Protein AF-0000000084653077 (afdb_homodimer)

pLDDT: mean 87.93, std 17.72, range [32.56, 98.94]

Secondary structure (DSSP, 8-state):
-B--TT-HHHHHHHHTT--EEEEEE-PPP-----S-TT-TTS-----TT-S--HHHHHHHHHHHHHHHHHTEEEEEEEEEE--GGGHHHHHHHHHHTTEEEEEEEEEEEEEEE--SSSSBEEEEEEEEEEESSS-SS--S-TT-BSEEE-PPPPP-SS-TTPPPHHHHHHHHHHH--TT-EEEES--TT-HHHHHHHHHT-EEEE-BS-HHHHHHHHHHHHHHH-STT-EEEETTEEEEGGGT---/-B--TT-HHHHHHHHTT--EEEEEE-PPP-----S-TT-TTS-----SS-S--HHHHHHHHHHHHHHHHHTEEEEEEEEEE--GGGHHHHHHHHHHTTEEEEEEEEEEEEEEE--SSSSBEEEEEEEEEEESSS-SS--S-TT-BSEEE-PPPPP-SS-TTPPPHHHHHHHHHHH--TT-EEEES--TT-HHHHHHHHHT-EEEE-BS-HHHHHHHHHHHHHHH-STT-EEEETTEEEEGGGT---

Radius of gyration: 25.59 Å; Cα contacts (8 Å, |Δi|>4): 951; chains: 2; bounding box: 59×85×55 Å

Nearest PDB structures (foldseek):
  6pbd-assembly1_A  TM=8.203E-01  e=2.929E-16  Caulobacter vibrioides
  5hfj-assembly4_G  TM=8.091E-01  e=2.111E-15  Helicobacter pylori 26695
  5hfj-assembly1_B  TM=8.391E-01  e=1.522E-14  Helicobacter pylori 26695
  7nhg-assembly1_A  TM=6.908E-01  e=7.811E-09  Homo sapiens
  7nhh-assembly1_A  TM=6.766E-01  e=9.999E-09  Homo sapiens

InterPro domains:
  IPR001091 Restriction/modification DNA-methyltransferase [PR00508] (19-33)
  IPR001091 Restriction/modification DNA-methyltransferase [PR00508] (159-176)
  IPR001091 Restriction/modification DNA-methyltransferase [PR00508] (178-196)
  IPR001091 Restriction/modification DNA-methyltransferase [PR00508] (201-221)
  IPR002052 DNA methylase, N-6 adenine-specific, conserved site [PS00092] (23-29)
  IPR002941 DNA methylase N-4/N-6 [PF01555] (22-217)
  IPR029063 S-adenosyl-L-methionine-dependent methyltransferase superfamily [G3DSA:3.40.50.150] (1-221)
  IPR029063 S-adenosyl-L-methionine-dependent methyltransferase superfamily [SSF53335] (1-220)

Foldseek 3Di:
DADDLLDLVVLCVLCVPAAFQEEDEEDDAQDCPDPCPPPPPPPPPCPVVHNDDLVRVLVSLLSNLLSNLVRHDAQRKYKYWYAPVCVVSVVVSCVVSQWDFDDKAKEFAPDFDDDPDPDTDGIIIMTTTGHHDHHPFAFPDPPDDSYHYDYAPDADPQARPDGALVVLLVSCVGRHDQAGEYEYADCQQNSNVVSCVVNRYHYRYYHNDVVSVVNNLVVVCVVPNQPPPWDDDPPDTHGPVVVDDD/DADQLLDLVVLCVLCVLAAFQEEDEEDDAADCPDPCPPPPPPPPPPPVVYNDDLVRVLVSLLSNLLSNLVRHDAQRKYKYWYAPVCVVSVVVSCVVSQWDFDDKAKEFAPDFDDDPDPDTDGIIIMTTTGHHDHHPFAFPDPPDDSYHYDYAPDADPQARRDGALVVLLVSCVGRHDQAGEYEYADCQQNSNVVSCVVNRYHYRYYHNDVVSVVNNVVVVCVVPNQPPPWDDDPPDTHGPVVVDDD

Organism: NCBI:txid1294263

Sequence (492 aa):
MCGDSTMLSDVQKLMNGQKARFIFTDPPWNVDYGSDTRHPSWKPRQILNDNMSTEEFGAFLLRAFKCMKEVSEAGCMTYVVMSAQEWGSLMNVMREAGYHWSSTIIWKKDSLVLSRKDYHTQYEPIWYGWLEGTRLCPLKDRKQSDVWEMPRPKVSEEHPTMKPVSLVAKAMLNSSHIGDLTLDLFGGSGTTMIAAQQTGRVCFMMELDSKYCDVIVKRYVSQFGADSVFLVTGSEKIPYAETQIDMCGDSTMLSDVQKLMNGQKARFIFTDPPWNVDYGSDTRHPSWKPRQILNDNMSTEEFGAFLLRAFKCMKEVSEAGCMTYVVMSAQEWGSLMNVMREAGYHWSSTIIWKKDSLVLSRKDYHTQYEPIWYGWLEGTRLCPLKDRKQSDVWEMPRPKVSEEHPTMKPVSLVAKAMLNSSHIGDLTLDLFGGSGTTMIAAQQTGRVCFMMELDSKYCDVIVKRYVSQFGADSVFLVTGSEKIPYAETQID

Solvent-accessible surface area (backbone atoms only — not comparable to full-atom values): 26666 Å² total; per-residue (Å²): 88,73,38,48,50,63,36,53,70,48,50,46,59,72,46,65,85,49,58,22,42,26,35,53,36,50,62,89,64,72,58,72,67,63,82,68,75,72,64,75,78,66,65,77,71,74,52,84,81,33,84,46,55,74,67,53,45,45,52,52,50,32,41,27,46,41,36,50,49,75,41,35,41,67,3,17,28,34,38,37,46,45,52,75,89,43,46,33,59,49,54,51,33,39,46,75,47,45,35,42,84,72,48,65,30,35,39,33,41,77,56,74,43,88,54,93,50,65,48,19,44,31,63,41,40,27,44,31,30,24,32,53,68,65,68,67,37,68,52,83,60,90,76,44,57,28,59,43,81,48,61,67,50,79,81,37,91,90,38,75,82,52,68,36,44,66,62,52,34,51,52,44,68,47,30,48,53,75,64,38,34,30,37,22,58,42,30,61,69,27,41,60,48,53,22,21,58,76,61,45,29,42,61,48,51,23,20,66,50,62,70,40,44,50,48,22,52,52,52,47,29,74,74,73,47,50,89,87,35,65,45,76,56,91,92,43,77,40,53,40,83,75,62,61,76,126,87,74,37,50,47,63,35,54,70,48,51,46,58,70,44,66,85,49,57,22,43,26,34,54,35,48,62,89,66,74,60,72,68,63,82,68,74,72,65,76,78,65,64,76,70,73,51,84,79,50,81,46,54,74,66,54,45,45,53,51,50,32,41,26,46,40,37,51,48,74,41,35,41,67,3,17,27,34,37,36,46,44,53,76,89,43,45,33,60,48,52,51,33,40,46,74,46,45,35,41,82,72,49,67,30,35,39,32,41,76,56,74,42,87,54,93,49,67,48,18,45,30,62,41,40,26,45,29,33,25,32,52,68,66,68,66,36,69,53,82,60,92,76,42,56,28,59,44,82,48,62,69,51,80,80,36,92,91,38,72,82,50,68,38,44,66,61,51,33,52,52,43,68,47,29,49,54,77,64,38,35,29,38,22,58,41,29,62,68,28,41,61,47,54,23,20,58,76,62,45,28,42,60,48,49,23,20,68,50,62,70,40,44,50,49,23,52,51,53,47,28,74,74,72,48,50,89,87,35,65,45,74,58,92,92,43,76,41,53,40,83,74,60,61,75,127

Structure (mmCIF, N/CA/C/O backbone):
data_AF-0000000084653077-model_v1
#
loop_
_entity.id
_entity.type
_entity.pdbx_description
1 polymer Methyltransferase
#
loop_
_atom_site.group_PDB
_atom_site.id
_atom_site.type_symbol
_atom_site.label_atom_id
_atom_site.label_alt_id
_atom_site.label_comp_id
_atom_site.label_asym_id
_atom_site.label_entity_id
_atom_site.label_seq_id
_atom_site.pdbx_PDB_ins_code
_atom_site.Cartn_x
_atom_site.Cartn_y
_atom_site.Cartn_z
_atom_site.occupancy
_atom_site.B_iso_or_equiv
_atom_site.auth_seq_id
_atom_site.auth_comp_id
_atom_site.auth_asym_id
_atom_site.auth_atom_id
_atom_site.pdbx_PDB_model_num
ATOM 1 N N . MET A 1 1 ? -7.887 28.297 9.867 1 94.62 1 MET A N 1
ATOM 2 C CA . MET A 1 1 ? -8.484 29.219 8.914 1 94.62 1 MET A CA 1
ATOM 3 C C . MET A 1 1 ? -9.477 28.5 8.008 1 94.62 1 MET A C 1
ATOM 5 O O . MET A 1 1 ? -9.219 27.375 7.559 1 94.62 1 MET A O 1
ATOM 9 N N . CYS A 1 2 ? -10.633 29.094 7.785 1 95.12 2 CYS A N 1
ATOM 10 C CA . CYS A 1 2 ? -11.547 28.594 6.762 1 95.12 2 CYS A CA 1
ATOM 11 C C . CYS A 1 2 ? -11.102 29.031 5.371 1 95.12 2 CYS A C 1
ATOM 13 O O . CYS A 1 2 ? -10.938 30.219 5.117 1 95.12 2 CYS A O 1
ATOM 15 N N . GLY A 1 3 ? -10.797 28.109 4.512 1 96.12 3 GLY A N 1
ATOM 16 C CA . GLY A 1 3 ? -10.305 28.438 3.18 1 96.12 3 GLY A CA 1
ATOM 17 C C . GLY A 1 3 ? -10.203 27.234 2.268 1 96.12 3 GLY A C 1
ATOM 18 O O . GLY A 1 3 ? -10.609 26.125 2.637 1 96.12 3 GLY A O 1
ATOM 19 N N . ASP A 1 4 ? -9.766 27.516 1.064 1 97.31 4 ASP A N 1
ATOM 20 C CA . ASP A 1 4 ? -9.664 26.5 0.016 1 97.31 4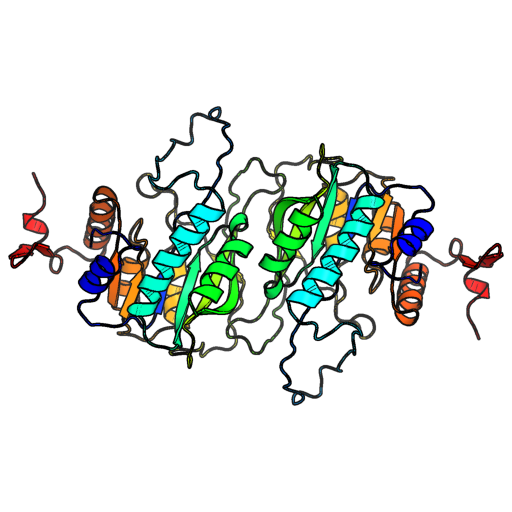 ASP A CA 1
ATOM 21 C C . ASP A 1 4 ? -8.211 26.094 -0.216 1 97.31 4 ASP A C 1
ATOM 23 O O . ASP A 1 4 ? -7.391 26.922 -0.626 1 97.31 4 ASP A O 1
ATOM 27 N N . SER A 1 5 ? -7.918 24.797 0.053 1 97.31 5 SER A N 1
ATOM 28 C CA . SER A 1 5 ? -6.559 24.281 -0.006 1 97.31 5 SER A CA 1
ATOM 29 C C . SER A 1 5 ? -5.996 24.344 -1.422 1 97.31 5 SER A C 1
ATOM 31 O O . SER A 1 5 ? -4.789 24.203 -1.625 1 97.31 5 SER A O 1
ATOM 33 N N . THR A 1 6 ? -6.859 24.562 -2.447 1 97.19 6 THR A N 1
ATOM 34 C CA . THR A 1 6 ? -6.426 24.578 -3.84 1 97.19 6 THR A CA 1
ATOM 35 C C . THR A 1 6 ? -6.215 26 -4.328 1 97.19 6 THR A C 1
ATOM 37 O O . THR A 1 6 ? -5.879 26.219 -5.492 1 97.19 6 THR A O 1
ATOM 40 N N . MET A 1 7 ? -6.445 26.953 -3.5 1 98 7 MET A N 1
ATOM 41 C CA . MET A 1 7 ? -6.23 28.359 -3.83 1 98 7 MET A CA 1
ATOM 42 C C . MET A 1 7 ? -4.973 28.891 -3.154 1 98 7 MET A C 1
ATOM 44 O O . MET A 1 7 ? -4.945 29.062 -1.935 1 98 7 MET A O 1
ATOM 48 N N . LEU A 1 8 ? -4.035 29.234 -3.955 1 98.12 8 LEU A N 1
ATOM 49 C CA . LEU A 1 8 ? -2.744 29.672 -3.436 1 98.12 8 LEU A CA 1
ATOM 50 C C . LEU A 1 8 ? -2.902 30.922 -2.578 1 98.12 8 LEU A C 1
ATOM 52 O O . LEU A 1 8 ? -2.219 31.078 -1.564 1 98.12 8 LEU A O 1
ATOM 56 N N . SER A 1 9 ? -3.809 31.797 -2.955 1 98.19 9 SER A N 1
ATOM 57 C CA . SER A 1 9 ? -4.02 33.031 -2.203 1 98.19 9 SER A CA 1
ATOM 58 C C . SER A 1 9 ? -4.453 32.75 -0.771 1 98.19 9 SER A C 1
ATOM 60 O O . SER A 1 9 ? -3.977 33.375 0.171 1 98.19 9 SER A O 1
ATOM 62 N N . ASP A 1 10 ? -5.348 31.766 -0.615 1 97.81 10 ASP A N 1
ATOM 63 C CA . ASP A 1 10 ? -5.805 31.375 0.716 1 97.81 10 ASP A CA 1
ATOM 64 C C . ASP A 1 10 ? -4.664 30.766 1.529 1 97.81 10 ASP A C 1
ATOM 66 O O . ASP A 1 10 ? -4.492 31.078 2.705 1 97.81 10 ASP A O 1
ATOM 70 N N . VAL A 1 11 ? -3.91 29.875 0.91 1 98.56 11 VAL A N 1
ATOM 71 C CA . VAL A 1 11 ? -2.83 29.156 1.586 1 98.56 11 VAL A CA 1
ATOM 72 C C . VAL A 1 11 ? -1.743 30.141 2.006 1 98.56 11 VAL A C 1
ATOM 74 O O . VAL A 1 11 ? -1.204 30.047 3.111 1 98.56 11 VAL A O 1
ATOM 77 N N . GLN A 1 12 ? -1.451 31.109 1.159 1 98.25 12 GLN A N 1
ATOM 78 C CA . GLN A 1 12 ? -0.468 32.125 1.479 1 98.25 12 GLN A CA 1
ATOM 79 C C . GLN A 1 12 ? -0.94 33 2.641 1 98.25 12 GLN A C 1
ATOM 81 O O . GLN A 1 12 ? -0.141 33.406 3.49 1 98.25 12 GLN A O 1
ATOM 86 N N . LYS A 1 13 ? -2.215 33.344 2.617 1 96.75 13 LYS A N 1
ATOM 87 C CA . LYS A 1 13 ? -2.777 34.125 3.723 1 96.75 13 LYS A CA 1
ATOM 88 C C . LYS A 1 13 ? -2.633 33.375 5.043 1 96.75 13 LYS A C 1
ATOM 90 O O . LYS A 1 13 ? -2.256 33.969 6.059 1 96.75 13 LYS A O 1
ATOM 95 N N . LEU A 1 14 ? -2.883 32.094 5.051 1 97.31 14 LEU A N 1
ATOM 96 C CA . LEU A 1 14 ? -2.758 31.266 6.234 1 97.31 14 LEU A CA 1
ATOM 97 C C . LEU A 1 14 ? -1.34 31.312 6.793 1 97.31 14 LEU A C 1
ATOM 99 O O . LEU A 1 14 ? -1.149 31.484 8 1 97.31 14 LEU A O 1
ATOM 103 N N . MET A 1 15 ? -0.37 31.156 5.926 1 98.19 15 MET A N 1
ATOM 104 C CA . MET A 1 15 ? 1.021 31 6.344 1 98.19 15 MET A CA 1
ATOM 105 C C . MET A 1 15 ? 1.652 32.344 6.656 1 98.19 15 MET A C 1
ATOM 107 O O . MET A 1 15 ? 2.705 32.406 7.293 1 98.19 15 MET A O 1
ATOM 111 N N . ASN A 1 16 ? 1.057 33.438 6.074 1 96.19 16 ASN A N 1
ATOM 112 C CA . ASN A 1 16 ? 1.485 34.812 6.352 1 96.19 16 ASN A CA 1
ATOM 113 C C . ASN A 1 16 ? 2.998 34.938 6.207 1 96.19 16 ASN A C 1
ATOM 115 O O . ASN A 1 16 ? 3.666 35.438 7.121 1 96.19 16 ASN A O 1
ATOM 119 N N . GLY A 1 17 ? 3.572 34.438 5.164 1 97.38 17 GLY A N 1
ATOM 120 C CA . GLY A 1 17 ? 4.977 34.625 4.836 1 97.38 17 GLY A CA 1
ATOM 121 C C . GLY A 1 17 ? 5.875 33.562 5.441 1 97.38 17 GLY A C 1
ATOM 122 O O . GLY A 1 17 ? 7.07 33.5 5.145 1 97.38 17 GLY A O 1
ATOM 123 N N . GLN A 1 18 ? 5.375 32.688 6.301 1 98.31 18 GLN A N 1
ATOM 124 C CA . GLN A 1 18 ? 6.152 31.609 6.895 1 98.31 18 GLN A CA 1
ATOM 125 C C . GLN A 1 18 ? 6.141 30.359 6 1 98.31 18 GLN A C 1
ATOM 127 O O . GLN A 1 18 ? 5.316 30.266 5.09 1 98.31 18 GLN A O 1
ATOM 132 N N . LYS A 1 19 ? 7.121 29.453 6.254 1 98.75 19 LYS A N 1
ATOM 133 C CA . LYS A 1 19 ? 7.219 28.234 5.465 1 98.75 19 LYS A CA 1
ATOM 134 C C . LYS A 1 19 ? 7.191 27 6.359 1 98.75 19 LYS A C 1
ATOM 136 O O . LYS A 1 19 ? 7.836 26.969 7.406 1 98.75 19 LYS A O 1
ATOM 141 N N . ALA A 1 20 ? 6.469 26.078 5.941 1 98.88 20 ALA A N 1
ATOM 142 C CA . ALA A 1 20 ? 6.336 24.828 6.695 1 98.88 20 ALA A CA 1
ATOM 143 C C . ALA A 1 20 ? 7.59 23.969 6.562 1 98.88 20 ALA A C 1
ATOM 145 O O . ALA A 1 20 ? 8.234 23.953 5.512 1 98.88 20 ALA A O 1
ATOM 146 N N . ARG A 1 21 ? 7.891 23.266 7.617 1 98.88 21 ARG A N 1
ATOM 147 C CA . ARG A 1 21 ? 9.016 22.344 7.637 1 98.88 21 ARG A CA 1
ATOM 148 C C . ARG A 1 21 ? 8.523 20.906 7.758 1 98.88 21 ARG A C 1
ATOM 150 O O . ARG A 1 21 ? 9.305 19.953 7.59 1 98.88 21 ARG A O 1
ATOM 157 N N . PHE A 1 22 ? 7.262 20.75 8.047 1 98.88 22 PHE A N 1
ATOM 158 C CA . PHE A 1 22 ? 6.637 19.438 8.219 1 98.88 22 PHE A CA 1
ATOM 159 C C . PHE A 1 22 ? 5.176 19.484 7.785 1 98.88 22 PHE A C 1
ATOM 161 O O . PHE A 1 22 ? 4.461 20.438 8.07 1 98.88 22 PHE A O 1
ATOM 168 N N . ILE A 1 23 ? 4.773 18.406 7.051 1 98.94 23 ILE A N 1
ATOM 169 C CA . ILE A 1 23 ? 3.385 18.281 6.617 1 98.94 23 ILE A CA 1
ATOM 170 C C . ILE A 1 23 ? 2.834 16.922 7.008 1 98.94 23 ILE A C 1
ATOM 172 O O . ILE A 1 23 ? 3.479 15.891 6.777 1 98.94 23 ILE A O 1
ATOM 176 N N . PHE A 1 24 ? 1.784 16.844 7.668 1 98.88 24 PHE A N 1
ATOM 177 C CA . PHE A 1 24 ? 0.9 15.688 7.816 1 98.88 24 PHE A CA 1
ATOM 178 C C . PHE A 1 24 ? -0.522 16.047 7.398 1 98.88 24 PHE A C 1
ATOM 180 O O . PHE A 1 24 ? -1.134 16.953 7.965 1 98.88 24 PHE A O 1
ATOM 187 N N . THR A 1 25 ? -1.024 15.352 6.43 1 98.5 25 THR A N 1
ATOM 188 C CA . THR A 1 25 ? -2.334 15.742 5.918 1 98.5 25 THR A CA 1
ATOM 189 C C . THR A 1 25 ? -3.117 14.516 5.449 1 98.5 25 THR A C 1
ATOM 191 O O . THR A 1 25 ? -2.527 13.484 5.129 1 98.5 25 THR A O 1
ATOM 194 N N . ASP A 1 26 ? -4.395 14.586 5.484 1 96.62 26 ASP A N 1
ATOM 195 C CA . ASP A 1 26 ? -5.336 13.547 5.074 1 96.62 26 ASP A CA 1
ATOM 196 C C . ASP A 1 26 ? -6.387 14.109 4.121 1 96.62 26 ASP A C 1
ATOM 198 O O . ASP A 1 26 ? -7.508 14.414 4.531 1 96.62 26 ASP A O 1
ATOM 202 N N . PRO A 1 27 ? -6.062 14.203 2.855 1 95.62 27 PRO A N 1
ATOM 203 C CA . PRO A 1 27 ? -7.02 14.75 1.888 1 95.62 27 PRO A CA 1
ATOM 204 C C . PRO A 1 27 ? -8.258 13.875 1.727 1 95.62 27 PRO A C 1
ATOM 206 O O . PRO A 1 27 ? -8.273 12.727 2.18 1 95.62 27 PRO A O 1
ATOM 209 N N . PRO A 1 28 ? -9.312 14.469 1.138 1 90.06 28 PRO A N 1
ATOM 210 C CA . PRO A 1 28 ? -10.492 13.641 0.861 1 90.06 28 PRO A CA 1
ATOM 211 C C . PRO A 1 28 ? -10.18 12.477 -0.078 1 90.06 28 PRO A C 1
ATOM 213 O O . PRO A 1 28 ? -9.219 12.539 -0.849 1 90.06 28 PRO A O 1
ATOM 216 N N . TRP A 1 29 ? -10.977 11.398 0.105 1 81.94 29 TRP A N 1
ATOM 217 C CA . TRP A 1 29 ? -10.766 10.211 -0.722 1 81.94 29 TRP A CA 1
ATOM 218 C C . TRP A 1 29 ? -11.82 10.125 -1.819 1 81.94 29 TRP A C 1
ATOM 220 O O . TRP A 1 29 ? -12.961 10.555 -1.63 1 81.94 29 TRP A O 1
ATOM 230 N N . ASN A 1 30 ? -11.406 9.758 -3.096 1 69.69 30 ASN A N 1
ATOM 231 C CA . ASN A 1 30 ? -12.328 9.57 -4.215 1 69.69 30 ASN A CA 1
ATOM 232 C C . ASN A 1 30 ? -13.164 8.305 -4.047 1 69.69 30 ASN A C 1
ATOM 234 O O . ASN A 1 30 ? -12.836 7.266 -4.613 1 69.69 30 ASN A O 1
ATOM 238 N N . VAL A 1 31 ? -13.734 8.039 -3.01 1 56.34 31 VAL A N 1
ATOM 239 C CA . VAL A 1 31 ? -14.422 6.77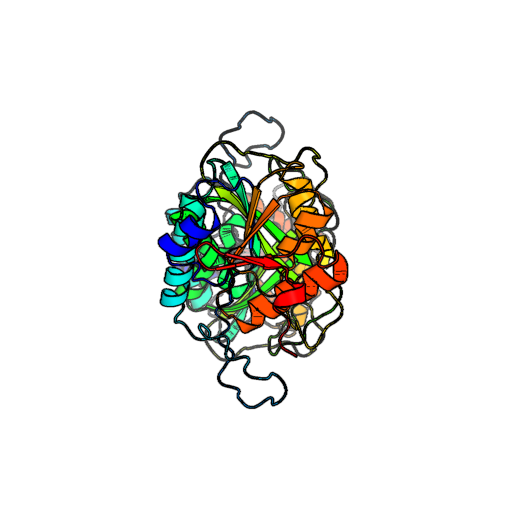 -2.789 1 56.34 31 VAL A CA 1
ATOM 240 C C . VAL A 1 31 ? -15.703 6.727 -3.613 1 56.34 31 VAL A C 1
ATOM 242 O O . VAL A 1 31 ? -16.453 7.707 -3.658 1 56.34 31 VAL A O 1
ATOM 245 N N . ASP A 1 32 ? -15.664 6.074 -4.797 1 46.28 32 ASP A N 1
ATOM 246 C CA . ASP A 1 32 ? -16.922 5.77 -5.465 1 46.28 32 ASP A CA 1
ATOM 247 C C . ASP A 1 32 ? -17.828 4.922 -4.574 1 46.28 32 ASP A C 1
ATOM 249 O O . ASP A 1 32 ? -17.531 3.76 -4.301 1 46.28 32 ASP A O 1
ATOM 253 N N . TYR A 1 33 ? -18.328 5.469 -3.576 1 38.59 33 TYR A N 1
ATOM 254 C CA . TYR A 1 33 ? -19.344 4.625 -2.951 1 38.59 33 TYR A CA 1
ATOM 255 C C . TYR A 1 33 ? -20.312 4.086 -3.99 1 38.59 33 TYR A C 1
ATOM 257 O O . TYR A 1 33 ? -20.844 4.84 -4.812 1 38.59 33 TYR A O 1
ATOM 265 N N . GLY A 1 34 ? -20 3.09 -4.59 1 35.72 34 GLY A N 1
ATOM 266 C CA . GLY A 1 34 ? -21.062 2.541 -5.414 1 35.72 34 GLY A CA 1
ATOM 267 C C . GLY A 1 34 ? -22.438 3.055 -5.027 1 35.72 34 GLY A C 1
ATOM 268 O O . GLY A 1 34 ? -22.625 3.557 -3.918 1 35.72 34 GLY A O 1
ATOM 269 N N . SER A 1 35 ? -23.234 3.438 -6.094 1 33.88 35 SER A N 1
ATOM 270 C CA . SER A 1 35 ? -24.641 3.818 -5.992 1 33.88 35 SER A CA 1
ATOM 271 C C . SER A 1 35 ? -25.375 2.969 -4.957 1 33.88 35 SER A C 1
ATOM 273 O O . SER A 1 35 ? -26.609 2.961 -4.91 1 33.88 35 SER A O 1
ATOM 275 N N . ASP A 1 36 ? -24.734 1.984 -4.316 1 33.38 36 ASP A N 1
ATOM 276 C CA . ASP A 1 36 ? -25.719 1.269 -3.514 1 33.38 36 ASP A CA 1
ATOM 277 C C . ASP A 1 36 ? -26.234 2.141 -2.371 1 33.38 36 ASP A C 1
ATOM 279 O O . ASP A 1 36 ? -25.516 2.404 -1.409 1 33.38 36 ASP A O 1
ATOM 283 N N . THR A 1 37 ? -27.016 3.109 -2.656 1 32.56 37 THR A N 1
ATOM 284 C CA . THR A 1 37 ? -27.969 3.795 -1.797 1 32.56 37 THR A CA 1
ATOM 285 C C . THR A 1 37 ? -28.578 2.83 -0.779 1 32.56 37 THR A C 1
ATOM 287 O O . THR A 1 37 ? -29.484 3.191 -0.041 1 32.56 37 THR A O 1
ATOM 290 N N . ARG A 1 38 ? -28.344 1.507 -0.952 1 34.53 38 ARG A N 1
ATOM 291 C CA . ARG A 1 38 ? -29.281 0.725 -0.155 1 34.53 38 ARG A CA 1
ATOM 292 C C . ARG A 1 38 ? -28.938 0.781 1.326 1 34.53 38 ARG A C 1
ATOM 294 O O . ARG A 1 38 ? -29.672 0.26 2.168 1 34.53 38 ARG A O 1
ATOM 301 N N . HIS A 1 39 ? -27.578 0.78 1.646 1 35.16 39 HIS A N 1
ATOM 302 C CA . HIS A 1 39 ? -27.562 0.616 3.096 1 35.16 39 HIS A CA 1
ATOM 303 C C . HIS A 1 39 ? -27.719 1.957 3.805 1 35.16 39 HIS A C 1
ATOM 305 O O . HIS A 1 39 ? -27.016 2.92 3.482 1 35.16 39 HIS A O 1
ATOM 311 N N . PRO A 1 40 ? -28.781 2.223 4.582 1 33.38 40 PRO A N 1
ATOM 312 C CA . PRO A 1 40 ? -29.266 3.408 5.293 1 33.38 40 PRO A CA 1
ATOM 313 C C . PRO A 1 40 ? -28.188 4.07 6.148 1 33.38 40 PRO A C 1
ATOM 315 O O . PRO A 1 40 ? -28.281 5.262 6.453 1 33.38 40 PRO A O 1
ATOM 318 N N . SER A 1 41 ? -27.422 3.238 6.773 1 34 41 SER A N 1
ATOM 319 C CA . SER A 1 41 ? -26.781 3.848 7.93 1 34 41 SER A CA 1
ATOM 320 C C . SER A 1 41 ? -25.672 4.812 7.508 1 34 41 SER A C 1
ATOM 322 O O . SER A 1 41 ? -25.078 5.492 8.344 1 34 41 SER A O 1
ATOM 324 N N . TRP A 1 42 ? -25 4.508 6.41 1 33.69 42 TRP A N 1
ATOM 325 C CA . TRP A 1 42 ? -23.938 5.473 6.191 1 33.69 42 TRP A CA 1
ATOM 326 C C . TRP A 1 42 ? -24.484 6.793 5.668 1 33.69 42 TRP A C 1
ATOM 328 O O . TRP A 1 42 ? -25.141 6.824 4.625 1 33.69 42 TRP A O 1
ATOM 338 N N . LYS A 1 43 ? -24.875 7.621 6.492 1 33.06 43 LYS A N 1
ATOM 339 C CA . LYS A 1 43 ? -25.25 8.977 6.109 1 33.06 43 LYS A CA 1
ATOM 340 C C . LYS A 1 43 ? -24.359 9.508 5 1 33.06 43 LYS A C 1
ATOM 342 O O . LYS A 1 43 ? -23.141 9.32 5.039 1 33.06 43 LYS A O 1
ATOM 347 N N . PRO A 1 44 ? -24.922 9.648 3.781 1 32.66 44 PRO A N 1
ATOM 348 C CA . PRO A 1 44 ? -24.203 10.391 2.744 1 32.66 44 PRO A CA 1
ATOM 349 C C . PRO A 1 44 ? -23.422 11.586 3.303 1 32.66 44 PRO A C 1
ATOM 351 O O . PRO A 1 44 ? -24.031 12.547 3.781 1 32.66 44 PRO A O 1
ATOM 354 N N . ARG A 1 45 ? -22.531 11.461 4.191 1 34.59 45 ARG A N 1
ATOM 355 C CA . ARG A 1 45 ? -21.828 12.734 4.336 1 34.59 45 ARG A CA 1
ATOM 356 C C . ARG A 1 45 ? -21.484 13.328 2.973 1 34.59 45 ARG A C 1
ATOM 358 O O . ARG A 1 45 ? -20.812 12.68 2.162 1 34.59 45 ARG A O 1
ATOM 365 N N . GLN A 1 46 ? -22.344 14.086 2.391 1 32.88 46 GLN A N 1
ATOM 366 C CA . GLN A 1 46 ? -22.078 14.977 1.266 1 32.88 46 GLN A CA 1
ATOM 367 C C . GLN A 1 46 ? -20.656 15.531 1.34 1 32.88 46 GLN A C 1
ATOM 369 O O . GLN A 1 46 ? -20.391 16.5 2.057 1 32.88 46 GLN A O 1
ATOM 374 N N . ILE A 1 47 ? -19.703 14.773 1.678 1 38.59 47 ILE A N 1
ATOM 375 C CA . ILE A 1 47 ? -18.453 15.492 1.431 1 38.59 47 ILE A CA 1
ATOM 376 C C . ILE A 1 47 ? -18.5 16.172 0.065 1 38.59 47 ILE A C 1
ATOM 378 O O . ILE A 1 47 ? -18.859 15.539 -0.936 1 38.59 47 ILE A O 1
ATOM 382 N N . LEU A 1 48 ? -18.734 17.406 0.027 1 40.5 48 LEU A N 1
ATOM 383 C CA . LEU A 1 48 ? -18.844 18.203 -1.182 1 40.5 48 LEU A CA 1
ATOM 384 C C . LEU A 1 48 ? -18.062 17.578 -2.332 1 40.5 48 LEU A C 1
ATOM 386 O O . LEU A 1 48 ? -18.5 17.641 -3.486 1 40.5 48 LEU A O 1
ATOM 390 N N . ASN A 1 49 ? -16.781 17.344 -2.199 1 43.34 49 ASN A N 1
ATOM 391 C CA . ASN A 1 49 ? -16.016 16.984 -3.385 1 43.34 49 ASN A CA 1
ATOM 392 C C . ASN A 1 49 ? -16.062 15.484 -3.646 1 43.34 49 ASN A C 1
ATOM 394 O O . ASN A 1 49 ? -15.039 14.812 -3.621 1 43.34 49 ASN A O 1
ATOM 398 N N . ASP A 1 50 ? -17.062 14.789 -3.34 1 44.84 50 ASP A N 1
ATOM 399 C CA . ASP A 1 50 ? -17.078 13.328 -3.346 1 44.84 50 ASP A CA 1
ATOM 400 C C . ASP A 1 50 ? -16.609 12.781 -4.691 1 44.84 50 ASP A C 1
ATOM 402 O O . ASP A 1 50 ? -15.43 12.461 -4.863 1 44.84 50 ASP A O 1
ATOM 406 N N . ASN A 1 51 ? -17.734 12.422 -5.758 1 51.12 51 ASN A N 1
ATOM 407 C CA . ASN A 1 51 ? -17.562 11.523 -6.891 1 51.12 51 ASN A CA 1
ATOM 408 C C . ASN A 1 51 ? -16.828 12.203 -8.047 1 51.12 51 ASN A C 1
ATOM 410 O O . ASN A 1 51 ? -17.453 12.852 -8.891 1 51.12 51 ASN A O 1
ATOM 414 N N . MET A 1 52 ? -15.625 12.609 -7.922 1 62.88 52 MET A N 1
ATOM 415 C CA . MET A 1 52 ? -14.828 13.094 -9.047 1 62.88 52 MET A CA 1
ATOM 416 C C . MET A 1 52 ? -14.305 11.922 -9.883 1 62.88 52 MET A C 1
ATOM 418 O O . MET A 1 52 ? -14.07 10.836 -9.352 1 62.88 52 MET A O 1
ATOM 422 N N . SER A 1 53 ? -14.383 12.133 -11.164 1 73.31 53 SER A N 1
ATOM 423 C CA . SER A 1 53 ? -13.625 11.188 -11.977 1 73.31 53 SER A CA 1
ATOM 424 C C . SER A 1 53 ? -12.188 11.055 -11.484 1 73.31 53 SER A C 1
ATOM 426 O O . SER A 1 53 ? -11.695 11.914 -10.75 1 73.31 53 SER A O 1
ATOM 428 N N . THR A 1 54 ? -11.594 9.938 -11.625 1 75.94 54 THR A N 1
ATOM 429 C CA . THR A 1 54 ? -10.195 9.711 -11.258 1 75.94 54 THR A CA 1
ATOM 430 C C . THR A 1 54 ? -9.312 10.859 -11.719 1 75.94 54 THR A C 1
ATOM 432 O O . THR A 1 54 ? -8.43 11.305 -10.992 1 75.94 54 THR A O 1
ATOM 435 N N . GLU A 1 55 ? -9.656 11.383 -12.867 1 79.75 55 GLU A N 1
ATOM 436 C CA . GLU A 1 55 ? -8.867 12.469 -13.438 1 79.75 55 GLU A CA 1
ATOM 437 C C . GLU A 1 55 ? -9.102 13.773 -12.68 1 79.75 55 GLU A C 1
ATOM 439 O O . GLU A 1 55 ? -8.156 14.5 -12.375 1 79.75 55 GLU A O 1
ATOM 444 N N . GLU A 1 56 ? -10.312 14.07 -12.352 1 86.75 56 GLU A N 1
ATOM 445 C CA . GLU A 1 56 ? -10.656 15.281 -11.617 1 86.75 56 GLU A CA 1
ATOM 446 C C . GLU A 1 56 ? -10.094 15.25 -10.203 1 86.75 56 GLU A C 1
ATOM 448 O O . GLU A 1 56 ? -9.617 16.266 -9.695 1 86.75 56 GLU A O 1
ATOM 453 N N . PHE A 1 57 ? -10.148 14.125 -9.656 1 89.25 57 PHE A N 1
ATOM 454 C CA . PHE A 1 57 ? -9.602 13.977 -8.312 1 89.25 57 PHE A CA 1
ATOM 455 C C . PHE A 1 57 ? -8.086 14.172 -8.312 1 89.25 57 PHE A C 1
ATOM 457 O O . PHE A 1 57 ? -7.539 14.828 -7.426 1 89.25 57 PHE A O 1
ATOM 464 N N . GLY A 1 58 ? -7.434 13.648 -9.273 1 91 58 GLY A N 1
ATOM 465 C CA . GLY A 1 58 ? -6.004 13.852 -9.438 1 91 58 GLY A CA 1
ATOM 466 C C . GLY A 1 58 ? -5.625 15.312 -9.602 1 91 58 GLY A C 1
ATOM 467 O O . GLY A 1 58 ? -4.652 15.773 -9.008 1 91 58 GLY A O 1
ATOM 468 N N . ALA A 1 59 ? -6.395 15.984 -10.406 1 92.81 59 ALA A N 1
ATOM 469 C CA . ALA A 1 59 ? -6.148 17.406 -10.625 1 92.81 59 ALA A CA 1
ATOM 470 C C . ALA A 1 59 ? -6.348 18.203 -9.336 1 92.81 59 ALA A C 1
ATOM 472 O O . ALA A 1 59 ? -5.586 19.125 -9.047 1 92.81 59 ALA A O 1
ATOM 473 N N . PHE A 1 60 ? -7.387 17.828 -8.648 1 94.62 60 PHE A N 1
ATOM 474 C CA . PHE A 1 60 ? -7.66 18.438 -7.355 1 94.62 60 PHE A CA 1
ATOM 475 C C . PHE A 1 60 ? -6.473 18.266 -6.414 1 94.62 60 PHE A C 1
ATOM 477 O O . PHE A 1 60 ? -5.996 19.234 -5.824 1 94.62 60 PHE A O 1
ATOM 484 N N . LEU A 1 61 ? -5.992 17.078 -6.273 1 96.38 61 LEU A N 1
ATOM 485 C CA . LEU A 1 61 ? -4.863 16.781 -5.398 1 96.38 61 LEU A CA 1
ATOM 486 C C . LEU A 1 61 ? -3.607 17.516 -5.867 1 96.38 61 LEU A C 1
ATOM 488 O O . LEU A 1 61 ? -2.857 18.047 -5.051 1 96.38 61 LEU A O 1
ATOM 492 N N . LEU A 1 62 ? -3.406 17.516 -7.156 1 97.12 62 LEU A N 1
ATOM 493 C CA . LEU A 1 62 ? -2.225 18.172 -7.707 1 97.12 62 LEU A CA 1
ATOM 494 C C . LEU A 1 62 ? -2.223 19.656 -7.367 1 97.12 62 LEU A C 1
ATOM 496 O O . LEU A 1 62 ? -1.197 20.203 -6.953 1 97.12 62 LEU A O 1
ATOM 500 N N . ARG A 1 63 ? -3.326 20.312 -7.504 1 97.69 63 ARG A N 1
ATOM 501 C CA . ARG A 1 63 ? -3.436 21.719 -7.172 1 97.69 63 ARG A CA 1
ATOM 502 C C . ARG A 1 63 ? -3.141 21.969 -5.695 1 97.69 63 ARG A C 1
ATOM 504 O O . ARG A 1 63 ? -2.398 22.891 -5.348 1 97.69 63 ARG A O 1
ATOM 511 N N . ALA A 1 64 ? -3.709 21.156 -4.852 1 98.25 64 ALA A N 1
ATOM 512 C CA . ALA A 1 64 ? -3.516 21.312 -3.412 1 98.25 64 ALA A CA 1
ATOM 513 C C . ALA A 1 64 ? -2.049 21.141 -3.033 1 98.25 64 ALA A C 1
ATOM 515 O O . ALA A 1 64 ? -1.502 21.938 -2.264 1 98.25 64 ALA A O 1
ATOM 516 N N . PHE A 1 65 ? -1.395 20.109 -3.572 1 98.62 65 PHE A N 1
ATOM 517 C CA . PHE A 1 65 ? -0.02 19.812 -3.186 1 98.62 65 PHE A CA 1
ATOM 518 C C . PHE A 1 65 ? 0.943 20.812 -3.807 1 98.62 65 PHE A C 1
ATOM 520 O O . PHE A 1 65 ? 1.995 21.109 -3.234 1 98.62 65 PHE A O 1
ATOM 527 N N . LYS A 1 66 ? 0.576 21.391 -4.965 1 98.56 66 LYS A N 1
ATOM 528 C CA . LYS A 1 66 ? 1.361 22.5 -5.5 1 98.56 66 LYS A CA 1
ATOM 529 C C . LYS A 1 66 ? 1.273 23.719 -4.598 1 98.56 66 LYS A C 1
ATOM 531 O O . LYS A 1 66 ? 2.26 24.438 -4.414 1 98.56 66 LYS A O 1
ATOM 536 N N . CYS A 1 67 ? 0.088 23.969 -4.062 1 98.69 67 CYS A N 1
ATOM 537 C CA . CYS A 1 67 ? -0.057 25.062 -3.094 1 98.69 67 CYS A CA 1
ATOM 538 C C . CYS A 1 67 ? 0.802 24.797 -1.86 1 98.69 67 CYS A C 1
ATOM 540 O O . CYS A 1 67 ? 1.481 25.703 -1.374 1 98.69 67 CYS A O 1
ATOM 542 N N . MET A 1 68 ? 0.82 23.531 -1.35 1 98.81 68 MET A N 1
ATOM 543 C CA . MET A 1 68 ? 1.633 23.188 -0.187 1 98.81 68 MET A CA 1
ATOM 544 C C . MET A 1 68 ? 3.115 23.391 -0.48 1 98.81 68 MET A C 1
ATOM 546 O O . MET A 1 68 ? 3.857 23.906 0.365 1 98.81 68 MET A O 1
ATOM 550 N N . LYS A 1 69 ? 3.471 22.984 -1.651 1 98.75 69 LYS A N 1
ATOM 551 C CA . LYS A 1 69 ? 4.859 23.156 -2.076 1 98.75 69 LYS A CA 1
ATOM 552 C C . LYS A 1 69 ? 5.293 24.609 -1.986 1 98.75 69 LYS A C 1
ATOM 554 O O . LYS A 1 69 ? 6.391 24.906 -1.507 1 98.75 69 LYS A O 1
ATOM 559 N N . GLU A 1 70 ? 4.461 25.531 -2.369 1 98.5 70 GLU A N 1
ATOM 560 C CA . GLU A 1 70 ? 4.789 26.953 -2.453 1 98.5 70 GLU A CA 1
ATOM 561 C C . GLU A 1 70 ? 5.02 27.547 -1.066 1 98.5 70 GLU A C 1
ATOM 563 O O . GLU A 1 70 ? 5.715 28.547 -0.926 1 98.5 70 GLU A O 1
ATOM 568 N N . VAL A 1 71 ? 4.496 26.891 -0.082 1 98.81 71 VAL A N 1
ATOM 569 C CA . VAL A 1 71 ? 4.605 27.453 1.255 1 98.81 71 VAL A CA 1
ATOM 570 C C . VAL A 1 71 ? 5.406 26.531 2.156 1 98.81 71 VAL A C 1
ATOM 572 O O . VAL A 1 71 ? 5.223 26.516 3.377 1 98.81 71 VAL A O 1
ATOM 575 N N . SER A 1 72 ? 6.219 25.656 1.6 1 98.88 72 SER A N 1
ATOM 576 C CA . SER A 1 72 ? 7.07 24.734 2.35 1 98.88 72 SER A CA 1
ATOM 577 C C . SER A 1 72 ? 8.547 24.969 2.035 1 98.88 72 SER A C 1
ATOM 579 O O . SER A 1 72 ? 8.891 25.375 0.925 1 98.88 72 SER A O 1
ATOM 581 N N . GLU A 1 73 ? 9.391 24.75 3.023 1 98.81 73 GLU A N 1
ATOM 582 C CA . GLU A 1 73 ? 10.828 24.734 2.77 1 98.81 73 GLU A CA 1
ATOM 583 C C . GLU A 1 73 ? 11.234 23.531 1.933 1 98.81 73 GLU A C 1
ATOM 585 O O . GLU A 1 73 ? 10.625 22.469 2.037 1 98.81 73 GLU A O 1
ATOM 590 N N . ALA A 1 74 ? 12.32 23.75 1.081 1 98.56 74 ALA A N 1
ATOM 591 C CA . ALA A 1 74 ? 12.891 22.578 0.409 1 98.56 74 ALA A CA 1
ATOM 592 C C . ALA A 1 74 ? 13.273 21.5 1.415 1 98.56 74 ALA A C 1
ATOM 594 O O . ALA A 1 74 ? 13.812 21.797 2.482 1 98.56 74 ALA A O 1
ATOM 595 N N . GLY A 1 75 ? 12.945 20.219 1.089 1 98.62 75 GLY A N 1
ATOM 596 C CA . GLY A 1 75 ? 13.266 19.125 1.993 1 98.62 75 GLY A CA 1
ATOM 597 C C . GLY A 1 75 ? 12.203 18.906 3.057 1 98.62 75 GLY A C 1
ATOM 598 O O . GLY A 1 75 ? 12.359 18.047 3.924 1 98.62 75 GLY A O 1
ATOM 599 N N . CYS A 1 76 ? 11.094 19.703 3.002 1 98.81 76 CYS A N 1
ATOM 600 C CA . CYS A 1 76 ? 10 19.594 3.965 1 98.81 76 CYS A CA 1
ATOM 601 C C . CYS A 1 76 ? 9.508 18.156 4.074 1 98.81 76 CYS A C 1
ATOM 603 O O . CYS A 1 76 ? 9.062 17.578 3.086 1 98.81 76 CYS A O 1
ATOM 605 N N . MET A 1 77 ? 9.57 17.562 5.301 1 98.81 77 MET A N 1
ATOM 606 C CA . MET A 1 77 ? 9.117 16.188 5.539 1 98.81 77 MET A CA 1
ATOM 607 C C . MET A 1 77 ? 7.602 16.094 5.422 1 98.81 77 MET A C 1
ATOM 609 O O . MET A 1 77 ? 6.879 16.938 5.957 1 98.81 77 MET A O 1
ATOM 613 N N . THR A 1 78 ? 7.102 15.047 4.703 1 98.88 78 THR A N 1
ATOM 614 C CA . THR A 1 78 ? 5.688 15.055 4.344 1 98.88 78 THR A CA 1
ATOM 615 C C . THR A 1 78 ? 5.082 13.664 4.5 1 98.88 78 THR A C 1
ATOM 617 O O . THR A 1 78 ? 5.672 12.672 4.062 1 98.88 78 THR A O 1
ATOM 620 N N . TYR A 1 79 ? 3.959 13.57 5.191 1 98.88 79 TYR A N 1
ATOM 621 C CA . TYR A 1 79 ? 3.125 12.391 5.371 1 98.88 79 TYR A CA 1
ATOM 622 C C . TYR A 1 79 ? 1.723 12.617 4.824 1 98.88 79 TYR A C 1
ATOM 624 O O . TYR A 1 79 ? 1.059 13.594 5.191 1 98.88 79 TYR A O 1
ATOM 632 N N . VAL A 1 80 ? 1.239 11.75 3.98 1 98.69 80 VAL A N 1
ATOM 633 C CA . VAL A 1 80 ? -0.085 11.898 3.387 1 98.69 80 VAL A CA 1
ATOM 634 C C . VAL A 1 80 ? -0.873 10.602 3.553 1 98.69 80 VAL A C 1
ATOM 636 O O . VAL A 1 80 ? -0.492 9.562 3.008 1 98.69 80 VAL A O 1
ATOM 639 N N . VAL A 1 81 ? -1.991 10.672 4.293 1 97.5 81 VAL A N 1
ATOM 640 C CA . VAL A 1 81 ? -2.869 9.516 4.43 1 97.5 81 VAL A CA 1
ATOM 641 C C . VAL A 1 81 ? -3.67 9.32 3.143 1 97.5 81 VAL A C 1
ATOM 643 O O . VAL A 1 81 ? -4.078 10.289 2.504 1 97.5 81 VAL A O 1
ATOM 646 N N . MET A 1 82 ? -3.852 8.07 2.771 1 94.75 82 MET A N 1
ATOM 647 C CA . MET A 1 82 ? -4.582 7.789 1.539 1 94.75 82 MET A CA 1
ATOM 648 C C . MET A 1 82 ? -5.336 6.469 1.646 1 94.75 82 MET A C 1
ATOM 650 O O . MET A 1 82 ? -5.09 5.68 2.559 1 94.75 82 MET A O 1
ATOM 654 N N . SER A 1 83 ? -6.277 6.34 0.75 1 91.88 83 SER A N 1
ATOM 655 C CA . SER A 1 83 ? -6.859 5.016 0.553 1 91.88 83 SER A CA 1
ATOM 656 C C . SER A 1 83 ? -5.961 4.141 -0.316 1 91.88 83 SER A C 1
ATOM 658 O O . SER A 1 83 ? -5.219 4.648 -1.158 1 91.88 83 SER A O 1
ATOM 660 N N . ALA A 1 84 ? -6.09 2.84 -0.098 1 92 84 ALA A N 1
ATOM 661 C CA . ALA A 1 84 ? -5.312 1.908 -0.915 1 92 84 ALA A CA 1
ATOM 662 C C . ALA A 1 84 ? -5.68 2.039 -2.391 1 92 84 ALA A C 1
ATOM 664 O O . ALA A 1 84 ? -4.824 1.865 -3.264 1 92 84 ALA A O 1
ATOM 665 N N . GLN A 1 85 ? -6.879 2.359 -2.646 1 87.75 85 GLN A N 1
ATOM 666 C CA . GLN A 1 85 ? -7.359 2.486 -4.02 1 87.75 85 GLN A CA 1
ATOM 667 C C . GLN A 1 85 ? -6.668 3.641 -4.738 1 87.75 85 GLN A C 1
ATOM 669 O O . GLN A 1 85 ? -6.477 3.594 -5.957 1 87.75 85 GLN A O 1
ATOM 674 N N . GLU A 1 86 ? -6.211 4.629 -3.992 1 87.5 86 GLU A N 1
ATOM 675 C CA . GLU A 1 86 ? -5.676 5.859 -4.57 1 87.5 86 GLU A CA 1
ATOM 676 C C . GLU A 1 86 ? -4.148 5.855 -4.555 1 87.5 86 GLU A C 1
ATOM 678 O O . GLU A 1 86 ? -3.518 6.844 -4.934 1 87.5 86 GLU A O 1
ATOM 683 N N . TRP A 1 87 ? -3.576 4.789 -4.137 1 90.19 87 TRP A N 1
ATOM 684 C CA . TRP A 1 87 ? -2.129 4.719 -3.955 1 90.19 87 TRP A CA 1
ATOM 685 C C . TRP A 1 87 ? -1.4 5.121 -5.23 1 90.19 87 TRP A C 1
ATOM 687 O O . TRP A 1 87 ? -0.558 6.023 -5.215 1 90.19 87 TRP A O 1
ATOM 697 N N . GLY A 1 88 ? -1.771 4.551 -6.391 1 85.56 88 GLY A N 1
ATOM 698 C CA . GLY A 1 88 ? -1.125 4.879 -7.648 1 85.56 88 GLY A CA 1
ATOM 699 C C . GLY A 1 88 ? -1.305 6.332 -8.055 1 85.56 88 GLY A C 1
ATOM 700 O O . GLY A 1 88 ? -0.339 7.004 -8.422 1 85.56 88 GLY A O 1
ATOM 701 N N . SER A 1 89 ? -2.49 6.812 -7.969 1 87.12 89 SER A N 1
ATOM 702 C CA . SER A 1 89 ? -2.811 8.188 -8.336 1 87.12 89 SER A CA 1
ATOM 703 C C . SER A 1 89 ? -2.061 9.188 -7.465 1 87.12 89 SER A C 1
ATOM 705 O O . SER A 1 89 ? -1.52 10.172 -7.961 1 87.12 89 SER A O 1
ATOM 707 N N . LEU A 1 90 ? -2.002 8.898 -6.207 1 93.44 90 LEU A N 1
ATOM 708 C CA . LEU A 1 90 ? -1.326 9.812 -5.293 1 93.44 90 LEU A CA 1
ATOM 709 C C . LEU A 1 90 ? 0.176 9.828 -5.555 1 93.44 90 LEU A C 1
ATOM 711 O O . LEU A 1 90 ? 0.805 10.891 -5.504 1 93.44 90 LEU A O 1
ATOM 715 N N . MET A 1 91 ? 0.708 8.656 -5.797 1 91.5 91 MET A N 1
ATOM 716 C CA . MET A 1 91 ? 2.127 8.586 -6.129 1 91.5 91 MET A CA 1
ATOM 717 C C . MET A 1 91 ? 2.455 9.484 -7.316 1 91.5 91 MET A C 1
ATOM 719 O O . MET A 1 91 ? 3.443 10.219 -7.289 1 91.5 91 MET A O 1
ATOM 723 N N . ASN A 1 92 ? 1.637 9.445 -8.305 1 88.56 92 ASN A N 1
ATOM 724 C CA . ASN A 1 92 ? 1.84 10.266 -9.5 1 88.56 92 ASN A CA 1
ATOM 725 C C . ASN A 1 92 ? 1.691 11.758 -9.188 1 88.56 92 ASN A C 1
ATOM 727 O O . ASN A 1 92 ? 2.492 12.57 -9.641 1 88.56 92 ASN A O 1
ATOM 731 N N . VAL A 1 93 ? 0.684 12.078 -8.445 1 94.19 93 VAL A N 1
ATOM 732 C CA . VAL A 1 93 ? 0.402 13.461 -8.07 1 94.19 93 VAL A CA 1
ATOM 733 C C . VAL A 1 93 ? 1.586 14.039 -7.297 1 94.19 93 VAL A C 1
ATOM 735 O O . VAL A 1 93 ? 2.047 15.141 -7.594 1 94.19 93 VAL A O 1
ATOM 738 N N . MET A 1 94 ? 2.082 13.289 -6.355 1 97.12 94 MET A N 1
ATOM 739 C CA . MET A 1 94 ? 3.168 13.766 -5.504 1 97.12 94 MET A CA 1
ATOM 740 C C . MET A 1 94 ? 4.449 13.945 -6.309 1 97.12 94 MET A C 1
ATOM 742 O O . MET A 1 94 ? 5.164 14.938 -6.133 1 97.12 94 MET A O 1
ATOM 746 N N . ARG A 1 95 ? 4.691 13 -7.16 1 93.94 95 ARG A N 1
ATOM 747 C CA . ARG A 1 95 ? 5.848 13.117 -8.039 1 93.94 95 ARG A CA 1
ATOM 748 C C . ARG A 1 95 ? 5.758 14.375 -8.906 1 93.94 95 ARG A C 1
ATOM 750 O O . ARG A 1 95 ? 6.715 15.148 -8.992 1 93.94 95 ARG A O 1
ATOM 757 N N . GLU A 1 96 ? 4.652 14.578 -9.523 1 95.38 96 GLU A N 1
ATOM 758 C CA . GLU A 1 96 ? 4.434 15.734 -10.391 1 95.38 96 GLU A CA 1
ATOM 759 C C . GLU A 1 96 ? 4.539 17.047 -9.602 1 95.38 96 GLU A C 1
ATOM 761 O O . GLU A 1 96 ? 5.004 18.047 -10.125 1 95.38 96 GLU A O 1
ATOM 766 N N . ALA A 1 97 ? 4.113 17.016 -8.352 1 98.06 97 ALA A N 1
ATOM 767 C CA . ALA A 1 97 ? 4.129 18.203 -7.504 1 98.06 97 ALA A CA 1
ATOM 768 C C . ALA A 1 97 ? 5.535 18.469 -6.965 1 98.06 97 ALA A C 1
ATOM 770 O O . ALA A 1 97 ? 5.77 19.5 -6.316 1 98.06 97 ALA A O 1
ATOM 771 N N . GLY A 1 98 ? 6.488 17.562 -7.184 1 97.88 98 GLY A N 1
ATOM 772 C CA . GLY A 1 98 ? 7.875 17.812 -6.816 1 97.88 98 GLY A CA 1
ATOM 773 C C . GLY A 1 98 ? 8.266 17.188 -5.488 1 97.88 98 GLY A C 1
ATOM 774 O O . GLY A 1 98 ? 9.148 17.703 -4.797 1 97.88 98 GLY A O 1
ATOM 775 N N . TYR A 1 99 ? 7.586 16.125 -5.105 1 98.38 99 TYR A N 1
ATOM 776 C CA . TYR A 1 99 ? 7.91 15.43 -3.865 1 98.38 99 TYR A CA 1
ATOM 777 C C . TYR A 1 99 ? 8.656 14.133 -4.145 1 98.38 99 TYR A C 1
ATOM 779 O O . TYR A 1 99 ? 8.352 13.422 -5.109 1 98.38 99 TYR A O 1
ATOM 787 N N . HIS A 1 100 ? 9.578 13.82 -3.283 1 96.94 100 HIS A N 1
ATOM 788 C CA . HIS A 1 100 ? 10.352 12.578 -3.338 1 96.94 100 HIS A CA 1
ATOM 789 C C . HIS A 1 100 ? 9.742 11.516 -2.434 1 96.94 100 HIS A C 1
ATOM 791 O O . HIS A 1 100 ? 9.594 11.727 -1.229 1 96.94 100 HIS A O 1
ATOM 797 N N . TRP A 1 101 ? 9.461 10.375 -3.021 1 96 101 TRP A N 1
ATOM 798 C CA . TRP A 1 101 ? 8.914 9.266 -2.252 1 96 101 TRP A CA 1
ATOM 799 C C . TRP A 1 101 ? 10.016 8.5 -1.536 1 96 101 TRP A C 1
ATOM 801 O O . TRP A 1 101 ? 11.062 8.203 -2.127 1 96 101 TRP A O 1
ATOM 811 N N . SER A 1 102 ? 9.773 8.195 -0.277 1 96 102 SER A N 1
ATOM 812 C CA . SER A 1 102 ? 10.719 7.359 0.46 1 96 102 SER A CA 1
ATOM 813 C C . SER A 1 102 ? 10.102 6.008 0.809 1 96 102 SER A C 1
ATOM 815 O O . SER A 1 102 ? 10.695 4.961 0.527 1 96 102 SER A O 1
ATOM 817 N N . SER A 1 103 ? 8.922 6.031 1.406 1 96.25 103 SER A N 1
ATOM 818 C CA . SER A 1 103 ? 8.234 4.816 1.833 1 96.25 103 SER A CA 1
ATOM 819 C C . SER A 1 103 ? 6.727 5.031 1.903 1 96.25 103 SER A C 1
ATOM 821 O O . SER A 1 103 ? 6.258 6.172 1.91 1 96.25 103 SER A O 1
ATOM 823 N N . THR A 1 104 ? 6.066 3.963 1.851 1 97.56 104 THR A N 1
ATOM 824 C CA . THR A 1 104 ? 4.668 3.979 2.262 1 97.56 104 THR A CA 1
ATOM 825 C C . THR A 1 104 ? 4.488 3.264 3.598 1 97.56 104 THR A C 1
ATOM 827 O O . THR A 1 104 ? 4.793 2.074 3.719 1 97.56 104 THR A O 1
ATOM 830 N N . ILE A 1 105 ? 4.059 4 4.527 1 98.38 105 ILE A N 1
ATOM 831 C CA . ILE A 1 105 ? 3.832 3.473 5.867 1 98.38 105 ILE A CA 1
ATOM 832 C C . ILE A 1 105 ? 2.436 2.859 5.953 1 98.38 105 ILE A C 1
ATOM 834 O O . ILE A 1 105 ? 1.469 3.428 5.438 1 98.38 105 ILE A O 1
ATOM 838 N N . ILE A 1 106 ? 2.361 1.695 6.551 1 98.56 106 ILE A N 1
ATOM 839 C CA . ILE A 1 106 ? 1.078 1.034 6.766 1 98.56 106 ILE A CA 1
ATOM 840 C C . ILE A 1 106 ? 0.612 1.265 8.203 1 98.56 106 ILE A C 1
ATOM 842 O O . ILE A 1 106 ? 1.234 0.778 9.148 1 98.56 106 ILE A O 1
ATOM 846 N N . TRP A 1 107 ? -0.441 2.018 8.383 1 98.38 107 TRP A N 1
ATOM 847 C CA . TRP A 1 107 ? -1.118 2.086 9.672 1 98.38 107 TRP A CA 1
ATOM 848 C C . TRP A 1 107 ? -2.094 0.926 9.844 1 98.38 107 TRP A C 1
ATOM 850 O O . TRP A 1 107 ? -3.17 0.922 9.242 1 98.38 107 TRP A O 1
ATOM 860 N N . LYS A 1 108 ? -1.71 -0.032 10.562 1 97.94 108 LYS A N 1
ATOM 861 C CA . LYS A 1 108 ? -2.549 -1.191 10.852 1 97.94 108 LYS A CA 1
ATOM 862 C C . LYS A 1 108 ? -3.445 -0.935 12.055 1 97.94 108 LYS A C 1
ATOM 864 O O . LYS A 1 108 ? -2.955 -0.779 13.18 1 97.94 108 LYS A O 1
ATOM 869 N N . LYS A 1 109 ? -4.695 -0.968 11.859 1 95.75 109 LYS A N 1
ATOM 870 C CA . LYS A 1 109 ? -5.684 -0.716 12.906 1 95.75 109 LYS A CA 1
ATOM 871 C C . LYS A 1 109 ? -5.949 -1.973 13.734 1 95.75 109 LYS A C 1
ATOM 873 O O . LYS A 1 109 ? -5.523 -3.068 13.359 1 95.75 109 LYS A O 1
ATOM 878 N N . ASP A 1 110 ? -6.613 -1.792 14.891 1 93.5 110 ASP A N 1
ATOM 879 C CA . ASP A 1 110 ? -6.832 -2.891 15.828 1 93.5 110 ASP A CA 1
ATOM 880 C C . ASP A 1 110 ? -8.125 -3.639 15.508 1 93.5 110 ASP A C 1
ATOM 882 O O . ASP A 1 110 ? -8.406 -4.676 16.109 1 93.5 110 ASP A O 1
ATOM 886 N N . SER A 1 111 ? -8.883 -3.152 14.602 1 90.19 111 SER A N 1
ATOM 887 C CA . SER A 1 111 ? -10.141 -3.799 14.242 1 90.19 111 SER A CA 1
ATOM 888 C C . SER A 1 111 ? -10.414 -3.682 12.75 1 90.19 111 SER A C 1
ATOM 890 O O . SER A 1 111 ? -9.914 -2.77 12.086 1 90.19 111 SER A O 1
ATOM 892 N N . LEU A 1 112 ? -11.242 -4.594 12.289 1 89.44 112 LEU A N 1
ATOM 893 C CA . LEU A 1 112 ? -11.641 -4.633 10.891 1 89.44 112 LEU A CA 1
ATOM 894 C C . LEU A 1 112 ? -12.75 -3.623 10.609 1 89.44 112 LEU A C 1
ATOM 896 O O . LEU A 1 112 ? -13.617 -3.398 11.461 1 89.44 112 LEU A O 1
ATOM 900 N N . VAL A 1 113 ? -12.586 -3.006 9.516 1 86.56 113 VAL A N 1
ATOM 901 C CA . VAL A 1 113 ? -13.734 -2.281 8.977 1 86.56 113 VAL A CA 1
ATOM 902 C C . VAL A 1 113 ? -14.453 -3.145 7.941 1 86.56 113 VAL A C 1
ATOM 904 O O . VAL A 1 113 ? -13.867 -3.521 6.922 1 86.56 113 VAL A O 1
ATOM 907 N N . LEU A 1 114 ? -15.656 -3.5 8.25 1 87.25 114 LEU A N 1
ATOM 908 C CA . LEU A 1 114 ? -16.438 -4.363 7.367 1 87.25 114 LEU A CA 1
ATOM 909 C C . LEU A 1 114 ? -16.688 -3.678 6.031 1 87.25 114 LEU A C 1
ATOM 911 O O . LEU A 1 114 ? -16.984 -2.479 5.992 1 87.25 114 LEU A O 1
ATOM 915 N N . SER A 1 115 ? -16.406 -4.379 5.039 1 84.19 115 SER A N 1
ATOM 916 C CA . SER A 1 115 ? -16.641 -3.852 3.699 1 84.19 115 SER A CA 1
ATOM 917 C C . SER A 1 115 ? -17.312 -4.895 2.803 1 84.19 115 SER A C 1
ATOM 919 O O . SER A 1 115 ? -17.469 -6.047 3.201 1 84.19 115 SER A O 1
ATOM 921 N N . ARG A 1 116 ? -17.766 -4.43 1.656 1 85.81 116 ARG A N 1
ATOM 922 C CA . ARG A 1 116 ? -18.359 -5.332 0.679 1 85.81 116 ARG A CA 1
ATOM 923 C C . ARG A 1 116 ? -17.281 -6.055 -0.126 1 85.81 116 ARG A C 1
ATOM 925 O O . ARG A 1 116 ? -17.594 -6.945 -0.92 1 85.81 116 ARG A O 1
ATOM 932 N N . LYS A 1 117 ? -16.078 -5.719 0.089 1 90.12 117 LYS A N 1
ATOM 933 C CA . LYS A 1 117 ? -14.969 -6.359 -0.6 1 90.12 117 LYS A CA 1
ATOM 934 C C . LYS A 1 117 ? -14.727 -7.77 -0.061 1 90.12 117 LYS A C 1
ATOM 936 O O . LYS A 1 117 ? -15.242 -8.133 0.999 1 90.12 117 LYS A O 1
ATOM 941 N N . ASP A 1 118 ? -13.984 -8.555 -0.865 1 93.69 118 ASP A N 1
ATOM 942 C CA . ASP A 1 118 ? -13.633 -9.906 -0.429 1 93.69 118 ASP A CA 1
ATOM 943 C C . ASP A 1 118 ? -12.828 -9.867 0.867 1 93.69 118 ASP A C 1
ATOM 945 O O . ASP A 1 118 ? -13.023 -10.711 1.747 1 93.69 118 ASP A O 1
ATOM 949 N N . TYR A 1 119 ? -11.953 -8.93 0.956 1 96.69 119 TYR A N 1
ATOM 950 C CA . TYR A 1 119 ? -11.148 -8.727 2.154 1 96.69 119 TYR A CA 1
ATOM 951 C C . TYR A 1 119 ? -11.57 -7.453 2.883 1 96.69 119 TYR A C 1
ATOM 953 O O . TYR A 1 119 ? -11.664 -6.383 2.271 1 96.69 119 TYR A O 1
ATOM 961 N N . HIS A 1 120 ? -11.82 -7.652 4.188 1 96.19 120 HIS A N 1
ATOM 962 C CA . HIS A 1 120 ? -12.141 -6.477 4.992 1 96.19 120 HIS A CA 1
ATOM 963 C C . HIS A 1 120 ? -10.891 -5.641 5.258 1 96.19 120 HIS A C 1
ATOM 965 O O . HIS A 1 120 ? -9.789 -6.18 5.355 1 96.19 120 HIS A O 1
ATOM 971 N N . THR A 1 121 ? -11.102 -4.367 5.387 1 95.31 121 THR A N 1
ATOM 972 C CA . THR A 1 121 ? -9.984 -3.432 5.492 1 95.31 121 THR A CA 1
ATOM 973 C C . THR A 1 121 ? -9.531 -3.299 6.941 1 95.31 121 THR A C 1
ATOM 975 O O . THR A 1 121 ? -10.352 -3.148 7.848 1 95.31 121 THR A O 1
ATOM 978 N N . GLN A 1 122 ? -8.188 -3.342 7.117 1 96.81 122 GLN A N 1
ATOM 979 C CA . GLN A 1 122 ? -7.652 -3.229 8.469 1 96.81 122 GLN A CA 1
ATOM 980 C C . GLN A 1 122 ? -6.492 -2.24 8.516 1 96.81 122 GLN A C 1
ATOM 982 O O . GLN A 1 122 ? -5.766 -2.178 9.516 1 96.81 122 GLN A O 1
ATOM 987 N N . TYR A 1 123 ? -6.27 -1.551 7.426 1 97.06 123 TYR A N 1
ATOM 988 C CA . TYR A 1 123 ? -5.137 -0.63 7.426 1 97.06 123 TYR A CA 1
ATOM 989 C C . TYR A 1 123 ? -5.43 0.593 6.566 1 97.06 123 TYR A C 1
ATOM 991 O O . TYR A 1 123 ? -6.371 0.587 5.766 1 97.06 123 TYR A O 1
ATOM 999 N N . GLU A 1 124 ? -4.672 1.632 6.727 1 96.5 124 GLU A N 1
ATOM 1000 C CA . GLU A 1 124 ? -4.57 2.777 5.828 1 96.5 124 GLU A CA 1
ATOM 1001 C C . GLU A 1 124 ? -3.115 3.082 5.484 1 96.5 124 GLU A C 1
ATOM 1003 O O . GLU A 1 124 ? -2.254 3.098 6.363 1 96.5 124 GLU A O 1
ATOM 1008 N N . PRO A 1 125 ? -2.826 3.236 4.207 1 97.69 125 PRO A N 1
ATOM 1009 C CA . PRO A 1 125 ? -1.467 3.625 3.824 1 97.69 125 PRO A CA 1
ATOM 1010 C C . PRO A 1 125 ? -1.185 5.105 4.07 1 97.69 125 PRO A C 1
ATOM 1012 O O . PRO A 1 125 ? -2.096 5.934 3.982 1 97.69 125 PRO A O 1
ATOM 1015 N N . ILE A 1 126 ? 0.025 5.398 4.367 1 98.44 126 ILE A N 1
ATOM 1016 C CA . ILE A 1 126 ? 0.524 6.762 4.523 1 98.44 126 ILE A CA 1
ATOM 1017 C C . ILE A 1 126 ? 1.743 6.973 3.629 1 98.44 126 ILE A C 1
ATOM 1019 O O . ILE A 1 126 ? 2.787 6.348 3.836 1 98.44 126 ILE A O 1
ATOM 1023 N N . TRP A 1 127 ? 1.579 7.82 2.641 1 98.06 127 TRP A N 1
ATOM 1024 C CA . TRP A 1 127 ? 2.703 8.219 1.798 1 98.06 127 TRP A CA 1
ATOM 1025 C C . TRP A 1 127 ? 3.721 9.023 2.592 1 98.06 127 TRP A C 1
ATOM 1027 O O . TRP A 1 127 ? 3.365 10.008 3.252 1 98.06 127 TRP A O 1
ATOM 1037 N N . TYR A 1 128 ? 4.977 8.609 2.586 1 98.5 128 TYR A N 1
ATOM 1038 C CA . TYR A 1 128 ? 6.035 9.328 3.277 1 98.5 128 TYR A CA 1
ATOM 1039 C C . TYR A 1 128 ? 7.148 9.727 2.312 1 98.5 128 TYR A C 1
ATOM 1041 O O . TYR A 1 128 ? 7.629 8.891 1.538 1 98.5 128 TYR A O 1
ATOM 1049 N N . GLY A 1 129 ? 7.551 10.914 2.43 1 98 129 GLY A N 1
ATOM 1050 C CA . GLY A 1 129 ? 8.633 11.508 1.657 1 98 129 GLY A CA 1
ATOM 1051 C C . GLY A 1 129 ? 8.914 12.945 2.037 1 98 129 GLY A C 1
ATOM 1052 O O . GLY A 1 129 ? 8.75 13.336 3.195 1 98 129 GLY A O 1
ATOM 1053 N N . TRP A 1 130 ? 9.477 13.656 1.039 1 98.62 130 TRP A N 1
ATOM 1054 C CA . TRP A 1 130 ? 9.781 15.055 1.312 1 98.62 130 TRP A CA 1
ATOM 1055 C C . TRP A 1 130 ? 9.797 15.875 0.023 1 98.62 130 TRP A C 1
ATOM 1057 O O . TRP A 1 130 ? 9.93 15.312 -1.069 1 98.62 130 TRP A O 1
ATOM 1067 N N . LEU A 1 131 ? 9.477 17.156 0.195 1 98.62 131 LEU A N 1
ATOM 1068 C CA . LEU A 1 131 ? 9.641 18.078 -0.928 1 98.62 131 LEU A CA 1
ATOM 1069 C C . LEU A 1 131 ? 11.078 18.047 -1.445 1 98.62 131 LEU A C 1
ATOM 1071 O O . LEU A 1 131 ? 12.023 18.047 -0.657 1 98.62 131 LEU A O 1
ATOM 1075 N N . GLU A 1 132 ? 11.219 18.047 -2.779 1 97.25 132 GLU A N 1
ATOM 1076 C CA . GLU A 1 132 ? 12.547 17.984 -3.381 1 97.25 132 GLU A CA 1
ATOM 1077 C C . GLU A 1 132 ? 13.523 18.922 -2.676 1 97.25 132 GLU A C 1
ATOM 1079 O O . GLU A 1 132 ? 13.18 20.062 -2.363 1 97.25 132 GLU A O 1
ATOM 1084 N N . GLY A 1 133 ? 14.789 18.406 -2.5 1 97.12 133 GLY A N 1
ATOM 1085 C CA . GLY A 1 133 ? 15.805 19.062 -1.704 1 97.12 133 GLY A CA 1
ATOM 1086 C C . GLY A 1 133 ? 16.375 18.188 -0.608 1 97.12 133 GLY A C 1
ATOM 1087 O O . GLY A 1 133 ? 16.047 17 -0.524 1 97.12 133 GLY A O 1
ATOM 1088 N N . THR A 1 134 ? 17.266 18.766 0.219 1 96.94 134 THR A N 1
ATOM 1089 C CA . THR A 1 134 ? 17.828 18.031 1.337 1 96.94 134 THR A CA 1
ATOM 1090 C C . THR A 1 134 ? 16.812 17.875 2.461 1 96.94 134 THR A C 1
ATOM 1092 O O . THR A 1 134 ? 16.203 18.844 2.9 1 96.94 134 THR A O 1
ATOM 1095 N N . ARG A 1 135 ? 16.656 16.719 2.953 1 96.62 135 ARG A N 1
ATOM 1096 C CA . ARG A 1 135 ? 15.719 16.453 4.035 1 96.62 135 ARG A CA 1
ATOM 1097 C C . ARG A 1 135 ? 15.961 17.375 5.219 1 96.62 135 ARG A C 1
ATOM 1099 O O . ARG A 1 135 ? 17.094 17.531 5.676 1 96.62 135 ARG A O 1
ATOM 1106 N N . LEU A 1 136 ? 14.883 17.906 5.715 1 97.69 136 LEU A N 1
ATOM 1107 C CA . LEU A 1 136 ? 15 18.844 6.824 1 97.69 136 LEU A CA 1
ATOM 1108 C C . LEU A 1 136 ? 15.211 18.109 8.141 1 97.69 136 LEU A C 1
ATOM 1110 O O . LEU A 1 136 ? 15.898 18.609 9.039 1 97.69 136 LEU A O 1
ATOM 1114 N N . CYS A 1 137 ? 14.562 16.922 8.234 1 96.38 137 CYS A N 1
ATOM 1115 C CA . CYS A 1 137 ? 14.633 16.188 9.492 1 96.38 137 CYS A CA 1
ATOM 1116 C C . CYS A 1 137 ? 14.594 14.68 9.242 1 96.38 137 CYS A C 1
ATOM 1118 O O . CYS A 1 137 ? 13.578 14.031 9.484 1 96.38 137 CYS A O 1
ATOM 1120 N N . PRO A 1 138 ? 15.688 14.094 8.836 1 92.25 138 PRO A N 1
ATOM 1121 C CA . PRO A 1 138 ? 15.719 12.641 8.688 1 92.25 138 PRO A CA 1
ATOM 1122 C C . PRO A 1 138 ? 15.609 11.906 10.031 1 92.25 138 PRO A C 1
ATOM 1124 O O . PRO A 1 138 ? 16 12.453 11.062 1 92.25 138 PRO A O 1
ATOM 1127 N N . LEU A 1 139 ? 15.039 10.734 9.984 1 93.31 139 LEU A N 1
ATOM 1128 C CA . LEU A 1 139 ? 14.875 9.969 11.211 1 93.31 139 LEU A CA 1
ATOM 1129 C C . LEU A 1 139 ? 16.234 9.727 11.883 1 93.31 139 LEU A C 1
ATOM 1131 O O . LEU A 1 139 ? 17.203 9.391 11.211 1 93.31 139 LEU A O 1
ATOM 1135 N N . LYS A 1 140 ? 16.281 9.914 13.148 1 85.38 140 LYS A N 1
ATOM 1136 C CA . LYS A 1 140 ? 17.516 9.719 13.906 1 85.38 140 LYS A CA 1
ATOM 1137 C C . LYS A 1 140 ? 17.688 8.258 14.305 1 85.38 140 LYS A C 1
ATOM 1139 O O . LYS A 1 140 ? 18.781 7.715 14.227 1 85.38 140 LYS A O 1
ATOM 1144 N N . ASP A 1 141 ? 16.594 7.625 14.641 1 87.25 141 ASP A N 1
ATOM 1145 C CA . ASP A 1 141 ? 16.672 6.238 15.094 1 87.25 141 ASP A CA 1
ATOM 1146 C C . ASP A 1 141 ? 16.5 5.27 13.922 1 87.25 141 ASP A C 1
ATOM 1148 O O . ASP A 1 141 ? 15.648 5.477 13.062 1 87.25 141 ASP A O 1
ATOM 1152 N N . ARG A 1 142 ? 17.312 4.305 13.758 1 87.44 142 ARG A N 1
ATOM 1153 C CA . ARG A 1 142 ? 17.281 3.309 12.695 1 87.44 142 ARG A CA 1
ATOM 1154 C C . ARG A 1 142 ? 16.531 2.059 13.141 1 87.44 142 ARG A C 1
ATOM 1156 O O . ARG A 1 142 ? 16.953 0.937 12.836 1 87.44 142 ARG A O 1
ATOM 1163 N N . LYS A 1 143 ? 15.43 2.283 13.859 1 91.5 143 LYS A N 1
ATOM 1164 C CA . LYS A 1 143 ? 14.688 1.134 14.375 1 91.5 143 LYS A CA 1
ATOM 1165 C C . LYS A 1 143 ? 13.234 1.171 13.914 1 91.5 143 LYS A C 1
ATOM 1167 O O . LYS A 1 143 ? 12.461 0.252 14.203 1 91.5 143 LYS A O 1
ATOM 1172 N N . GLN A 1 144 ? 12.945 2.215 13.188 1 95.62 144 GLN A N 1
ATOM 1173 C CA . GLN A 1 144 ? 11.539 2.436 12.859 1 95.62 144 GLN A CA 1
ATOM 1174 C C . GLN A 1 144 ? 11.094 1.546 11.703 1 95.62 144 GLN A C 1
ATOM 1176 O O . GLN A 1 144 ? 11.828 1.388 10.719 1 95.62 144 GLN A O 1
ATOM 1181 N N . SER A 1 145 ? 9.938 0.987 11.836 1 97.06 145 SER A N 1
ATOM 1182 C CA . SER A 1 145 ? 9.305 0.141 10.836 1 97.06 145 SER A CA 1
ATOM 1183 C C . SER A 1 145 ? 8.312 0.934 9.992 1 97.06 145 SER A C 1
ATOM 1185 O O . SER A 1 145 ? 7.777 1.947 10.445 1 97.06 145 SER A O 1
ATOM 1187 N N . ASP A 1 146 ? 8.094 0.468 8.75 1 97.94 146 ASP A N 1
ATOM 1188 C CA . ASP A 1 146 ? 7.062 1.076 7.914 1 97.94 146 ASP A CA 1
ATOM 1189 C C . ASP A 1 146 ? 5.691 0.468 8.203 1 97.94 146 ASP A C 1
ATOM 1191 O O . ASP A 1 146 ? 4.727 0.729 7.477 1 97.94 146 ASP A O 1
ATOM 1195 N N . VAL A 1 147 ? 5.535 -0.323 9.195 1 98.44 147 VAL A N 1
ATOM 1196 C CA . VAL A 1 147 ? 4.25 -0.783 9.703 1 98.44 147 VAL A CA 1
ATOM 1197 C C . VAL A 1 147 ? 4.016 -0.222 11.102 1 98.44 147 VAL A C 1
ATOM 1199 O O . VAL A 1 147 ? 4.777 -0.51 12.023 1 98.44 147 VAL A O 1
ATOM 1202 N N . TRP A 1 148 ? 3.008 0.613 11.234 1 98.38 148 TRP A N 1
ATOM 1203 C CA . TRP A 1 148 ? 2.625 1.219 12.5 1 98.38 148 TRP A CA 1
ATOM 1204 C C . TRP A 1 148 ? 1.35 0.585 13.047 1 98.38 148 TRP A C 1
ATOM 1206 O O . TRP A 1 148 ? 0.262 0.803 12.508 1 98.38 148 TRP A O 1
ATOM 1216 N N . GLU A 1 149 ? 1.456 -0.19 14.102 1 97.44 149 GLU A N 1
ATOM 1217 C CA . GLU A 1 149 ? 0.289 -0.791 14.734 1 97.44 149 GLU A CA 1
ATOM 1218 C C . GLU A 1 149 ? -0.27 0.116 15.828 1 97.44 149 GLU A C 1
ATOM 1220 O O . GLU A 1 149 ? 0.31 0.219 16.922 1 97.44 149 GLU A O 1
ATOM 1225 N N . MET A 1 150 ? -1.359 0.768 15.539 1 96.81 150 MET A N 1
ATOM 1226 C CA . MET A 1 150 ? -1.983 1.716 16.453 1 96.81 150 MET A CA 1
ATOM 1227 C C . MET A 1 150 ? -3.504 1.621 16.391 1 96.81 150 MET A C 1
ATOM 1229 O O . MET A 1 150 ? -4.07 1.449 15.305 1 96.81 150 MET A O 1
ATOM 1233 N N . PRO A 1 151 ? -4.172 1.728 17.5 1 94.31 151 PRO A N 1
ATOM 1234 C CA . PRO A 1 151 ? -5.629 1.597 17.5 1 94.31 151 PRO A CA 1
ATOM 1235 C C . PRO A 1 151 ? -6.328 2.805 16.891 1 94.31 151 PRO A C 1
ATOM 1237 O O . PRO A 1 151 ? -5.793 3.914 16.906 1 94.31 151 PRO A O 1
ATOM 1240 N N . ARG A 1 152 ? -7.492 2.51 16.344 1 90.12 152 ARG A N 1
ATOM 1241 C CA . ARG A 1 152 ? -8.359 3.605 15.938 1 90.12 152 ARG A CA 1
ATOM 1242 C C . ARG A 1 152 ? -8.969 4.316 17.141 1 90.12 152 ARG A C 1
ATOM 1244 O O . ARG A 1 152 ? -9.156 3.703 18.203 1 90.12 152 ARG A O 1
ATOM 1251 N N . PRO A 1 153 ? -9.156 5.602 16.906 1 84.38 153 PRO A N 1
ATOM 1252 C CA . PRO A 1 153 ? -9.867 6.266 18 1 84.38 153 PRO A CA 1
ATOM 1253 C C . PRO A 1 153 ? -11.289 5.746 18.172 1 84.38 153 PRO A C 1
ATOM 1255 O O . PRO A 1 153 ? -11.875 5.203 17.234 1 84.38 153 PRO A O 1
ATOM 1258 N N . LYS A 1 154 ? -11.703 5.723 19.422 1 74.69 154 LYS A N 1
ATOM 1259 C CA . LYS A 1 154 ? -13.109 5.402 19.641 1 74.69 154 LYS A CA 1
ATOM 1260 C C . LYS A 1 154 ? -14.016 6.289 18.797 1 74.69 154 LYS A C 1
ATOM 1262 O O . LYS A 1 154 ? -13.742 7.477 18.625 1 74.69 154 LYS A O 1
ATOM 1267 N N . VAL A 1 155 ? -14.898 5.605 18.078 1 65.25 155 VAL A N 1
ATOM 1268 C CA . VAL A 1 155 ? -15.797 6.312 17.172 1 65.25 155 VAL A CA 1
ATOM 1269 C C . VAL A 1 155 ? -16.609 7.352 17.953 1 65.25 155 VAL A C 1
ATOM 1271 O O . VAL A 1 155 ? -17.031 7.098 19.078 1 65.25 155 VAL A O 1
ATOM 1274 N N . SER A 1 156 ? -16.391 8.633 17.484 1 60.72 156 SER A N 1
ATOM 1275 C CA . SER A 1 156 ? -17.281 9.664 17.984 1 60.72 156 SER A CA 1
ATOM 1276 C C . SER A 1 156 ? -18.156 10.227 16.859 1 60.72 156 SER A C 1
ATOM 1278 O O . SER A 1 156 ? -17.797 10.156 15.688 1 60.72 156 SER A O 1
ATOM 1280 N N . GLU A 1 157 ? -19.438 10.438 17.141 1 58.81 157 GLU A N 1
ATOM 1281 C CA . GLU A 1 157 ? -20.406 10.992 16.203 1 58.81 157 GLU A CA 1
ATOM 1282 C C . GLU A 1 157 ? -19.844 12.211 15.477 1 58.81 157 GLU A C 1
ATOM 1284 O O . GLU A 1 157 ? -20.109 12.422 14.297 1 58.81 157 GLU A O 1
ATOM 1289 N N . GLU A 1 158 ? -19.078 12.953 16.172 1 54.69 158 GLU A N 1
ATOM 1290 C CA . GLU A 1 158 ? -18.609 14.227 15.633 1 54.69 158 GLU A CA 1
ATOM 1291 C C . GLU A 1 158 ? -17.484 14.023 14.625 1 54.69 158 GLU A C 1
ATOM 1293 O O . GLU A 1 158 ? -17.312 14.82 13.703 1 54.69 158 GLU A O 1
ATOM 1298 N N . HIS A 1 159 ? -16.906 12.93 14.859 1 62.62 159 HIS A N 1
ATOM 1299 C CA . HIS A 1 159 ? -15.766 12.727 13.977 1 62.62 159 HIS A CA 1
ATOM 1300 C C . HIS A 1 159 ? -15.633 11.258 13.578 1 62.62 159 HIS A C 1
ATOM 1302 O O . HIS A 1 159 ? -14.797 10.539 14.117 1 62.62 159 HIS A O 1
ATOM 1308 N N . PRO A 1 160 ? -16.406 10.898 12.586 1 61.69 160 PRO A N 1
ATOM 1309 C CA . PRO A 1 160 ? -16.484 9.477 12.242 1 61.69 160 PRO A CA 1
ATOM 1310 C C . PRO A 1 160 ? -15.164 8.93 11.703 1 61.69 160 PRO A C 1
ATOM 1312 O O . PRO A 1 160 ? -14.844 7.754 11.922 1 61.69 160 PRO A O 1
ATOM 1315 N N . THR A 1 161 ? -14.359 9.75 11.062 1 70.5 161 THR A N 1
ATOM 1316 C CA . THR A 1 161 ? -13.164 9.18 10.453 1 70.5 161 THR A CA 1
ATOM 1317 C C . THR A 1 161 ? -11.906 9.875 10.961 1 70.5 161 THR A C 1
ATOM 1319 O O . THR A 1 161 ? -10.984 10.141 10.188 1 70.5 161 THR A O 1
ATOM 1322 N N . MET A 1 162 ? -11.961 10.109 12.242 1 84 162 MET A N 1
ATOM 1323 C CA . MET A 1 162 ? -10.859 10.859 12.844 1 84 162 MET A CA 1
ATOM 1324 C C . MET A 1 162 ? -9.633 9.969 13 1 84 162 MET A C 1
ATOM 1326 O O . MET A 1 162 ? -9.734 8.82 13.438 1 84 162 MET A O 1
ATOM 1330 N N . LYS A 1 163 ? -8.461 10.453 12.57 1 92.88 163 LYS A N 1
ATOM 1331 C CA . LYS A 1 163 ? -7.191 9.773 12.805 1 92.88 163 LYS A CA 1
ATOM 1332 C C . LYS A 1 163 ? -6.766 9.891 14.266 1 92.88 163 LYS A C 1
ATOM 1334 O O . LYS A 1 163 ? -7.043 10.898 14.922 1 92.88 163 LYS A O 1
ATOM 1339 N N . PRO A 1 164 ? -6.109 8.875 14.844 1 95 164 PRO A N 1
ATOM 1340 C CA . PRO A 1 164 ? -5.602 9.008 16.203 1 95 164 PRO A CA 1
ATOM 1341 C C . PRO A 1 164 ? -4.531 10.086 16.344 1 95 164 PRO A C 1
ATOM 1343 O O . PRO A 1 164 ? -3.664 10.211 15.469 1 95 164 PRO A O 1
ATOM 1346 N N . VAL A 1 165 ? -4.594 10.805 17.422 1 96.44 165 VAL A N 1
ATOM 1347 C CA . VAL A 1 165 ? -3.605 11.844 17.688 1 96.44 165 VAL A CA 1
ATOM 1348 C C . VAL A 1 165 ? -2.211 11.227 17.766 1 96.44 165 VAL A C 1
ATOM 1350 O O . VAL A 1 165 ? -1.239 11.805 17.281 1 96.44 165 VAL A O 1
ATOM 1353 N N . SER A 1 166 ? -2.096 10.016 18.328 1 97.38 166 SER A N 1
ATOM 1354 C CA . SER A 1 166 ? -0.819 9.328 18.484 1 97.38 166 SER A CA 1
ATOM 1355 C C . SER A 1 166 ? -0.171 9.031 17.141 1 97.38 166 SER A C 1
ATOM 1357 O O . SER A 1 166 ? 1.056 9.023 17.016 1 97.38 166 SER A O 1
ATOM 1359 N N . LEU A 1 167 ? -0.947 8.789 16.141 1 98.19 167 LEU A N 1
ATOM 1360 C CA . LEU A 1 167 ? -0.448 8.523 14.805 1 98.19 167 LEU A CA 1
ATOM 1361 C C . LEU A 1 167 ? 0.3 9.734 14.25 1 98.19 167 LEU A C 1
ATOM 1363 O O . LEU A 1 167 ? 1.435 9.609 13.781 1 98.19 167 LEU A O 1
ATOM 1367 N N . VAL A 1 168 ? -0.342 10.875 14.344 1 98.5 168 VAL A N 1
ATOM 1368 C CA . VAL A 1 168 ? 0.239 12.117 13.844 1 98.5 168 VAL A CA 1
ATOM 1369 C C . VAL A 1 168 ? 1.447 12.508 14.695 1 98.5 168 VAL A C 1
ATOM 1371 O O . VAL A 1 168 ? 2.473 12.938 14.164 1 98.5 168 VAL A O 1
ATOM 1374 N N . ALA A 1 169 ? 1.297 12.312 16.016 1 98.56 169 ALA A N 1
ATOM 1375 C CA . ALA A 1 169 ? 2.389 12.625 16.938 1 98.56 169 ALA A CA 1
ATOM 1376 C C . ALA A 1 169 ? 3.629 11.797 16.609 1 98.56 169 ALA A C 1
ATOM 1378 O O . ALA A 1 169 ? 4.75 12.305 16.656 1 98.56 169 ALA A O 1
ATOM 1379 N N . LYS A 1 170 ? 3.434 10.555 16.328 1 98.06 170 LYS A N 1
ATOM 1380 C CA . LYS A 1 170 ? 4.562 9.703 15.969 1 98.06 170 LYS A CA 1
ATOM 1381 C C . LYS A 1 170 ? 5.297 10.242 14.75 1 98.06 170 LYS A C 1
ATOM 1383 O O . LYS A 1 170 ? 6.527 10.289 14.727 1 98.06 170 LYS A O 1
ATOM 1388 N N . ALA A 1 171 ? 4.574 10.641 13.734 1 98.44 171 ALA A N 1
ATOM 1389 C CA . ALA A 1 171 ? 5.172 11.227 12.531 1 98.44 171 ALA A CA 1
ATOM 1390 C C . ALA A 1 171 ? 5.973 12.477 12.875 1 98.44 171 ALA A C 1
ATOM 1392 O O . ALA A 1 171 ? 7.098 12.656 12.398 1 98.44 171 ALA A O 1
ATOM 1393 N N . MET A 1 172 ? 5.391 13.328 13.711 1 98.44 172 MET A N 1
ATOM 1394 C CA . MET A 1 172 ? 6.035 14.586 14.086 1 98.44 172 MET A CA 1
ATOM 1395 C C . MET A 1 172 ? 7.32 14.32 14.875 1 98.44 172 MET A C 1
ATOM 1397 O O . MET A 1 172 ? 8.344 14.961 14.625 1 98.44 172 MET A O 1
ATOM 1401 N N . LEU A 1 173 ? 7.23 13.391 15.766 1 97.88 173 LEU A N 1
ATOM 1402 C CA . LEU A 1 173 ? 8.391 13.07 16.594 1 97.88 173 LEU A CA 1
ATOM 1403 C C . LEU A 1 173 ? 9.508 12.469 15.742 1 97.88 173 LEU A C 1
ATOM 1405 O O . LEU A 1 173 ? 10.688 12.688 16.016 1 97.88 173 LEU A O 1
ATOM 1409 N N . ASN A 1 174 ? 9.164 11.781 14.758 1 97.5 174 ASN A N 1
ATOM 1410 C CA . ASN A 1 174 ? 10.133 11.133 13.883 1 97.5 174 ASN A CA 1
ATOM 1411 C C . ASN A 1 174 ? 10.781 12.133 12.922 1 97.5 174 ASN A C 1
ATOM 1413 O O . ASN A 1 174 ? 11.953 11.984 12.57 1 97.5 174 ASN A O 1
ATOM 1417 N N . SER A 1 175 ? 9.992 13.188 12.5 1 98.06 175 SER A N 1
ATOM 1418 C CA . SER A 1 175 ? 10.438 13.883 11.297 1 98.06 175 SER A CA 1
ATOM 1419 C C . SER A 1 175 ? 10.367 15.391 11.469 1 98.06 175 SER A C 1
ATOM 1421 O O . SER A 1 175 ? 10.211 16.125 10.492 1 98.06 175 SER A O 1
ATOM 1423 N N . SER A 1 176 ? 10.305 15.938 12.641 1 98.25 176 SER A N 1
ATOM 1424 C CA . SER A 1 176 ? 10.352 17.375 12.898 1 98.25 176 SER A CA 1
ATOM 1425 C C . SER A 1 176 ? 10.984 17.672 14.258 1 98.25 176 SER A C 1
ATOM 1427 O O . SER A 1 176 ? 11.219 16.75 15.047 1 98.25 176 SER A O 1
ATOM 1429 N N . HIS A 1 177 ? 11.305 18.922 14.484 1 98.12 177 HIS A N 1
ATOM 1430 C CA . HIS A 1 177 ? 11.852 19.391 15.75 1 98.12 177 HIS A CA 1
ATOM 1431 C C . HIS A 1 177 ? 10.852 20.266 16.5 1 98.12 177 HIS A C 1
ATOM 1433 O O . HIS A 1 177 ? 9.938 20.828 15.883 1 98.12 177 HIS A O 1
ATOM 1439 N N . ILE A 1 178 ? 11.07 20.328 17.828 1 98.31 178 ILE A N 1
ATOM 1440 C CA . ILE A 1 178 ? 10.258 21.234 18.625 1 98.31 178 ILE A CA 1
ATOM 1441 C C . ILE A 1 178 ? 10.336 22.641 18.031 1 98.31 178 ILE A C 1
ATOM 1443 O O . ILE A 1 178 ? 11.414 23.109 17.641 1 98.31 178 ILE A O 1
ATOM 1447 N N . GLY A 1 179 ? 9.195 23.25 17.844 1 98.5 179 GLY A N 1
ATOM 1448 C CA . GLY A 1 179 ? 9.148 24.594 17.312 1 98.5 179 GLY A CA 1
ATOM 1449 C C . GLY A 1 179 ? 8.922 24.641 15.82 1 98.5 179 GLY A C 1
ATOM 1450 O O . GLY A 1 179 ? 8.578 25.703 15.273 1 98.5 179 GLY A O 1
ATOM 1451 N N . ASP A 1 180 ? 9.086 23.516 15.156 1 98.81 180 ASP A N 1
ATOM 1452 C CA . ASP A 1 180 ? 8.906 23.484 13.703 1 98.81 180 ASP A CA 1
ATOM 1453 C C . ASP A 1 180 ? 7.473 23.859 13.32 1 98.81 180 ASP A C 1
ATOM 1455 O O . ASP A 1 180 ? 6.527 23.531 14.039 1 98.81 180 ASP A O 1
ATOM 1459 N N . LEU A 1 181 ? 7.324 24.516 12.164 1 98.88 181 LEU A N 1
ATOM 1460 C CA . LEU A 1 181 ? 6.023 24.859 11.602 1 98.88 181 LEU A CA 1
ATOM 1461 C C . LEU A 1 181 ? 5.453 23.703 10.797 1 98.88 181 LEU A C 1
ATOM 1463 O O . LEU A 1 181 ? 6.102 23.203 9.875 1 98.88 181 LEU A O 1
ATOM 1467 N N . THR A 1 182 ? 4.262 23.281 11.195 1 98.81 182 THR A N 1
ATOM 1468 C CA . THR A 1 182 ? 3.582 22.172 10.539 1 98.81 182 THR A CA 1
ATOM 1469 C C . THR A 1 182 ? 2.375 22.656 9.75 1 98.81 182 THR A C 1
ATOM 1471 O O . THR A 1 182 ? 1.724 23.625 10.141 1 98.81 182 THR A O 1
ATOM 1474 N N . LEU A 1 183 ? 2.09 21.969 8.625 1 98.88 183 LEU A N 1
ATOM 1475 C CA . LEU A 1 183 ? 1.003 22.375 7.742 1 98.88 183 LEU A CA 1
ATOM 1476 C C . LEU A 1 183 ? 0.031 21.219 7.508 1 98.88 183 LEU A C 1
ATOM 1478 O O . LEU A 1 183 ? 0.451 20.078 7.297 1 98.88 183 LEU A O 1
ATOM 1482 N N . ASP A 1 184 ? -1.237 21.516 7.594 1 98.81 184 ASP A N 1
ATOM 1483 C CA . ASP A 1 184 ? -2.32 20.625 7.211 1 98.81 184 ASP A CA 1
ATOM 1484 C C . ASP A 1 184 ? -3.443 21.375 6.508 1 98.81 184 ASP A C 1
ATOM 1486 O O . ASP A 1 184 ? -4.203 22.109 7.148 1 98.81 184 ASP A O 1
ATOM 1490 N N . LEU A 1 185 ? -3.625 21.156 5.238 1 98.56 185 LEU A N 1
ATOM 1491 C CA . LEU A 1 185 ? -4.598 21.938 4.48 1 98.56 185 LEU A CA 1
ATOM 1492 C C . LEU A 1 185 ? -5.941 21.219 4.414 1 98.56 185 LEU A C 1
ATOM 1494 O O . LEU A 1 185 ? -6.863 21.672 3.74 1 98.56 185 LEU A O 1
ATOM 1498 N N . PHE A 1 186 ? -5.996 20.094 5.059 1 97.19 186 PHE A N 1
ATOM 1499 C CA . PHE A 1 186 ? -7.23 19.344 5.234 1 97.19 186 PHE A CA 1
ATOM 1500 C C . PHE A 1 186 ? -7.473 19.031 6.707 1 97.19 186 PHE A C 1
ATOM 1502 O O . PHE A 1 186 ? -7.254 17.906 7.152 1 97.19 186 PHE A O 1
ATOM 1509 N N . GLY A 1 187 ? -8.031 19.984 7.395 1 96 187 GLY A N 1
ATOM 1510 C CA . GLY A 1 187 ? -8.016 20 8.852 1 96 187 GLY A CA 1
ATOM 1511 C C . GLY A 1 187 ? -8.93 18.969 9.477 1 96 187 GLY A C 1
ATOM 1512 O O . GLY A 1 187 ? -8.625 18.422 10.539 1 96 187 GLY A O 1
ATOM 1513 N N . GLY A 1 188 ? -10.117 18.75 8.773 1 92.19 188 GLY A N 1
ATOM 1514 C CA . GLY A 1 188 ? -11.039 17.766 9.297 1 92.19 188 GLY A CA 1
ATOM 1515 C C . GLY A 1 188 ? -11.391 17.984 10.758 1 92.19 188 GLY A C 1
ATOM 1516 O O . GLY A 1 188 ? -11.906 19.047 11.117 1 92.19 188 GLY A O 1
ATOM 1517 N N . SER A 1 189 ? -10.992 17.078 11.633 1 91.25 189 SER A N 1
ATOM 1518 C CA . SER A 1 189 ? -11.32 17.141 13.055 1 91.25 189 SER A CA 1
ATOM 1519 C C . SER A 1 189 ? -10.227 17.844 13.844 1 91.25 189 SER A C 1
ATOM 1521 O O . SER A 1 189 ? -10.312 17.953 15.07 1 91.25 189 SER A O 1
ATOM 1523 N N . GLY A 1 190 ? -9.211 18.25 13.234 1 95.31 190 GLY A N 1
ATOM 1524 C CA . GLY A 1 190 ? -8.18 19.047 13.883 1 95.31 190 GLY A CA 1
ATOM 1525 C C . GLY A 1 190 ? -7.117 18.203 14.562 1 95.31 190 GLY A C 1
ATOM 1526 O O . GLY A 1 190 ? -6.387 18.703 15.43 1 95.31 190 GLY A O 1
ATOM 1527 N N . THR A 1 191 ? -6.996 16.953 14.172 1 95.81 191 THR A N 1
ATOM 1528 C CA . THR A 1 191 ? -6.086 16.031 14.836 1 95.81 191 THR A CA 1
ATOM 1529 C C . THR A 1 191 ? -4.645 16.516 14.734 1 95.81 191 THR A C 1
ATOM 1531 O O . THR A 1 191 ? -3.893 16.469 15.711 1 95.81 191 THR A O 1
ATOM 1534 N N . THR A 1 192 ? -4.258 17.031 13.617 1 98.12 192 THR A N 1
ATOM 1535 C CA . THR A 1 192 ? -2.898 17.516 13.398 1 98.12 192 THR A CA 1
ATOM 1536 C C . THR A 1 192 ? -2.582 18.672 14.336 1 98.12 192 THR A C 1
ATOM 1538 O O . THR A 1 192 ? -1.474 18.766 14.867 1 98.12 192 THR A O 1
ATOM 1541 N N . MET A 1 193 ? -3.531 19.547 14.547 1 97.88 193 MET A N 1
ATOM 1542 C CA . MET A 1 193 ? -3.354 20.688 15.445 1 97.88 193 MET A CA 1
ATOM 1543 C C . MET A 1 193 ? -3.154 20.234 16.891 1 97.88 193 MET A C 1
ATOM 1545 O O . MET A 1 193 ? -2.289 20.75 17.594 1 97.88 193 MET A O 1
ATOM 1549 N N . ILE A 1 194 ? -3.949 19.297 17.297 1 97 194 ILE A N 1
ATOM 1550 C CA . ILE A 1 194 ? -3.844 18.75 18.641 1 97 194 ILE A CA 1
ATOM 1551 C C . ILE A 1 194 ? -2.471 18.109 18.828 1 97 194 ILE A C 1
ATOM 1553 O O . ILE A 1 194 ? -1.791 18.375 19.828 1 97 194 ILE A O 1
ATOM 1557 N N . ALA A 1 195 ? -2.027 17.266 17.906 1 98.31 195 ALA A N 1
ATOM 1558 C CA . ALA A 1 195 ? -0.729 16.594 17.984 1 98.31 195 ALA A CA 1
ATOM 1559 C C . ALA A 1 195 ? 0.408 17.625 18.016 1 98.31 195 ALA A C 1
ATOM 1561 O O . ALA A 1 195 ? 1.372 17.453 18.766 1 98.31 195 ALA A O 1
ATOM 1562 N N . ALA A 1 196 ? 0.28 18.641 17.203 1 98.62 196 ALA A N 1
ATOM 1563 C CA . ALA A 1 196 ? 1.309 19.672 17.156 1 98.62 196 ALA A CA 1
ATOM 1564 C C . ALA A 1 196 ? 1.452 20.359 18.516 1 98.62 196 ALA A C 1
ATOM 1566 O O . ALA A 1 196 ? 2.568 20.547 19 1 98.62 196 ALA A O 1
ATOM 1567 N N . GLN A 1 197 ? 0.305 20.734 19.078 1 97.81 197 GLN A N 1
ATOM 1568 C CA . GLN A 1 197 ? 0.328 21.375 20.391 1 97.81 197 GLN A CA 1
ATOM 1569 C C . GLN A 1 197 ? 0.98 20.469 21.422 1 97.81 197 GLN A C 1
ATOM 1571 O O . GLN A 1 197 ? 1.82 20.922 22.203 1 97.81 197 GLN A O 1
ATOM 1576 N N . GLN A 1 198 ? 0.657 19.203 21.406 1 98.06 198 GLN A N 1
ATOM 1577 C CA . GLN A 1 198 ? 1.142 18.25 22.406 1 98.06 198 GLN A CA 1
ATOM 1578 C C . GLN A 1 198 ? 2.633 17.984 22.219 1 98.06 198 GLN A C 1
ATOM 1580 O O . GLN A 1 198 ? 3.326 17.625 23.188 1 98.06 198 GLN A O 1
ATOM 1585 N N . THR A 1 199 ? 3.125 18.109 21 1 98.25 199 THR A N 1
ATOM 1586 C CA . THR A 1 199 ? 4.516 17.766 20.734 1 98.25 199 THR A CA 1
ATOM 1587 C C . THR A 1 199 ? 5.371 19.016 20.625 1 98.25 199 THR A C 1
ATOM 1589 O O . THR A 1 199 ? 6.559 18.938 20.297 1 98.25 199 THR A O 1
ATOM 1592 N N . GLY A 1 200 ? 4.805 20.156 20.812 1 98.38 200 GLY A N 1
ATOM 1593 C CA . GLY A 1 200 ? 5.547 21.406 20.828 1 98.38 200 GLY A CA 1
ATOM 1594 C C . GLY A 1 200 ? 5.852 21.953 19.453 1 98.38 200 GLY A C 1
ATOM 1595 O O . GLY A 1 200 ? 6.906 22.562 19.234 1 98.38 200 GLY A O 1
ATOM 1596 N N . ARG A 1 201 ? 5.043 21.625 18.516 1 98.62 201 ARG A N 1
ATOM 1597 C CA . ARG A 1 201 ? 5.137 22.203 17.172 1 98.62 201 ARG A CA 1
ATOM 1598 C C . ARG A 1 201 ? 4.055 23.25 16.953 1 98.62 201 ARG A C 1
ATOM 1600 O O . ARG A 1 201 ? 3.139 23.391 17.766 1 98.62 201 ARG A O 1
ATOM 1607 N N . VAL A 1 202 ? 4.203 24.062 15.914 1 98.38 202 VAL A N 1
ATOM 1608 C CA . VAL A 1 202 ? 3.221 25.078 15.562 1 98.38 202 VAL A CA 1
ATOM 1609 C C . VAL A 1 202 ? 2.469 24.656 14.305 1 98.38 202 VAL A C 1
ATOM 1611 O O . VAL A 1 202 ? 3.076 24.438 13.258 1 98.38 202 VAL A O 1
ATOM 1614 N N . CYS A 1 203 ? 1.135 24.594 14.391 1 98.56 203 CYS A N 1
ATOM 1615 C CA . CYS A 1 203 ? 0.355 24.062 13.281 1 98.56 203 CYS A CA 1
ATOM 1616 C C . CYS A 1 203 ? -0.399 25.156 12.555 1 98.56 203 CYS A C 1
ATOM 1618 O O . CYS A 1 203 ? -1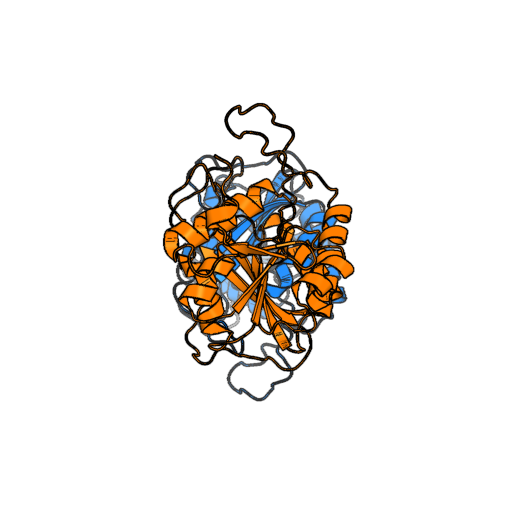.076 25.969 13.188 1 98.56 203 CYS A O 1
ATOM 1620 N N . PHE A 1 204 ? -0.165 25.312 11.289 1 98.69 204 PHE A N 1
ATOM 1621 C CA . PHE A 1 204 ? -1.019 26.062 10.383 1 98.69 204 PHE A CA 1
ATOM 1622 C C . PHE A 1 204 ? -2.006 25.141 9.68 1 98.69 204 PHE A C 1
ATOM 1624 O O . PHE A 1 204 ? -1.604 24.203 8.992 1 98.69 204 PHE A O 1
ATOM 1631 N N . MET A 1 205 ? -3.295 25.375 9.891 1 98.5 205 MET A N 1
ATOM 1632 C CA . MET A 1 205 ? -4.305 24.438 9.406 1 98.5 205 MET A CA 1
ATOM 1633 C C . MET A 1 205 ? -5.418 25.156 8.664 1 98.5 205 MET A C 1
ATOM 1635 O O . MET A 1 205 ? -5.832 26.25 9.062 1 98.5 205 MET A O 1
ATOM 1639 N N . MET A 1 206 ? -5.863 24.516 7.586 1 98.12 206 MET A N 1
ATOM 1640 C CA . MET A 1 206 ? -6.98 25.016 6.797 1 98.12 206 MET A CA 1
ATOM 1641 C C . MET A 1 206 ? -8.109 24 6.73 1 98.12 206 MET A C 1
ATOM 1643 O O . MET A 1 206 ? -7.855 22.781 6.75 1 98.12 206 MET A O 1
ATOM 1647 N N . GLU A 1 207 ? -9.273 24.453 6.758 1 96.62 207 GLU A N 1
ATOM 1648 C CA . GLU A 1 207 ? -10.484 23.656 6.562 1 96.62 207 GLU A CA 1
ATOM 1649 C C . GLU A 1 207 ? -11.492 24.391 5.691 1 96.62 207 GLU A C 1
ATOM 1651 O O . GLU A 1 207 ? -11.727 25.594 5.875 1 96.62 207 GLU A O 1
ATOM 1656 N N . LEU A 1 208 ? -12.039 23.625 4.758 1 95.56 208 LEU A N 1
ATOM 1657 C CA . LEU A 1 208 ? -12.922 24.219 3.771 1 95.56 208 LEU A CA 1
ATOM 1658 C C . LEU A 1 208 ? -14.281 24.547 4.387 1 95.56 208 LEU A C 1
ATOM 1660 O O . LEU A 1 208 ? -14.852 25.609 4.109 1 95.56 208 LEU A O 1
ATOM 1664 N N . ASP A 1 209 ? -14.844 23.625 5.16 1 92.81 209 ASP A N 1
ATOM 1665 C CA . ASP A 1 209 ? -16.172 23.734 5.734 1 92.81 209 ASP A CA 1
ATOM 1666 C C . ASP A 1 209 ? -16.141 24.5 7.059 1 92.81 209 ASP A C 1
ATOM 1668 O O . ASP A 1 209 ? -15.508 24.062 8.016 1 92.81 209 ASP A O 1
ATOM 1672 N N . SER A 1 210 ? -16.891 25.547 7.137 1 91.94 210 SER A N 1
ATOM 1673 C CA . SER A 1 210 ? -16.922 26.375 8.336 1 91.94 210 SER A CA 1
ATOM 1674 C C . SER A 1 210 ? -17.422 25.594 9.547 1 91.94 210 SER A C 1
ATOM 1676 O O . SER A 1 210 ? -16.984 25.844 10.672 1 91.94 210 SER A O 1
ATOM 1678 N N . LYS A 1 211 ? -18.297 24.688 9.281 1 89.94 211 LYS A N 1
ATOM 1679 C CA . LYS A 1 211 ? -18.797 23.859 10.367 1 89.94 211 LYS A CA 1
ATOM 1680 C C . LYS A 1 211 ? -17.672 23.062 11.016 1 89.94 211 LYS A C 1
ATOM 1682 O O . LYS A 1 211 ? -17.609 22.953 12.242 1 89.94 211 LYS A O 1
ATOM 1687 N N . TYR A 1 212 ? -16.766 22.547 10.18 1 90.56 212 TYR A N 1
ATOM 1688 C CA . TYR A 1 212 ? -15.664 21.75 10.711 1 90.56 212 TYR A CA 1
ATOM 1689 C C . TYR A 1 212 ? -14.609 22.656 11.344 1 90.56 212 TYR A C 1
ATOM 1691 O O . TYR A 1 212 ? -13.922 22.266 12.289 1 90.56 212 TYR A O 1
ATOM 1699 N N . CYS A 1 213 ? -14.5 23.891 10.867 1 93.06 213 CYS A N 1
ATOM 1700 C CA . CYS A 1 213 ? -13.633 24.844 11.547 1 93.06 213 CYS A CA 1
ATOM 1701 C C . CYS A 1 213 ? -14.055 25.031 12.992 1 93.06 213 CYS A C 1
ATOM 1703 O O . CYS A 1 213 ? -13.219 25.078 13.891 1 93.06 213 CYS A O 1
ATOM 1705 N N . ASP A 1 214 ? -15.344 25.094 13.148 1 91.31 214 ASP A N 1
ATOM 1706 C CA . ASP A 1 214 ? -15.875 25.25 14.5 1 91.31 214 ASP A CA 1
ATOM 1707 C C . ASP A 1 214 ? -15.57 24.031 15.359 1 91.31 214 ASP A C 1
ATOM 1709 O O . ASP A 1 214 ? -15.203 24.156 16.531 1 91.31 214 ASP A O 1
ATOM 1713 N N . VAL A 1 215 ? -15.711 22.875 14.734 1 89.69 215 VAL A N 1
ATOM 1714 C CA . VAL A 1 215 ? -15.453 21.625 15.43 1 89.69 215 VAL A CA 1
ATOM 1715 C C . VAL A 1 215 ? -14 21.562 15.883 1 89.69 215 VAL A C 1
ATOM 1717 O O . VAL A 1 215 ? -13.703 21.172 17.016 1 89.69 215 VAL A O 1
ATOM 1720 N N . ILE A 1 216 ? -13.102 21.984 15.047 1 93.75 216 ILE A N 1
ATOM 1721 C CA . ILE A 1 216 ? -11.672 21.969 15.32 1 93.75 216 ILE A CA 1
ATOM 1722 C C . ILE A 1 216 ? -11.359 22.891 16.5 1 93.75 216 ILE A C 1
ATOM 1724 O O . ILE A 1 216 ? -10.641 22.5 17.422 1 93.75 216 ILE A O 1
ATOM 1728 N N . VAL A 1 217 ? -11.922 24.094 16.5 1 94.12 217 VAL A N 1
ATOM 1729 C CA . VAL A 1 217 ? -11.656 25.062 17.562 1 94.12 217 VAL A CA 1
ATOM 1730 C C . VAL A 1 217 ? -12.234 24.578 18.875 1 94.12 217 VAL A C 1
ATOM 1732 O O . VAL A 1 217 ? -11.586 24.672 19.922 1 94.12 217 VAL A O 1
ATOM 1735 N N . LYS A 1 218 ? -13.422 24.062 18.812 1 92.19 218 LYS A N 1
ATOM 1736 C CA . LYS A 1 218 ? -14.047 23.531 20.016 1 92.19 218 LYS A CA 1
ATOM 1737 C C . LYS A 1 218 ? -13.211 22.391 20.609 1 92.19 218 LYS A C 1
ATOM 1739 O O . LYS A 1 218 ? -13.031 22.328 21.828 1 92.19 218 LYS A O 1
ATOM 1744 N N . ARG A 1 219 ? -12.758 21.516 19.75 1 91.25 219 ARG A N 1
ATOM 1745 C CA . ARG A 1 219 ? -11.906 20.406 20.188 1 91.25 219 ARG A CA 1
ATOM 1746 C C . ARG A 1 219 ? -10.633 20.938 20.844 1 91.25 219 ARG A C 1
ATOM 1748 O O . ARG A 1 219 ? -10.234 20.469 21.922 1 91.25 219 ARG A O 1
ATOM 1755 N N . TYR A 1 220 ? -10.039 21.891 20.25 1 94.56 220 TYR A N 1
ATOM 1756 C CA . TYR A 1 220 ? -8.828 22.484 20.781 1 94.56 220 TYR A CA 1
ATOM 1757 C C . TYR A 1 220 ? -9.078 23.109 22.156 1 94.56 220 TYR A C 1
ATOM 1759 O O . TYR A 1 220 ? -8.336 22.844 23.109 1 94.56 220 TYR A O 1
ATOM 1767 N N . VAL A 1 221 ? -10.133 23.859 22.281 1 94.44 221 VAL A N 1
ATOM 1768 C CA . VAL A 1 221 ? -10.469 24.562 23.5 1 94.44 221 VAL A CA 1
ATOM 1769 C C . VAL A 1 221 ? -10.773 23.562 24.609 1 94.44 221 VAL A C 1
ATOM 1771 O O . VAL A 1 221 ? -10.398 23.766 25.766 1 94.44 221 VAL A O 1
ATOM 1774 N N . SER A 1 222 ? -11.43 22.531 24.266 1 93.25 222 SER A N 1
ATOM 1775 C CA . SER A 1 222 ? -11.781 21.516 25.25 1 93.25 222 SER A CA 1
ATOM 1776 C C . SER A 1 222 ? -10.539 20.859 25.844 1 93.25 222 SER A C 1
ATOM 1778 O O . SER A 1 222 ? -10.539 20.438 27.016 1 93.25 222 SER A O 1
ATOM 1780 N N . GLN A 1 223 ? -9.5 20.812 25.109 1 93.19 223 GLN A N 1
ATOM 1781 C CA . GLN A 1 223 ? -8.305 20.109 25.562 1 93.19 223 GLN A CA 1
ATOM 1782 C C . GLN A 1 223 ? -7.297 21.062 26.188 1 93.19 223 GLN A C 1
ATOM 1784 O O . GLN A 1 223 ? -6.559 20.688 27.094 1 93.19 223 GLN A O 1
ATOM 1789 N N . PHE A 1 224 ? -7.281 22.312 25.672 1 94.94 224 PHE A N 1
ATOM 1790 C CA . PHE A 1 224 ? -6.172 23.172 26.062 1 94.94 224 PHE A CA 1
ATOM 1791 C C . PHE A 1 224 ? -6.68 24.484 26.641 1 94.94 224 PHE A C 1
ATOM 1793 O O . PHE A 1 224 ? -5.891 25.312 27.109 1 94.94 224 PHE A O 1
ATOM 1800 N N . GLY A 1 225 ? -7.957 24.719 26.672 1 92.38 225 GLY A N 1
ATOM 1801 C CA . GLY A 1 225 ? -8.539 25.938 27.203 1 92.38 225 GLY A CA 1
ATOM 1802 C C . GLY A 1 225 ? -8.719 27.031 26.156 1 92.38 225 GLY A C 1
ATOM 1803 O O . GLY A 1 225 ? -8.188 26.922 25.047 1 92.38 225 GLY A O 1
ATOM 1804 N N . ALA A 1 226 ? -9.383 28.047 26.516 1 90.81 226 ALA A N 1
ATOM 1805 C CA . ALA A 1 226 ? -9.797 29.062 25.562 1 90.81 226 ALA A CA 1
ATOM 1806 C C . ALA A 1 226 ? -8.961 30.328 25.734 1 90.81 226 ALA A C 1
ATOM 1808 O O . ALA A 1 226 ? -9.062 31.266 24.922 1 90.81 226 ALA A O 1
ATOM 1809 N N . ASP A 1 227 ? -8.141 30.391 26.672 1 88.75 227 ASP A N 1
ATOM 1810 C CA . ASP A 1 227 ? -7.492 31.625 27.078 1 88.75 227 ASP A CA 1
ATOM 1811 C C . ASP A 1 227 ? -6.633 32.188 25.938 1 88.75 227 ASP A C 1
ATOM 1813 O O . ASP A 1 227 ? -6.535 33.406 25.781 1 88.75 227 ASP A O 1
ATOM 1817 N N . SER A 1 228 ? -6.109 31.344 25.141 1 87.81 228 SER A N 1
ATOM 1818 C CA . SER A 1 228 ? -5.203 31.797 24.094 1 87.81 228 SER A CA 1
ATOM 1819 C C . SER A 1 228 ? -5.809 31.578 22.703 1 87.81 228 SER A C 1
ATOM 1821 O O . SER A 1 228 ? -5.082 31.438 21.719 1 87.81 228 SER A O 1
ATOM 1823 N N . VAL A 1 229 ? -7.145 31.516 22.734 1 91.44 229 VAL A N 1
ATOM 1824 C CA . VAL A 1 229 ? -7.82 31.266 21.469 1 91.44 229 VAL A CA 1
ATOM 1825 C C . VAL A 1 229 ? -8.57 32.531 21.031 1 91.44 229 VAL A C 1
ATOM 1827 O O . VAL A 1 229 ? -9.336 33.094 21.797 1 91.44 229 VAL A O 1
ATOM 1830 N N . PHE A 1 230 ? -8.328 33 19.734 1 90.06 230 PHE A N 1
ATOM 1831 C CA . PHE A 1 230 ? -8.906 34.219 19.234 1 90.06 230 PHE A CA 1
ATOM 1832 C C . PHE A 1 230 ? -9.469 34.031 17.828 1 90.06 230 PHE A C 1
ATOM 1834 O O . PHE A 1 230 ? -8.945 33.219 17.047 1 90.06 230 PHE A O 1
ATOM 1841 N N . LEU A 1 231 ? -10.508 34.781 17.547 1 87.06 231 LEU A N 1
ATOM 1842 C CA . LEU A 1 231 ? -10.977 34.938 16.172 1 87.06 231 LEU A CA 1
ATOM 1843 C C . LEU A 1 231 ? -10.344 36.156 15.523 1 87.06 231 LEU A C 1
ATOM 1845 O O . LEU A 1 231 ? -10.398 37.25 16.078 1 87.06 231 LEU A O 1
ATOM 1849 N N . VAL A 1 232 ? -9.734 35.938 14.422 1 85.69 232 VAL A N 1
ATOM 1850 C CA . VAL A 1 232 ? -9.141 37.062 13.695 1 85.69 232 VAL A CA 1
ATOM 1851 C C . VAL A 1 232 ? -9.922 37.312 12.406 1 85.69 232 VAL A C 1
ATOM 1853 O O . VAL A 1 232 ? -10.031 36.406 11.562 1 85.69 232 VAL A O 1
ATOM 1856 N N . THR A 1 233 ? -10.562 38.375 12.336 1 80.38 233 THR A N 1
ATOM 1857 C CA . THR A 1 233 ? -11.289 38.844 11.156 1 80.38 233 THR A CA 1
ATOM 1858 C C . THR A 1 233 ? -10.828 40.25 10.742 1 80.38 233 THR A C 1
ATOM 1860 O O . THR A 1 233 ? -11.055 41.219 11.469 1 80.38 233 THR A O 1
ATOM 1863 N N . GLY A 1 234 ? -10.227 40.25 9.602 1 79.25 234 GLY A N 1
ATOM 1864 C CA . GLY A 1 234 ? -9.648 41.531 9.242 1 79.25 234 GLY A CA 1
ATOM 1865 C C . GLY A 1 234 ? -8.633 42.031 10.25 1 79.25 234 GLY A C 1
ATOM 1866 O O . GLY A 1 234 ? -7.672 41.344 10.578 1 79.25 234 GLY A O 1
ATOM 1867 N N . SER A 1 235 ? -8.883 43.188 10.852 1 83.38 235 SER A N 1
ATOM 1868 C CA . SER A 1 235 ? -7.961 43.781 11.805 1 83.38 235 SER A CA 1
ATOM 1869 C C . SER A 1 235 ? -8.398 43.531 13.242 1 83.38 235 SER A C 1
ATOM 1871 O O . SER A 1 235 ? -7.688 43.875 14.188 1 83.38 235 SER A O 1
ATOM 1873 N N . GLU A 1 236 ? -9.422 42.781 13.383 1 86.06 236 GLU A N 1
ATOM 1874 C CA . GLU A 1 236 ? -9.953 42.594 14.727 1 86.06 236 GLU A CA 1
ATOM 1875 C C . GLU A 1 236 ? -9.547 41.219 15.273 1 86.06 236 GLU A C 1
ATOM 1877 O O . GLU A 1 236 ? -9.492 40.25 14.531 1 86.06 236 GLU A O 1
ATOM 1882 N N . LYS A 1 237 ? -9.141 41.281 16.484 1 89.31 237 LYS A N 1
ATOM 1883 C CA . LYS A 1 237 ? -8.859 40.094 17.266 1 89.31 237 LYS A CA 1
ATOM 1884 C C . LYS A 1 237 ? -9.82 39.938 18.438 1 89.31 237 LYS A C 1
ATOM 1886 O O . LYS A 1 237 ? -9.789 40.75 19.375 1 89.31 237 LYS A O 1
ATOM 1891 N N . ILE A 1 238 ? -10.703 38.906 18.344 1 89.62 238 ILE A N 1
ATOM 1892 C CA . ILE A 1 238 ? -11.758 38.719 19.344 1 89.62 238 ILE A CA 1
ATOM 1893 C C . ILE A 1 238 ? -11.5 37.438 20.125 1 89.62 238 ILE A C 1
ATOM 1895 O O . ILE A 1 238 ? -11.328 36.375 19.531 1 89.62 238 ILE A O 1
ATOM 1899 N N . PRO A 1 239 ? -11.422 37.594 21.469 1 90 239 PRO A N 1
ATOM 1900 C CA . PRO A 1 239 ? -11.266 36.344 22.25 1 90 239 PRO A CA 1
ATOM 1901 C C . PRO A 1 239 ? -12.391 35.344 22 1 90 239 PRO A C 1
ATOM 1903 O O . PRO A 1 239 ? -13.547 35.75 21.828 1 90 239 PRO A O 1
ATOM 1906 N N . TYR A 1 240 ? -12.039 34.031 21.969 1 89.19 240 TYR A N 1
ATOM 1907 C CA . TYR A 1 240 ? -12.992 32.969 21.688 1 89.19 240 TYR A CA 1
ATOM 1908 C C . TYR A 1 240 ? -14.195 33.062 22.625 1 89.19 240 TYR A C 1
ATOM 1910 O O . TYR A 1 240 ? -15.328 32.812 22.203 1 89.19 240 TYR A O 1
ATOM 1918 N N . ALA A 1 241 ? -14.023 33.312 23.828 1 84.06 241 ALA A N 1
ATOM 1919 C CA . ALA A 1 241 ? -15.086 33.375 24.828 1 84.06 241 ALA A CA 1
ATOM 1920 C C . ALA A 1 241 ? -16.172 34.375 24.422 1 84.06 241 ALA A C 1
ATOM 1922 O O . ALA A 1 241 ? -17.328 34.25 24.797 1 84.06 241 ALA A O 1
ATOM 1923 N N . GLU A 1 242 ? -15.742 35.312 23.578 1 84.56 242 GLU A N 1
ATOM 1924 C CA . GLU A 1 242 ? -16.656 36.375 23.172 1 84.56 242 GLU A CA 1
ATOM 1925 C C . GLU A 1 242 ? -17.344 36.031 21.844 1 84.56 242 GLU A C 1
ATOM 1927 O O . GLU A 1 242 ? -18.219 36.781 21.391 1 84.56 242 GLU A O 1
ATOM 1932 N N . THR A 1 243 ? -16.859 35 21.266 1 80.25 243 THR A N 1
ATOM 1933 C CA . THR A 1 243 ? -17.422 34.625 19.953 1 80.25 243 THR A CA 1
ATOM 1934 C C . THR A 1 243 ? -18.578 33.656 20.125 1 80.25 243 THR A C 1
ATOM 1936 O O . THR A 1 243 ? -19.297 33.375 19.156 1 80.25 243 THR A O 1
ATOM 1939 N N . GLN A 1 244 ? -18.672 33 21.25 1 69.5 244 GLN A N 1
ATOM 1940 C CA . GLN A 1 244 ? -19.703 31.984 21.484 1 69.5 244 GLN A CA 1
ATOM 1941 C C . GLN A 1 244 ? -21.094 32.594 21.5 1 69.5 244 GLN A C 1
ATOM 1943 O O . GLN A 1 244 ? -21.297 33.656 22.078 1 69.5 244 GLN A O 1
ATOM 1948 N N . ILE A 1 245 ? -21.719 32.375 20.391 1 51.84 245 ILE A N 1
ATOM 1949 C CA . ILE A 1 245 ? -23.062 32.938 20.344 1 51.84 245 ILE A CA 1
ATOM 1950 C C . ILE A 1 245 ? -23.984 32.156 21.281 1 51.84 245 ILE A C 1
ATOM 1952 O O . ILE A 1 245 ? -23.953 30.922 21.312 1 51.84 245 ILE A O 1
ATOM 1956 N N . ASP A 1 246 ? -24.375 32.844 22.328 1 44.12 246 ASP A N 1
ATOM 1957 C CA . ASP A 1 246 ? -25.484 32.375 23.141 1 44.12 246 ASP A CA 1
ATOM 1958 C C . ASP A 1 246 ? -26.609 31.828 22.266 1 44.12 246 ASP A C 1
ATOM 1960 O O . ASP A 1 246 ? -26.875 32.344 21.188 1 44.12 246 ASP A O 1
ATOM 1964 N N . MET B 1 1 ? 8.172 -25.312 -16.891 1 94.62 1 MET B N 1
ATOM 1965 C CA . MET B 1 1 ? 8.719 -25.109 -18.234 1 94.62 1 MET B CA 1
ATOM 1966 C C . MET B 1 1 ? 9.695 -23.938 -18.25 1 94.62 1 MET B C 1
ATOM 1968 O O . MET B 1 1 ? 9.445 -22.906 -17.609 1 94.62 1 MET B O 1
ATOM 1972 N N . CYS B 1 2 ? 10.828 -24.094 -18.875 1 95.12 2 CYS B N 1
ATOM 1973 C CA . CYS B 1 2 ? 11.719 -22.969 -19.141 1 95.12 2 CYS B CA 1
ATOM 1974 C C . CYS B 1 2 ? 11.219 -22.141 -20.312 1 95.12 2 CYS B C 1
ATOM 1976 O O . CYS B 1 2 ? 11.016 -22.672 -21.406 1 95.12 2 CYS B O 1
ATOM 1978 N N . GLY B 1 3 ? 10.906 -20.891 -20.109 1 96.19 3 GLY B N 1
ATOM 1979 C CA . GLY B 1 3 ? 10.375 -20.047 -21.156 1 96.19 3 GLY B CA 1
ATOM 1980 C C . GLY B 1 3 ? 10.25 -18.594 -20.766 1 96.19 3 GLY B C 1
ATOM 1981 O O . GLY B 1 3 ? 10.688 -18.203 -19.672 1 96.19 3 GLY B O 1
ATOM 1982 N N . ASP B 1 4 ? 9.773 -17.812 -21.688 1 97.31 4 ASP B N 1
ATOM 1983 C CA . ASP B 1 4 ? 9.656 -16.359 -21.531 1 97.31 4 ASP B CA 1
ATOM 1984 C C . ASP B 1 4 ? 8.195 -15.961 -21.312 1 97.31 4 ASP B C 1
ATOM 1986 O O . ASP B 1 4 ? 7.352 -16.156 -22.188 1 97.31 4 ASP B O 1
ATOM 1990 N N . SER B 1 5 ? 7.934 -15.391 -20.125 1 97.31 5 SER B N 1
ATOM 1991 C CA . SER B 1 5 ? 6.578 -15.047 -19.703 1 97.31 5 SER B CA 1
ATOM 1992 C C . SER B 1 5 ? 5.969 -13.984 -20.609 1 97.31 5 SER B C 1
ATOM 1994 O O . SER B 1 5 ? 4.758 -13.758 -20.578 1 97.31 5 SER B O 1
ATOM 1996 N N . THR B 1 6 ? 6.801 -13.281 -21.406 1 97.19 6 THR B N 1
ATOM 1997 C CA . THR B 1 6 ? 6.32 -12.195 -22.266 1 97.19 6 THR B CA 1
ATOM 1998 C C . THR B 1 6 ? 6.07 -12.688 -23.688 1 97.19 6 THR B C 1
ATOM 2000 O O . THR B 1 6 ? 5.691 -11.906 -24.562 1 97.19 6 THR B O 1
ATOM 2003 N N . MET B 1 7 ? 6.309 -13.914 -23.938 1 97.94 7 MET B N 1
ATOM 2004 C CA . MET B 1 7 ? 6.062 -14.516 -25.234 1 97.94 7 MET B CA 1
ATOM 2005 C C . MET B 1 7 ? 4.816 -15.398 -25.203 1 97.94 7 MET B C 1
ATOM 2007 O O . MET B 1 7 ? 4.828 -16.469 -24.594 1 97.94 7 MET B O 1
ATOM 2011 N N . LEU B 1 8 ? 3.852 -14.992 -25.938 1 98.12 8 LEU B N 1
ATOM 2012 C CA . LEU B 1 8 ? 2.572 -15.695 -25.922 1 98.12 8 LEU B CA 1
ATOM 2013 C C . LEU B 1 8 ? 2.738 -17.141 -26.391 1 98.12 8 LEU B C 1
ATOM 2015 O O . LEU B 1 8 ? 2.088 -18.047 -25.875 1 98.12 8 LEU B O 1
ATOM 2019 N N . SER B 1 9 ? 3.611 -17.359 -27.344 1 98.19 9 SER B N 1
ATOM 2020 C CA . SER B 1 9 ? 3.824 -18.703 -27.875 1 98.19 9 SER B CA 1
ATOM 2021 C C . SER B 1 9 ? 4.312 -19.656 -26.781 1 98.19 9 SER B C 1
ATOM 2023 O O . SER B 1 9 ? 3.859 -20.797 -26.688 1 98.19 9 SER B O 1
ATOM 2025 N N . ASP B 1 10 ? 5.23 -19.156 -25.938 1 97.88 10 ASP B N 1
ATOM 2026 C CA . ASP B 1 10 ? 5.738 -19.969 -24.844 1 97.88 10 ASP B CA 1
ATOM 2027 C C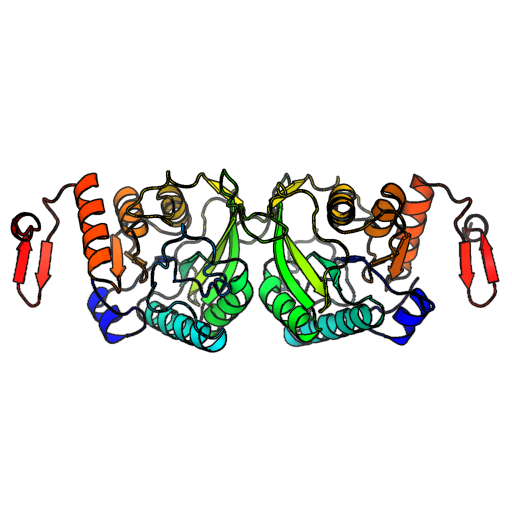 . ASP B 1 10 ? 4.641 -20.25 -23.812 1 97.88 10 ASP B C 1
ATOM 2029 O O . ASP B 1 10 ? 4.5 -21.391 -23.344 1 97.88 10 ASP B O 1
ATOM 2033 N N . VAL B 1 11 ? 3.871 -19.234 -23.469 1 98.56 11 VAL B N 1
ATOM 2034 C CA . VAL B 1 11 ? 2.828 -19.344 -22.453 1 98.56 11 VAL B CA 1
ATOM 2035 C C . VAL B 1 11 ? 1.739 -20.297 -22.938 1 98.56 11 VAL B C 1
ATOM 2037 O O . VAL B 1 11 ? 1.239 -21.125 -22.172 1 98.56 11 VAL B O 1
ATOM 2040 N N . GLN B 1 12 ? 1.41 -20.219 -24.219 1 98.25 12 GLN B N 1
ATOM 2041 C CA . GLN B 1 12 ? 0.422 -21.125 -24.797 1 98.25 12 GLN B CA 1
ATOM 2042 C C . GLN B 1 12 ? 0.919 -22.562 -24.797 1 98.25 12 GLN B C 1
ATOM 2044 O O . GLN B 1 12 ? 0.142 -23.5 -24.562 1 98.25 12 GLN B O 1
ATOM 2049 N N . LYS B 1 13 ? 2.182 -22.734 -25.109 1 96.81 13 LYS B N 1
ATOM 2050 C CA . LYS B 1 13 ? 2.77 -24.062 -25.062 1 96.81 13 LYS B CA 1
ATOM 2051 C C . LYS B 1 13 ? 2.678 -24.656 -23.656 1 96.81 13 LYS B C 1
ATOM 2053 O O . LYS B 1 13 ? 2.322 -25.828 -23.484 1 96.81 13 LYS B O 1
ATOM 2058 N N . LEU B 1 14 ? 2.955 -23.891 -22.656 1 97.31 14 LEU B N 1
ATOM 2059 C CA . LEU B 1 14 ? 2.881 -24.312 -21.266 1 97.31 14 LEU B CA 1
ATOM 2060 C C . LEU B 1 14 ? 1.482 -24.812 -20.922 1 97.31 14 LEU B C 1
ATOM 2062 O O . LEU B 1 14 ? 1.33 -25.875 -20.312 1 97.31 14 LEU B O 1
ATOM 2066 N N . MET B 1 15 ? 0.486 -24.047 -21.297 1 98.19 15 MET B N 1
ATOM 2067 C CA . MET B 1 15 ? -0.887 -24.312 -20.875 1 98.19 15 MET B CA 1
ATOM 2068 C C . MET B 1 15 ? -1.53 -25.391 -21.734 1 98.19 15 MET B C 1
ATOM 2070 O O . MET B 1 15 ? -2.564 -25.953 -21.359 1 98.19 15 MET B O 1
ATOM 2074 N N . ASN B 1 16 ? -0.974 -25.578 -22.969 1 96.19 16 ASN B N 1
ATOM 2075 C CA . ASN B 1 16 ? -1.418 -26.641 -23.859 1 96.19 16 ASN B CA 1
ATOM 2076 C C . ASN B 1 16 ? -2.936 -26.641 -24.031 1 96.19 16 ASN B C 1
ATOM 2078 O O . ASN B 1 16 ? -3.584 -27.672 -23.828 1 96.19 16 ASN B O 1
ATOM 2082 N N . GLY B 1 17 ? -3.531 -25.5 -24.234 1 97.38 17 GLY B N 1
ATOM 2083 C CA . GLY B 1 17 ? -4.949 -25.375 -24.547 1 97.38 17 GLY B CA 1
ATOM 2084 C C . GLY B 1 17 ? -5.809 -25.219 -23.297 1 97.38 17 GLY B C 1
ATOM 2085 O O . GLY B 1 17 ? -7.012 -24.969 -23.406 1 97.38 17 GLY B O 1
ATOM 2086 N N . GLN B 1 18 ? -5.273 -25.359 -22.109 1 98.31 18 GLN B N 1
ATOM 2087 C CA . GLN B 1 18 ? -6.02 -25.188 -20.875 1 98.31 18 GLN B CA 1
ATOM 2088 C C . GLN B 1 18 ? -6.016 -23.719 -20.422 1 98.31 18 GLN B C 1
ATOM 2090 O O . GLN B 1 18 ? -5.207 -22.922 -20.906 1 98.31 18 GLN B O 1
ATOM 2095 N N . LYS B 1 19 ? -6.973 -23.391 -19.516 1 98.75 19 LYS B N 1
ATOM 2096 C CA . LYS B 1 19 ? -7.078 -22.016 -19.031 1 98.75 19 LYS B CA 1
ATOM 2097 C C . LYS B 1 19 ? -6.992 -21.984 -17.5 1 98.75 19 LYS B C 1
ATOM 2099 O O . LYS B 1 19 ? -7.594 -22.812 -16.828 1 98.75 19 LYS B O 1
ATOM 2104 N N . ALA B 1 20 ? -6.273 -21.062 -17.047 1 98.88 20 ALA B N 1
ATOM 2105 C CA . ALA B 1 20 ? -6.09 -20.906 -15.609 1 98.88 20 ALA B CA 1
ATOM 2106 C C . ALA B 1 20 ? -7.332 -20.297 -14.961 1 98.88 20 ALA B C 1
ATOM 2108 O O . ALA B 1 20 ? -8.008 -19.469 -15.57 1 98.88 20 ALA B O 1
ATOM 2109 N N . ARG B 1 21 ? -7.586 -20.719 -13.758 1 98.88 21 ARG B N 1
ATOM 2110 C CA . ARG B 1 21 ? -8.688 -20.172 -12.969 1 98.88 21 ARG B CA 1
ATOM 2111 C C . ARG B 1 21 ? -8.172 -19.391 -11.773 1 98.88 21 ARG B C 1
ATOM 2113 O O . ARG B 1 21 ? -8.938 -18.703 -11.102 1 98.88 21 ARG B O 1
ATOM 2120 N N . PHE B 1 22 ? -6.898 -19.5 -11.516 1 98.88 22 PHE B N 1
ATOM 2121 C CA . PHE B 1 22 ? -6.25 -18.844 -10.398 1 98.88 22 PHE B CA 1
ATOM 2122 C C . PHE B 1 22 ? -4.805 -18.484 -10.734 1 98.88 22 PHE B C 1
ATOM 2124 O O . PHE B 1 22 ? -4.098 -19.297 -11.344 1 98.88 22 PHE B O 1
ATOM 2131 N N . ILE B 1 23 ? -4.41 -17.234 -10.344 1 98.94 23 ILE B N 1
ATOM 2132 C CA . ILE B 1 23 ? -3.035 -16.797 -10.562 1 98.94 23 ILE B CA 1
ATOM 2133 C C . ILE B 1 23 ? -2.449 -16.266 -9.258 1 98.94 23 ILE B C 1
ATOM 2135 O O . ILE B 1 23 ? -3.084 -15.469 -8.57 1 98.94 23 ILE B O 1
ATOM 2139 N N . PHE B 1 24 ? -1.378 -16.734 -8.828 1 98.88 24 PHE B N 1
ATOM 2140 C CA . PHE B 1 24 ? -0.471 -16.141 -7.852 1 98.88 24 PHE B CA 1
ATOM 2141 C C . PHE B 1 24 ? 0.932 -16 -8.438 1 98.88 24 PHE B C 1
ATOM 2143 O O . PHE B 1 24 ? 1.546 -17 -8.828 1 98.88 24 PHE B O 1
ATOM 2150 N N . THR B 1 25 ? 1.415 -14.797 -8.5 1 98.5 25 THR B N 1
ATOM 2151 C CA . THR B 1 25 ? 2.699 -14.609 -9.172 1 98.5 25 THR B CA 1
ATOM 2152 C C . THR B 1 25 ? 3.486 -13.477 -8.516 1 98.5 25 THR B C 1
ATOM 2154 O O . THR B 1 25 ? 2.906 -12.602 -7.867 1 98.5 25 THR B O 1
ATOM 2157 N N . ASP B 1 26 ? 4.758 -13.531 -8.578 1 96.56 26 ASP B N 1
ATOM 2158 C CA . ASP B 1 26 ? 5.703 -12.562 -8.039 1 96.56 26 ASP B CA 1
ATOM 2159 C C . ASP B 1 26 ? 6.715 -12.125 -9.102 1 96.56 26 ASP B C 1
ATOM 2161 O O . ASP B 1 26 ? 7.84 -12.625 -9.133 1 96.56 26 ASP B O 1
ATOM 2165 N N . PRO B 1 27 ? 6.348 -11.188 -9.938 1 95.56 27 PRO B N 1
ATOM 2166 C CA . PRO B 1 27 ? 7.262 -10.734 -10.992 1 95.56 27 PRO B CA 1
ATOM 2167 C C . PRO B 1 27 ? 8.508 -10.055 -10.438 1 95.56 27 PRO B C 1
ATOM 2169 O O . PRO B 1 27 ? 8.555 -9.711 -9.25 1 95.56 27 PRO B O 1
ATOM 2172 N N . PRO B 1 28 ? 9.531 -9.938 -11.305 1 89.94 28 PRO B N 1
ATOM 2173 C CA . PRO B 1 28 ? 10.703 -9.188 -10.852 1 89.94 28 PRO B CA 1
ATOM 2174 C C . PRO B 1 28 ? 10.383 -7.742 -10.5 1 89.94 28 PRO B C 1
ATOM 2176 O O . PRO B 1 28 ? 9.398 -7.184 -10.992 1 89.94 28 PRO B O 1
ATOM 2179 N N . TRP B 1 29 ? 11.203 -7.211 -9.555 1 81.69 29 TRP B N 1
ATOM 2180 C CA . TRP B 1 29 ? 10.984 -5.84 -9.109 1 81.69 29 TRP B CA 1
ATOM 2181 C C . TRP B 1 29 ? 12.008 -4.898 -9.742 1 81.69 29 TRP B C 1
ATOM 2183 O O . TRP B 1 29 ? 13.148 -5.289 -10 1 81.69 29 TRP B O 1
ATOM 2193 N N . ASN B 1 30 ? 11.539 -3.666 -10.203 1 69.75 30 ASN B N 1
ATOM 2194 C CA . ASN B 1 30 ? 12.422 -2.646 -10.758 1 69.75 30 ASN B CA 1
ATOM 2195 C C . ASN B 1 30 ? 13.273 -1.996 -9.672 1 69.75 30 ASN B C 1
ATOM 2197 O O . ASN B 1 30 ? 12.938 -0.924 -9.172 1 69.75 30 ASN B O 1
ATOM 2201 N N . VAL B 1 31 ? 13.906 -2.658 -8.859 1 56.44 31 VAL B N 1
ATOM 2202 C CA . VAL B 1 31 ? 14.617 -2.053 -7.742 1 56.44 31 VAL B CA 1
ATOM 2203 C C . VAL B 1 31 ? 15.859 -1.323 -8.25 1 56.44 31 VAL B C 1
ATOM 2205 O O . VAL B 1 31 ? 16.594 -1.846 -9.094 1 56.44 31 VAL B O 1
ATOM 2208 N N . ASP B 1 32 ? 15.758 0.014 -8.43 1 46.53 32 ASP B N 1
ATOM 2209 C CA . ASP B 1 32 ? 16.984 0.778 -8.641 1 46.53 32 ASP B CA 1
ATOM 2210 C C . ASP B 1 32 ? 17.938 0.632 -7.453 1 46.53 32 ASP B C 1
ATOM 2212 O O . ASP B 1 32 ? 17.641 1.109 -6.355 1 46.53 32 ASP B O 1
ATOM 2216 N N . TYR B 1 33 ? 18.469 -0.474 -7.301 1 38.97 33 TYR B N 1
ATOM 2217 C CA . TYR B 1 33 ? 19.516 -0.409 -6.285 1 38.97 33 TYR B CA 1
ATOM 2218 C C . TYR B 1 33 ? 20.438 0.781 -6.527 1 38.97 33 TYR B C 1
ATOM 2220 O O . TYR B 1 33 ? 20.922 0.985 -7.645 1 38.97 33 TYR B O 1
ATOM 2228 N N . GLY B 1 34 ? 20.078 1.862 -6.086 1 35.88 34 GLY B N 1
ATOM 2229 C CA . GLY B 1 34 ? 21.109 2.885 -6.195 1 35.88 34 GLY B CA 1
ATOM 2230 C C . GLY B 1 34 ? 22.5 2.314 -6.402 1 35.88 34 GLY B C 1
ATOM 2231 O O . GLY B 1 34 ? 22.734 1.139 -6.125 1 35.88 34 GLY B O 1
ATOM 2232 N N . SER B 1 35 ? 23.25 2.951 -7.395 1 33.94 35 SER B N 1
ATOM 2233 C CA . SER B 1 35 ? 24.656 2.684 -7.688 1 33.94 35 SER B CA 1
ATOM 2234 C C . SER B 1 35 ? 25.438 2.402 -6.41 1 33.94 35 SER B C 1
ATOM 2236 O O . SER B 1 35 ? 26.672 2.414 -6.418 1 33.94 35 SER B O 1
ATOM 2238 N N . ASP B 1 36 ? 24.828 2.445 -5.215 1 33.56 36 ASP B N 1
ATOM 2239 C CA . ASP B 1 36 ? 25.859 2.275 -4.195 1 33.56 36 ASP B CA 1
ATOM 2240 C C . ASP B 1 36 ? 26.422 0.858 -4.219 1 33.56 36 ASP B C 1
ATOM 2242 O O . ASP B 1 36 ? 25.75 -0.093 -3.812 1 33.56 36 ASP B O 1
ATOM 2246 N N . THR B 1 37 ? 27.156 0.524 -5.199 1 32.56 37 THR B N 1
ATOM 2247 C CA . THR B 1 37 ? 28.141 -0.544 -5.273 1 32.56 37 THR B CA 1
ATOM 2248 C C . THR B 1 37 ? 28.844 -0.729 -3.926 1 32.56 37 THR B C 1
ATOM 2250 O O . THR B 1 37 ? 29.797 -1.491 -3.818 1 32.56 37 THR B O 1
ATOM 2253 N N . ARG B 1 38 ? 28.641 0.22 -2.969 1 34.62 38 ARG B N 1
ATOM 2254 C CA . ARG B 1 38 ? 29.641 0.096 -1.923 1 34.62 38 ARG B CA 1
ATOM 2255 C C . ARG B 1 38 ? 29.391 -1.132 -1.056 1 34.62 38 ARG B C 1
ATOM 2257 O O . ARG B 1 38 ? 30.188 -1.462 -0.182 1 34.62 38 ARG B O 1
ATOM 2264 N N . HIS B 1 39 ? 28.062 -1.444 -0.779 1 34.88 39 HIS B N 1
ATOM 2265 C CA . HIS B 1 39 ? 28.141 -2.492 0.232 1 34.88 39 HIS B CA 1
ATOM 2266 C C . HIS B 1 39 ? 28.312 -3.865 -0.411 1 34.88 39 HIS B C 1
ATOM 2268 O O . HIS B 1 39 ? 27.578 -4.215 -1.344 1 34.88 39 HIS B O 1
ATOM 2274 N N . PRO B 1 40 ? 29.422 -4.609 -0.202 1 33.38 40 PRO B N 1
ATOM 2275 C CA . PRO B 1 40 ? 29.922 -5.879 -0.73 1 33.38 40 PRO B CA 1
ATOM 2276 C C . PRO B 1 40 ? 28.875 -6.992 -0.689 1 33.38 40 PRO B C 1
ATOM 2278 O O . PRO B 1 40 ? 28.969 -7.953 -1.456 1 33.38 40 PRO B O 1
ATOM 2281 N N . SER B 1 41 ? 28.172 -7.016 0.38 1 34 41 SER B N 1
ATOM 2282 C CA . SER B 1 41 ? 27.578 -8.328 0.63 1 34 41 SER B CA 1
ATOM 2283 C C . SER B 1 41 ? 26.438 -8.617 -0.346 1 34 41 SER B C 1
ATOM 2285 O O . SER B 1 41 ? 25.891 -9.719 -0.348 1 34 41 SER B O 1
ATOM 2287 N N . TRP B 1 42 ? 25.719 -7.594 -0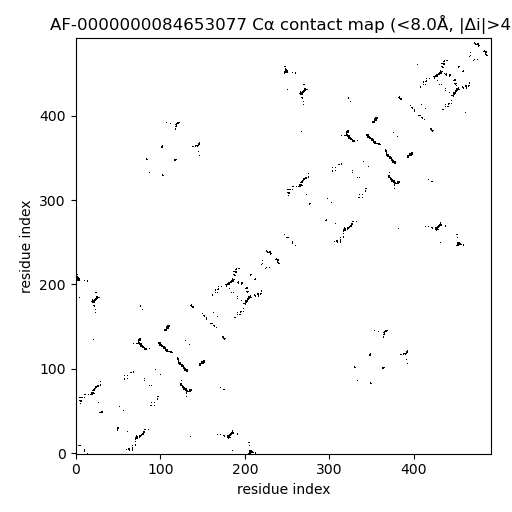.728 1 33.75 42 TRP B N 1
ATOM 2288 C CA . TRP B 1 42 ? 24.625 -8.047 -1.579 1 33.75 42 TRP B CA 1
ATOM 2289 C C . TRP B 1 42 ? 25.125 -8.414 -2.969 1 33.75 42 TRP B C 1
ATOM 2291 O O . TRP B 1 42 ? 25.734 -7.59 -3.658 1 33.75 42 TRP B O 1
ATOM 2301 N N . LYS B 1 43 ? 25.547 -9.57 -3.146 1 33.16 43 LYS B N 1
ATOM 2302 C CA . LYS B 1 43 ? 25.875 -10.086 -4.473 1 33.16 43 LYS B CA 1
ATOM 2303 C C . LYS B 1 43 ? 24.906 -9.562 -5.523 1 33.16 43 LYS B C 1
ATOM 2305 O O . LYS B 1 43 ? 23.703 -9.516 -5.293 1 33.16 43 LYS B O 1
ATOM 2310 N N . PRO B 1 44 ? 25.391 -8.68 -6.414 1 32.81 44 PRO B N 1
ATOM 2311 C CA . PRO B 1 44 ? 24.594 -8.352 -7.598 1 32.81 44 PRO B CA 1
ATOM 2312 C C . PRO B 1 44 ? 23.828 -9.555 -8.156 1 32.81 44 PRO B C 1
ATOM 2314 O O . PRO B 1 44 ? 24.453 -10.508 -8.641 1 32.81 44 PRO B O 1
ATOM 2317 N N . ARG B 1 45 ? 22.984 -10.234 -7.465 1 34.34 45 ARG B N 1
ATOM 2318 C CA . ARG B 1 45 ? 22.297 -11.164 -8.344 1 34.34 45 ARG B CA 1
ATOM 2319 C C . ARG B 1 45 ? 21.875 -10.477 -9.648 1 34.34 45 ARG B C 1
ATOM 2321 O O . ARG B 1 45 ? 21.203 -9.453 -9.633 1 34.34 45 ARG B O 1
ATOM 2328 N N . GLN B 1 46 ? 22.688 -10.516 -10.641 1 32.75 46 GLN B N 1
ATOM 2329 C CA . GLN B 1 46 ? 22.359 -10.227 -12.031 1 32.75 46 GLN B CA 1
ATOM 2330 C C . GLN B 1 46 ? 20.938 -10.633 -12.359 1 32.75 46 GLN B C 1
ATOM 2332 O O . GLN B 1 46 ? 20.656 -11.805 -12.648 1 32.75 46 GLN B O 1
ATOM 2337 N N . ILE B 1 47 ? 20 -10.461 -11.523 1 38.47 47 ILE B N 1
ATOM 2338 C CA . ILE B 1 47 ? 18.719 -10.734 -12.18 1 38.47 47 ILE B CA 1
ATOM 2339 C C . ILE B 1 47 ? 18.703 -10.102 -13.57 1 38.47 47 ILE B C 1
ATOM 2341 O O . ILE B 1 47 ? 19.031 -8.93 -13.727 1 38.47 47 ILE B O 1
ATOM 2345 N N . LEU B 1 48 ? 18.875 -10.859 -14.57 1 40.56 48 LEU B N 1
ATOM 2346 C CA . LEU B 1 48 ? 18.906 -10.438 -15.961 1 40.56 48 LEU B CA 1
ATOM 2347 C C . LEU B 1 48 ? 18.094 -9.156 -16.156 1 40.56 48 LEU B C 1
ATOM 2349 O O . LEU B 1 48 ? 18.422 -8.336 -17.016 1 40.56 48 LEU B O 1
ATOM 2353 N N . ASN B 1 49 ? 16.812 -9.148 -15.797 1 43.47 49 ASN B N 1
ATOM 2354 C CA . ASN B 1 49 ? 16.047 -7.977 -16.203 1 43.47 49 ASN B CA 1
ATOM 2355 C C . ASN B 1 49 ? 16.219 -6.828 -15.211 1 43.47 49 ASN B C 1
ATOM 2357 O O . ASN B 1 49 ? 15.359 -6.609 -14.344 1 43.47 49 ASN B O 1
ATOM 2361 N N . ASP B 1 50 ? 17.359 -6.527 -14.742 1 44.47 50 ASP B N 1
ATOM 2362 C CA . ASP B 1 50 ? 17.672 -5.52 -13.734 1 44.47 50 ASP B CA 1
ATOM 2363 C C . ASP B 1 50 ? 16.922 -4.219 -14.008 1 44.47 50 ASP B C 1
ATOM 2365 O O . ASP B 1 50 ? 16.078 -4.164 -14.898 1 44.47 50 ASP B O 1
ATOM 2369 N N . ASN B 1 51 ? 17.844 -2.9 -14.172 1 51.56 51 ASN B N 1
ATOM 2370 C CA . ASN B 1 51 ? 17.516 -1.479 -14.094 1 51.56 51 ASN B CA 1
ATOM 2371 C C . ASN B 1 51 ? 16.75 -1.012 -15.32 1 51.56 51 ASN B C 1
ATOM 2373 O O . ASN B 1 51 ? 17.344 -0.687 -16.344 1 51.56 51 ASN B O 1
ATOM 2377 N N . MET B 1 52 ? 15.586 -1.431 -15.547 1 62.84 52 MET B N 1
ATOM 2378 C CA . MET B 1 52 ? 14.742 -0.861 -16.594 1 62.84 52 MET B CA 1
ATOM 2379 C C . MET B 1 52 ? 14.203 0.501 -16.172 1 62.84 52 MET B C 1
ATOM 2381 O O . MET B 1 52 ? 13.992 0.752 -14.984 1 62.84 52 MET B O 1
ATOM 2385 N N . SER B 1 53 ? 14.219 1.356 -17.125 1 73.31 53 SER B N 1
ATOM 2386 C CA . SER B 1 53 ? 13.453 2.568 -16.859 1 73.31 53 SER B CA 1
ATOM 2387 C C . SER B 1 53 ? 12.031 2.232 -16.406 1 73.31 53 SER B C 1
ATOM 2389 O O . SER B 1 53 ? 11.555 1.116 -16.625 1 73.31 53 SER B O 1
ATOM 2391 N N . THR B 1 54 ? 11.445 3.006 -15.594 1 75.88 54 THR B N 1
ATOM 2392 C CA . THR B 1 54 ? 10.07 2.826 -15.141 1 75.88 54 THR B CA 1
ATOM 2393 C C . THR B 1 54 ? 9.156 2.473 -16.312 1 75.88 54 THR B C 1
ATOM 2395 O O . THR B 1 54 ? 8.289 1.604 -16.188 1 75.88 54 THR B O 1
ATOM 2398 N N . GLU B 1 55 ? 9.461 3.057 -17.438 1 79.62 55 GLU B N 1
ATOM 2399 C CA . GLU B 1 55 ? 8.641 2.822 -18.625 1 79.62 55 GLU B CA 1
ATOM 2400 C C . GLU B 1 55 ? 8.883 1.428 -19.188 1 79.62 55 GLU B C 1
ATOM 2402 O O . GLU B 1 55 ? 7.938 0.728 -19.547 1 79.62 55 GLU B O 1
ATOM 2407 N N . GLU B 1 56 ? 10.102 1.01 -19.266 1 86.69 56 GLU B N 1
ATOM 2408 C CA . GLU B 1 56 ? 10.453 -0.307 -19.781 1 86.69 56 GLU B CA 1
ATOM 2409 C C . GLU B 1 56 ? 9.93 -1.418 -18.875 1 86.69 56 GLU B C 1
ATOM 2411 O O . GLU B 1 56 ? 9.461 -2.451 -19.359 1 86.69 56 GLU B O 1
ATOM 2416 N N . PHE B 1 57 ? 10.023 -1.163 -17.641 1 89.25 57 PHE B N 1
ATOM 2417 C CA . PHE B 1 57 ? 9.523 -2.141 -16.688 1 89.25 57 PHE B CA 1
ATOM 2418 C C . PHE B 1 57 ? 8.008 -2.279 -16.797 1 89.25 57 PHE B C 1
ATOM 2420 O O . PHE B 1 57 ? 7.48 -3.393 -16.75 1 89.25 57 PHE B O 1
ATOM 2427 N N . GLY B 1 58 ? 7.332 -1.22 -16.953 1 91.06 58 GLY B N 1
ATOM 2428 C CA . GLY B 1 58 ? 5.891 -1.238 -17.156 1 91.06 58 GLY B CA 1
ATOM 2429 C C . GLY B 1 58 ? 5.484 -2.008 -18.406 1 91.06 58 GLY B C 1
ATOM 2430 O O . GLY B 1 58 ? 4.523 -2.779 -18.375 1 91.06 58 GLY B O 1
ATOM 2431 N N . ALA B 1 59 ? 6.211 -1.771 -19.453 1 92.88 59 ALA B N 1
ATOM 2432 C CA . ALA B 1 59 ? 5.934 -2.471 -20.703 1 92.88 59 ALA B CA 1
ATOM 2433 C C . ALA B 1 59 ? 6.16 -3.971 -20.562 1 92.88 59 ALA B C 1
ATOM 2435 O O . ALA B 1 59 ? 5.395 -4.777 -21.094 1 92.88 59 ALA B O 1
ATOM 2436 N N . PHE B 1 60 ? 7.23 -4.262 -19.875 1 94.62 60 PHE B N 1
ATOM 2437 C CA . PHE B 1 60 ? 7.535 -5.656 -19.594 1 94.62 60 PHE B CA 1
ATOM 2438 C C . PHE B 1 60 ? 6.387 -6.316 -18.844 1 94.62 60 PHE B C 1
ATOM 2440 O O . PHE B 1 60 ? 5.91 -7.383 -19.234 1 94.62 60 PHE B O 1
ATOM 2447 N N . LEU B 1 61 ? 5.93 -5.723 -17.797 1 96.38 61 LEU B N 1
ATOM 2448 C CA . LEU B 1 61 ? 4.836 -6.254 -16.984 1 96.38 61 LEU B CA 1
ATOM 2449 C C . LEU B 1 61 ? 3.553 -6.348 -17.812 1 96.38 61 LEU B C 1
ATOM 2451 O O . LEU B 1 61 ? 2.82 -7.336 -17.719 1 96.38 61 LEU B O 1
ATOM 2455 N N . LEU B 1 62 ? 3.311 -5.324 -18.594 1 97.19 62 LEU B N 1
ATOM 2456 C CA . LEU 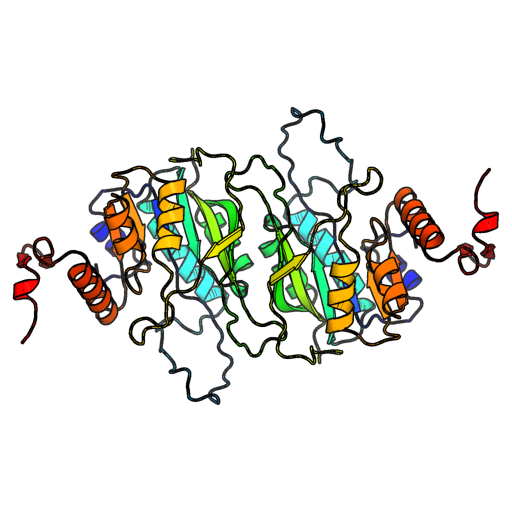B 1 62 ? 2.102 -5.309 -19.406 1 97.19 62 LEU B CA 1
ATOM 2457 C C . LEU B 1 62 ? 2.086 -6.484 -20.375 1 97.19 62 LEU B C 1
ATOM 2459 O O . LEU B 1 62 ? 1.065 -7.164 -20.516 1 97.19 62 LEU B O 1
ATOM 2463 N N . ARG B 1 63 ? 3.174 -6.758 -21 1 97.69 63 ARG B N 1
ATOM 2464 C CA . ARG B 1 63 ? 3.27 -7.883 -21.922 1 97.69 63 ARG B CA 1
ATOM 2465 C C . ARG B 1 63 ? 3.02 -9.203 -21.203 1 97.69 63 ARG B C 1
ATOM 2467 O O . ARG B 1 63 ? 2.271 -10.055 -21.703 1 97.69 63 ARG B O 1
ATOM 2474 N N . ALA B 1 64 ? 3.623 -9.367 -20.062 1 98.25 64 ALA B N 1
ATOM 2475 C CA . ALA B 1 64 ? 3.477 -10.609 -19.312 1 98.25 64 ALA B CA 1
ATOM 2476 C C . ALA B 1 64 ? 2.025 -10.828 -18.891 1 98.25 64 ALA B C 1
ATOM 2478 O O . ALA B 1 64 ? 1.491 -11.93 -19.031 1 98.25 64 ALA B O 1
ATOM 2479 N N . PHE B 1 65 ? 1.379 -9.773 -18.375 1 98.62 65 PHE B N 1
ATOM 2480 C CA . PHE B 1 65 ? 0.023 -9.922 -17.859 1 98.62 65 PHE B CA 1
ATOM 2481 C C . PHE B 1 65 ? -0.977 -10.062 -19 1 98.62 65 PHE B C 1
ATOM 2483 O O . PHE B 1 65 ? -2.014 -10.711 -18.859 1 98.62 65 PHE B O 1
ATOM 2490 N N . LYS B 1 66 ? -0.655 -9.484 -20.188 1 98.56 66 LYS B N 1
ATOM 2491 C CA . LYS B 1 66 ? -1.477 -9.75 -21.359 1 98.56 66 LYS B CA 1
ATOM 2492 C C . LYS B 1 66 ? -1.38 -11.211 -21.781 1 98.56 66 LYS B C 1
ATOM 2494 O O . LYS B 1 66 ? -2.373 -11.812 -22.203 1 98.56 66 LYS B O 1
ATOM 2499 N N . CYS B 1 67 ? -0.185 -11.773 -21.688 1 98.69 67 CYS B N 1
ATOM 2500 C CA . CYS B 1 67 ? -0.028 -13.195 -21.969 1 98.69 67 CYS B CA 1
ATOM 2501 C C . CYS B 1 67 ? -0.84 -14.031 -20.984 1 98.69 67 CYS B C 1
ATOM 2503 O O . CYS B 1 67 ? -1.52 -14.977 -21.375 1 98.69 67 CYS B O 1
ATOM 2505 N N . MET B 1 68 ? -0.82 -13.664 -19.672 1 98.81 68 MET B N 1
ATOM 2506 C CA . MET B 1 68 ? -1.587 -14.383 -18.656 1 98.81 68 MET B CA 1
ATOM 2507 C C . MET B 1 68 ? -3.082 -14.297 -18.938 1 98.81 68 MET B C 1
ATOM 2509 O O . MET B 1 68 ? -3.805 -15.281 -18.797 1 98.81 68 MET B O 1
ATOM 2513 N N . LYS B 1 69 ? -3.467 -13.125 -19.328 1 98.75 69 LYS B N 1
ATOM 2514 C CA . LYS B 1 69 ? -4.871 -12.906 -19.672 1 98.75 69 LYS B CA 1
ATOM 2515 C C . LYS B 1 69 ? -5.328 -13.875 -20.75 1 98.75 69 LYS B C 1
ATOM 2517 O O . LYS B 1 69 ? -6.41 -14.453 -20.656 1 98.75 69 LYS B O 1
ATOM 2522 N N . GLU B 1 70 ? -4.523 -14.125 -21.75 1 98.5 70 GLU B N 1
ATOM 2523 C CA . GLU B 1 70 ? -4.879 -14.93 -22.906 1 98.5 70 GLU B CA 1
ATOM 2524 C C . GLU B 1 70 ? -5.074 -16.391 -22.531 1 98.5 70 GLU B C 1
ATOM 2526 O O . GLU B 1 70 ? -5.777 -17.141 -23.219 1 98.5 70 GLU B O 1
ATOM 2531 N N . VAL B 1 71 ? -4.508 -16.766 -21.422 1 98.81 71 VAL B N 1
ATOM 2532 C CA . VAL B 1 71 ? -4.582 -18.172 -21.062 1 98.81 71 VAL B CA 1
ATOM 2533 C C . VAL B 1 71 ? -5.34 -18.328 -19.75 1 98.81 71 VAL B C 1
ATOM 2535 O O . VAL B 1 71 ? -5.113 -19.297 -19 1 98.81 71 VAL B O 1
ATOM 2538 N N . SER B 1 72 ? -6.152 -17.375 -19.359 1 98.88 72 SER B N 1
ATOM 2539 C CA . SER B 1 72 ? -6.965 -17.422 -18.156 1 98.88 72 SER B CA 1
ATOM 2540 C C . SER B 1 72 ? -8.453 -17.344 -18.469 1 98.88 72 SER B C 1
ATOM 2542 O O . SER B 1 72 ? -8.844 -16.719 -19.469 1 98.88 72 SER B O 1
ATOM 2544 N N . GLU B 1 73 ? -9.273 -17.984 -17.672 1 98.81 73 GLU B N 1
ATOM 2545 C CA . GLU B 1 73 ? -10.711 -17.797 -17.766 1 98.81 73 GLU B CA 1
ATOM 2546 C C . GLU B 1 73 ? -11.125 -16.406 -17.312 1 98.81 73 GLU B C 1
ATOM 2548 O O . GLU B 1 73 ? -10.492 -15.828 -16.422 1 98.81 73 GL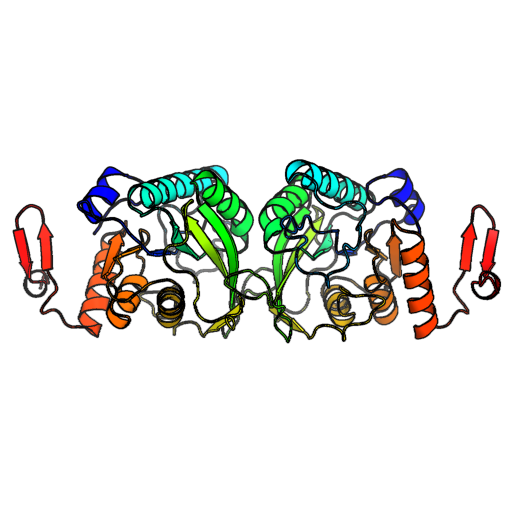U B O 1
ATOM 2553 N N . ALA B 1 74 ? -12.25 -15.898 -17.969 1 98.56 74 ALA B N 1
ATOM 2554 C CA . ALA B 1 74 ? -12.828 -14.672 -17.438 1 98.56 74 ALA B CA 1
ATOM 2555 C C . ALA B 1 74 ? -13.156 -14.812 -15.953 1 98.56 74 ALA B C 1
ATOM 2557 O O . ALA B 1 74 ? -13.664 -15.844 -15.523 1 98.56 74 ALA B O 1
ATOM 2558 N N . GLY B 1 75 ? -12.812 -13.766 -15.148 1 98.62 75 GLY B N 1
ATOM 2559 C CA . GLY B 1 75 ? -13.078 -13.812 -13.719 1 98.62 75 GLY B CA 1
ATOM 2560 C C . GLY B 1 75 ? -11.984 -14.508 -12.93 1 98.62 75 GLY B C 1
ATOM 2561 O O . GLY B 1 75 ? -12.102 -14.672 -11.719 1 98.62 75 GLY B O 1
ATOM 2562 N N . CYS B 1 76 ? -10.891 -14.922 -13.633 1 98.81 76 CYS B N 1
ATOM 2563 C CA . CYS B 1 76 ? -9.766 -15.609 -13 1 98.81 76 CYS B CA 1
ATOM 2564 C C . CYS B 1 76 ? -9.242 -14.812 -11.812 1 98.81 76 CYS B C 1
ATOM 2566 O O . CYS B 1 76 ? -8.82 -13.664 -11.961 1 98.81 76 CYS B O 1
ATOM 2568 N N . MET B 1 77 ? -9.258 -15.422 -10.578 1 98.75 77 MET B N 1
ATOM 2569 C CA . MET B 1 77 ? -8.773 -14.766 -9.367 1 98.75 77 MET B CA 1
ATOM 2570 C C . MET B 1 77 ? -7.258 -14.594 -9.406 1 98.75 77 MET B C 1
ATOM 2572 O O . MET B 1 77 ? -6.531 -15.516 -9.773 1 98.75 77 MET B O 1
ATOM 2576 N N . THR B 1 78 ? -6.762 -13.375 -9.047 1 98.88 78 THR B N 1
ATOM 2577 C CA . THR B 1 78 ? -5.359 -13.07 -9.32 1 98.88 78 THR B CA 1
ATOM 2578 C C . THR B 1 78 ? -4.727 -12.336 -8.141 1 98.88 78 THR B C 1
ATOM 2580 O O . THR B 1 78 ? -5.312 -11.398 -7.598 1 98.88 78 THR B O 1
ATOM 2583 N N . TYR B 1 79 ? -3.574 -12.82 -7.684 1 98.88 79 TYR B N 1
ATOM 2584 C CA . TYR B 1 79 ? -2.719 -12.227 -6.66 1 98.88 79 TYR B CA 1
ATOM 2585 C C . TYR B 1 79 ? -1.338 -11.906 -7.223 1 98.88 79 TYR B C 1
ATOM 2587 O O . TYR B 1 79 ? -0.675 -12.781 -7.789 1 98.88 79 TYR B O 1
ATOM 2595 N N . VAL B 1 80 ? -0.869 -10.695 -7.059 1 98.62 80 VAL B N 1
ATOM 2596 C CA . VAL B 1 80 ? 0.432 -10.289 -7.582 1 98.62 80 VAL B CA 1
ATOM 2597 C C . VAL B 1 80 ? 1.246 -9.617 -6.477 1 98.62 80 VAL B C 1
ATOM 2599 O O . VAL B 1 80 ? 0.861 -8.562 -5.969 1 98.62 80 VAL B O 1
ATOM 2602 N N . VAL B 1 81 ? 2.387 -10.227 -6.121 1 97.5 81 VAL B N 1
ATOM 2603 C CA . VAL B 1 81 ? 3.287 -9.617 -5.145 1 97.5 81 VAL B CA 1
ATOM 2604 C C . VAL B 1 81 ? 4.051 -8.469 -5.797 1 97.5 81 VAL B C 1
ATOM 2606 O O . VAL B 1 81 ? 4.43 -8.547 -6.969 1 97.5 81 VAL B O 1
ATOM 2609 N N . MET B 1 82 ? 4.242 -7.41 -5.039 1 94.69 82 MET B N 1
ATOM 2610 C CA . MET B 1 82 ? 4.938 -6.25 -5.586 1 94.69 82 MET B CA 1
ATOM 2611 C C . MET B 1 82 ? 5.711 -5.516 -4.496 1 94.69 82 MET B C 1
ATOM 2613 O O . MET B 1 82 ? 5.504 -5.766 -3.309 1 94.69 82 MET B O 1
ATOM 2617 N N . SER B 1 83 ? 6.617 -4.699 -4.965 1 91.81 83 SER B N 1
ATOM 2618 C CA . SER B 1 83 ? 7.211 -3.727 -4.051 1 91.81 83 SER B CA 1
ATOM 2619 C C . SER B 1 83 ? 6.293 -2.523 -3.859 1 91.81 83 SER B C 1
ATOM 2621 O O . SER B 1 83 ? 5.52 -2.176 -4.75 1 91.81 83 SER B O 1
ATOM 2623 N N . ALA B 1 84 ? 6.441 -1.895 -2.709 1 91.94 84 ALA B N 1
ATOM 2624 C CA . ALA B 1 84 ? 5.652 -0.697 -2.441 1 91.94 84 ALA B CA 1
ATOM 2625 C C . ALA B 1 84 ? 5.961 0.4 -3.457 1 91.94 84 ALA B C 1
ATOM 2627 O O . ALA B 1 84 ? 5.078 1.178 -3.828 1 91.94 84 ALA B O 1
ATOM 2628 N N . GLN B 1 85 ? 7.145 0.439 -3.902 1 87.69 85 GLN B N 1
ATOM 2629 C CA . GLN B 1 85 ? 7.574 1.46 -4.852 1 87.69 85 GLN B CA 1
ATOM 2630 C C . GLN B 1 85 ? 6.855 1.308 -6.188 1 87.69 85 GLN B C 1
ATOM 2632 O O . GLN B 1 85 ? 6.629 2.293 -6.891 1 87.69 85 GLN B O 1
ATOM 2637 N N . GLU B 1 86 ? 6.406 0.105 -6.508 1 87.38 86 GLU B N 1
ATOM 2638 C CA . GLU B 1 86 ? 5.859 -0.199 -7.824 1 87.38 86 GLU B CA 1
ATOM 2639 C C . GLU B 1 86 ? 4.336 -0.233 -7.797 1 87.38 86 GLU B C 1
ATOM 2641 O O . GLU B 1 86 ? 3.695 -0.549 -8.805 1 87.38 86 GLU B O 1
ATOM 2646 N N . TRP B 1 87 ? 3.77 0.085 -6.695 1 89.62 87 TRP B N 1
ATOM 2647 C CA . TRP B 1 87 ? 2.326 -0.043 -6.523 1 89.62 87 TRP B CA 1
ATOM 2648 C C . TRP B 1 87 ? 1.577 0.716 -7.613 1 89.62 87 TRP B C 1
ATOM 2650 O O . TRP B 1 87 ? 0.714 0.152 -8.289 1 89.62 87 TRP B O 1
ATOM 2660 N N . GLY B 1 88 ? 1.928 2.004 -7.852 1 85.06 88 GLY B N 1
ATOM 2661 C CA . GLY B 1 88 ? 1.256 2.799 -8.867 1 85.06 88 GLY B CA 1
ATOM 2662 C C . GLY B 1 88 ? 1.396 2.223 -10.266 1 85.06 88 GLY B C 1
ATOM 2663 O O . GLY B 1 88 ? 0.41 2.096 -10.992 1 85.06 88 GLY B O 1
ATOM 2664 N N . SER B 1 89 ? 2.572 1.856 -10.617 1 86.94 89 SER B N 1
ATOM 2665 C CA . SER B 1 89 ? 2.857 1.303 -11.93 1 86.94 89 SER B CA 1
ATOM 2666 C C . SER B 1 89 ? 2.107 -0.006 -12.156 1 86.94 89 SER B C 1
ATOM 2668 O O . SER B 1 89 ? 1.534 -0.224 -13.227 1 86.94 89 SER B O 1
ATOM 2670 N N . LEU B 1 90 ? 2.088 -0.83 -11.156 1 93.38 90 LEU B N 1
ATOM 2671 C CA . LEU B 1 90 ? 1.423 -2.121 -11.297 1 93.38 90 LEU B CA 1
ATOM 2672 C C . LEU B 1 90 ? -0.086 -1.942 -11.43 1 93.38 90 LEU B C 1
ATOM 2674 O O . LEU B 1 90 ? -0.732 -2.645 -12.211 1 93.38 90 LEU B O 1
ATOM 2678 N N . MET B 1 91 ? -0.605 -1.033 -10.633 1 91.44 91 MET B N 1
ATOM 2679 C CA . MET B 1 91 ? -2.033 -0.748 -10.734 1 91.44 91 MET B CA 1
ATOM 2680 C C . MET B 1 91 ? -2.41 -0.365 -12.164 1 91.44 91 MET B C 1
ATOM 2682 O O . MET B 1 91 ? -3.41 -0.847 -12.695 1 91.44 91 MET B O 1
ATOM 2686 N N . ASN B 1 92 ? -1.618 0.455 -12.773 1 88.69 92 ASN B N 1
ATOM 2687 C CA . ASN B 1 92 ? -1.869 0.886 -14.141 1 88.69 92 ASN B CA 1
ATOM 2688 C C . ASN B 1 92 ? -1.74 -0.272 -15.125 1 88.69 92 ASN B C 1
ATOM 2690 O O . ASN B 1 92 ? -2.57 -0.425 -16.031 1 88.69 92 ASN B O 1
ATOM 2694 N N . VAL B 1 93 ? -0.72 -1.045 -14.945 1 94.31 93 VAL B N 1
ATOM 2695 C CA . VAL B 1 93 ? -0.452 -2.186 -15.812 1 94.31 93 VAL B CA 1
ATOM 2696 C C . VAL B 1 93 ? -1.622 -3.164 -15.758 1 94.31 93 VAL B C 1
ATOM 2698 O O . VAL B 1 93 ? -2.113 -3.613 -16.797 1 94.31 93 VAL B O 1
ATOM 2701 N N . MET B 1 94 ? -2.072 -3.469 -14.57 1 97.19 94 MET B N 1
ATOM 2702 C CA . MET B 1 94 ? -3.141 -4.445 -14.391 1 97.19 94 MET B CA 1
ATOM 2703 C C . MET B 1 94 ? -4.449 -3.938 -14.984 1 97.19 94 MET B C 1
ATOM 2705 O O . MET B 1 94 ? -5.176 -4.695 -15.633 1 97.19 94 MET B O 1
ATOM 2709 N N . ARG B 1 95 ? -4.707 -2.684 -14.758 1 94 95 ARG B N 1
ATOM 2710 C CA . ARG B 1 95 ? -5.895 -2.078 -15.352 1 94 95 ARG B CA 1
ATOM 2711 C C . ARG B 1 95 ? -5.852 -2.166 -16.875 1 94 95 ARG B C 1
ATOM 2713 O O . ARG B 1 95 ? -6.82 -2.588 -17.5 1 94 95 ARG B O 1
ATOM 2720 N N . GLU B 1 96 ? -4.766 -1.783 -17.469 1 95.5 96 GLU B N 1
ATOM 2721 C CA . GLU B 1 96 ? -4.598 -1.807 -18.906 1 95.5 96 GLU B CA 1
ATOM 2722 C C . GLU B 1 96 ? -4.699 -3.229 -19.453 1 95.5 96 GLU B C 1
ATOM 2724 O O . GLU B 1 96 ? -5.199 -3.441 -20.562 1 95.5 96 GLU B O 1
ATOM 2729 N N . ALA B 1 97 ? -4.23 -4.199 -18.688 1 98.12 97 ALA B N 1
ATOM 2730 C CA . ALA B 1 97 ? -4.242 -5.598 -19.109 1 98.12 97 ALA B CA 1
ATOM 2731 C C . ALA B 1 97 ? -5.629 -6.211 -18.938 1 98.12 97 ALA B C 1
ATOM 2733 O O . ALA B 1 97 ? -5.863 -7.352 -19.344 1 98.12 97 ALA B O 1
ATOM 2734 N N . GLY B 1 98 ? -6.566 -5.484 -18.312 1 97.94 98 GLY B N 1
ATOM 2735 C CA . GLY B 1 98 ? -7.945 -5.949 -18.25 1 97.94 98 GLY B CA 1
ATOM 2736 C C . GLY B 1 98 ? -8.281 -6.625 -16.922 1 97.94 98 GLY B C 1
ATOM 2737 O O . GLY B 1 98 ? -9.156 -7.492 -16.875 1 97.94 98 GLY B O 1
ATOM 2738 N N . TYR B 1 99 ? -7.578 -6.258 -15.875 1 98.38 99 TYR B N 1
ATOM 2739 C CA . TYR B 1 99 ? -7.852 -6.82 -14.555 1 98.38 99 TYR B CA 1
ATOM 2740 C C . TYR B 1 99 ? -8.586 -5.816 -13.68 1 98.38 99 TYR B C 1
ATOM 2742 O O . TYR B 1 99 ? -8.305 -4.617 -13.727 1 98.38 99 TYR B O 1
ATOM 2750 N N . HIS B 1 100 ? -9.469 -6.32 -12.859 1 97 100 HIS B N 1
ATOM 2751 C CA . HIS B 1 100 ? -10.211 -5.531 -11.891 1 97 100 HIS B CA 1
ATOM 2752 C C . HIS B 1 100 ? -9.562 -5.594 -10.508 1 97 100 HIS B C 1
ATOM 2754 O O . HIS B 1 100 ? -9.375 -6.676 -9.953 1 97 100 HIS B O 1
ATOM 2760 N N . TRP B 1 101 ? -9.281 -4.434 -9.969 1 96.06 101 TRP B N 1
ATOM 2761 C CA . TRP B 1 101 ? -8.688 -4.355 -8.633 1 96.06 101 TRP B CA 1
ATOM 2762 C C . TRP B 1 101 ? -9.758 -4.477 -7.555 1 96.06 101 TRP B C 1
ATOM 2764 O O . TRP B 1 101 ? -10.812 -3.842 -7.645 1 96.06 101 TRP B O 1
ATOM 2774 N N . SER B 1 102 ? -9.477 -5.277 -6.555 1 96 102 SER B N 1
ATOM 2775 C CA . SER B 1 102 ? -10.383 -5.371 -5.414 1 96 102 SER B CA 1
ATOM 2776 C C . SER B 1 102 ? -9.734 -4.812 -4.152 1 96 102 SER B C 1
ATOM 2778 O O . SER B 1 102 ? -10.305 -3.951 -3.482 1 96 102 SER B O 1
ATOM 2780 N N . SER B 1 103 ? -8.539 -5.293 -3.832 1 96.19 103 SER B N 1
ATOM 2781 C CA . SER B 1 103 ? -7.82 -4.883 -2.631 1 96.19 103 SER B CA 1
ATOM 2782 C C . SER B 1 103 ? -6.316 -5.043 -2.805 1 96.19 103 SER B C 1
ATOM 2784 O O . SER B 1 103 ? -5.859 -5.738 -3.717 1 96.19 103 SER B O 1
ATOM 2786 N N . THR B 1 104 ? -5.645 -4.328 -2.01 1 97.56 104 THR B N 1
ATOM 2787 C CA . THR B 1 104 ? -4.23 -4.633 -1.816 1 97.56 104 THR B CA 1
ATOM 2788 C C . THR B 1 104 ? -3.998 -5.262 -0.446 1 97.56 104 THR B C 1
ATOM 2790 O O . THR B 1 104 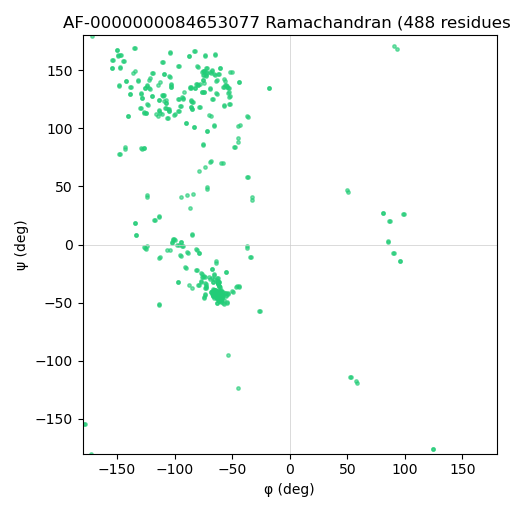? -4.281 -4.645 0.583 1 97.56 104 THR B O 1
ATOM 2793 N N . ILE B 1 105 ? -3.539 -6.438 -0.485 1 98.38 105 ILE B N 1
ATOM 2794 C CA . ILE B 1 105 ? -3.26 -7.184 0.738 1 98.38 105 ILE B CA 1
ATOM 2795 C C . ILE B 1 105 ? -1.852 -6.855 1.23 1 98.38 105 ILE B C 1
ATOM 2797 O O . ILE B 1 105 ? -0.913 -6.773 0.435 1 98.38 105 ILE B O 1
ATOM 2801 N N . ILE B 1 106 ? -1.734 -6.633 2.512 1 98.56 106 ILE B N 1
ATOM 2802 C CA . ILE B 1 106 ? -0.434 -6.383 3.123 1 98.56 106 ILE B CA 1
ATOM 2803 C C . ILE B 1 106 ? 0.074 -7.656 3.797 1 98.56 106 ILE B C 1
ATOM 2805 O O . ILE B 1 106 ? -0.506 -8.117 4.781 1 98.56 106 ILE B O 1
ATOM 2809 N N . TRP B 1 107 ? 1.11 -8.242 3.279 1 98.31 107 TRP B N 1
ATOM 2810 C CA . TRP B 1 107 ? 1.829 -9.297 3.988 1 98.31 107 TRP B CA 1
ATOM 2811 C C . TRP B 1 107 ? 2.828 -8.703 4.977 1 98.31 107 TRP B C 1
ATOM 2813 O O . TRP B 1 107 ? 3.885 -8.211 4.582 1 98.31 107 TRP B O 1
ATOM 2823 N N . LYS B 1 108 ? 2.479 -8.695 6.188 1 97.88 108 LYS B N 1
ATOM 2824 C CA . LYS B 1 108 ? 3.348 -8.211 7.258 1 97.88 108 LYS B CA 1
ATOM 2825 C C . LYS B 1 108 ? 4.277 -9.312 7.754 1 97.88 108 LYS B C 1
ATOM 2827 O O . LYS B 1 108 ? 3.826 -10.305 8.328 1 97.88 108 LYS B O 1
ATOM 2832 N N . LYS B 1 109 ? 5.52 -9.117 7.617 1 95.75 109 LYS B N 1
ATOM 2833 C CA . LYS B 1 109 ? 6.543 -10.078 8.016 1 95.75 109 LYS B CA 1
ATOM 2834 C C . LYS B 1 109 ? 6.852 -9.969 9.508 1 95.75 109 LYS B C 1
ATOM 2836 O O . LYS B 1 109 ? 6.426 -9.016 10.164 1 95.75 109 LYS B O 1
ATOM 2841 N N . ASP B 1 110 ? 7.559 -10.984 10.047 1 93.5 110 ASP B N 1
ATOM 2842 C CA . ASP B 1 110 ? 7.824 -11.055 11.477 1 93.5 110 ASP B CA 1
ATOM 2843 C C . ASP B 1 110 ? 9.117 -10.32 11.828 1 93.5 110 ASP B C 1
ATOM 2845 O O . ASP B 1 110 ? 9.445 -10.172 13.008 1 93.5 110 ASP B O 1
ATOM 2849 N N . SER B 1 111 ? 9.828 -9.875 10.867 1 90.19 111 SER B N 1
ATOM 2850 C CA . SER B 1 111 ? 11.086 -9.188 11.125 1 90.19 111 SER B CA 1
ATOM 2851 C C . SER B 1 111 ? 11.312 -8.062 10.117 1 90.19 111 SER B C 1
ATOM 2853 O O . SER B 1 111 ? 10.773 -8.094 9.008 1 90.19 111 SER B O 1
ATOM 2855 N N . LEU B 1 112 ? 12.141 -7.133 10.539 1 89.44 112 LEU B N 1
ATOM 2856 C CA . LEU B 1 112 ? 12.5 -5.984 9.711 1 89.44 112 LEU B CA 1
ATOM 2857 C C . LEU B 1 112 ? 13.586 -6.355 8.711 1 89.44 112 LEU B C 1
ATOM 2859 O O . LEU B 1 112 ? 14.477 -7.148 9.023 1 89.44 112 LEU B O 1
ATOM 2863 N N . VAL B 1 113 ? 13.375 -5.859 7.559 1 86.44 113 VAL B N 1
ATOM 2864 C CA . VAL B 1 113 ? 14.492 -5.859 6.621 1 86.44 113 VAL B CA 1
ATOM 2865 C C . VAL B 1 113 ? 15.195 -4.5 6.652 1 86.44 113 VAL B C 1
ATOM 2867 O O . VAL B 1 113 ? 14.578 -3.475 6.348 1 86.44 113 VAL B O 1
ATOM 2870 N N . LEU B 1 114 ? 16.406 -4.516 7.082 1 87.12 114 LEU B N 1
ATOM 2871 C CA . LEU B 1 114 ? 17.156 -3.273 7.207 1 87.12 114 LEU B CA 1
ATOM 2872 C C . LEU B 1 114 ? 17.359 -2.627 5.84 1 87.12 114 LEU B C 1
ATOM 2874 O O . LEU B 1 114 ? 17.641 -3.318 4.855 1 87.12 114 LEU B O 1
ATOM 2878 N N . SER B 1 115 ? 17.062 -1.423 5.797 1 83.88 115 SER B N 1
ATOM 2879 C CA . SER B 1 115 ? 17.234 -0.675 4.555 1 83.88 115 SER B CA 1
ATOM 2880 C C . SER B 1 115 ? 17.891 0.681 4.812 1 83.88 115 SER B C 1
ATOM 2882 O O . SER B 1 115 ? 18.078 1.07 5.969 1 83.88 115 SER B O 1
ATOM 2884 N N . ARG B 1 116 ? 18.281 1.312 3.732 1 85.88 116 ARG B N 1
ATOM 2885 C CA . ARG B 1 116 ? 18.859 2.648 3.836 1 85.88 116 ARG B CA 1
ATOM 2886 C C . ARG B 1 116 ? 17.781 3.707 3.957 1 85.88 116 ARG B C 1
ATOM 2888 O O . ARG B 1 116 ? 18.062 4.887 4.164 1 85.88 116 ARG B O 1
ATOM 2895 N N . LYS B 1 117 ? 16.578 3.314 3.869 1 90.38 117 LYS B N 1
ATOM 2896 C CA . LYS B 1 117 ? 15.461 4.23 4 1 90.38 117 LYS B CA 1
ATOM 2897 C C . LYS B 1 117 ? 15.258 4.66 5.449 1 90.38 117 LYS B C 1
ATOM 2899 O O . LYS B 1 117 ? 15.82 4.055 6.363 1 90.38 117 LYS B O 1
ATOM 2904 N N . ASP B 1 118 ? 14.508 5.77 5.605 1 93.81 118 ASP B N 1
ATOM 2905 C CA . ASP B 1 118 ? 14.195 6.238 6.949 1 93.81 118 ASP B CA 1
ATOM 2906 C C . ASP B 1 118 ? 13.43 5.172 7.738 1 93.81 118 ASP B C 1
ATOM 2908 O O . ASP B 1 118 ? 13.672 4.992 8.938 1 93.81 118 ASP B O 1
ATOM 2912 N N . TYR B 1 119 ? 12.547 4.508 7.07 1 96.75 119 TYR B N 1
ATOM 2913 C CA . TYR B 1 119 ? 11.781 3.416 7.664 1 96.75 119 TYR B CA 1
ATOM 2914 C C . TYR B 1 119 ? 12.203 2.072 7.082 1 96.75 119 TYR B C 1
ATOM 2916 O O . TYR B 1 119 ? 12.266 1.912 5.859 1 96.75 119 TYR B O 1
ATOM 2924 N N . HIS B 1 120 ? 12.492 1.163 8.031 1 96.25 120 HIS B N 1
ATOM 2925 C CA . HIS B 1 120 ? 12.82 -0.184 7.574 1 96.25 120 HIS B CA 1
ATOM 2926 C C . HIS B 1 120 ? 11.562 -0.927 7.113 1 96.25 120 HIS B C 1
ATOM 2928 O O . HIS B 1 120 ? 10.477 -0.703 7.645 1 96.25 120 HIS B O 1
ATOM 2934 N N . THR B 1 121 ? 11.766 -1.797 6.16 1 95.31 121 THR B N 1
ATOM 2935 C CA . THR B 1 121 ? 10.633 -2.471 5.523 1 95.31 121 THR B CA 1
ATOM 2936 C C . THR B 1 121 ? 10.234 -3.711 6.312 1 95.31 121 THR B C 1
ATOM 2938 O O . THR B 1 121 ? 11.086 -4.508 6.711 1 95.31 121 THR B O 1
ATOM 2941 N N . GLN B 1 122 ? 8.898 -3.844 6.504 1 96.75 122 GLN B N 1
ATOM 2942 C CA . GLN B 1 122 ? 8.406 -4.996 7.25 1 96.75 122 GLN B CA 1
ATOM 2943 C C . GLN B 1 122 ? 7.23 -5.656 6.535 1 96.75 122 GLN B C 1
ATOM 2945 O O . GLN B 1 122 ? 6.535 -6.492 7.117 1 96.75 122 GLN B O 1
ATOM 2950 N N . TYR B 1 123 ? 6.965 -5.211 5.34 1 97.06 123 TYR B N 1
ATOM 2951 C CA . TYR B 1 123 ? 5.816 -5.785 4.645 1 97.06 123 TYR B CA 1
ATOM 2952 C C . TYR B 1 123 ? 6.062 -5.848 3.141 1 97.06 123 TYR B C 1
ATOM 2954 O O . TYR B 1 123 ? 6.98 -5.199 2.629 1 97.06 123 TYR B O 1
ATOM 2962 N N . GLU B 1 124 ? 5.289 -6.625 2.434 1 96.44 124 GLU B N 1
ATOM 2963 C CA . GLU B 1 124 ? 5.141 -6.613 0.981 1 96.44 124 GLU B CA 1
ATOM 2964 C C . GLU B 1 124 ? 3.67 -6.551 0.576 1 96.44 124 GLU B C 1
ATOM 2966 O O . GLU B 1 124 ? 2.84 -7.285 1.115 1 96.44 124 GLU B O 1
ATOM 2971 N N . PRO B 1 125 ? 3.338 -5.625 -0.301 1 97.69 125 PRO B N 1
ATOM 2972 C CA . PRO B 1 125 ? 1.961 -5.582 -0.797 1 97.69 125 PRO B CA 1
ATOM 2973 C C . PRO B 1 125 ? 1.663 -6.68 -1.814 1 97.69 125 PRO B C 1
ATOM 2975 O O . PRO B 1 125 ? 2.557 -7.098 -2.555 1 97.69 125 PRO B O 1
ATOM 2978 N N . ILE B 1 126 ? 0.454 -7.109 -1.829 1 98.44 126 ILE B N 1
ATOM 2979 C CA . ILE B 1 126 ? -0.06 -8.07 -2.801 1 98.44 126 ILE B CA 1
ATOM 2980 C C . ILE B 1 126 ? -1.312 -7.504 -3.471 1 98.44 126 ILE B C 1
ATOM 2982 O O . ILE B 1 126 ? -2.336 -7.301 -2.814 1 98.44 126 ILE B O 1
ATOM 2986 N N . TRP B 1 127 ? -1.197 -7.25 -4.758 1 98.06 127 TRP B N 1
ATOM 2987 C CA . TRP B 1 127 ? -2.354 -6.84 -5.551 1 98.06 127 TRP B CA 1
ATOM 2988 C C . TRP B 1 127 ? -3.357 -7.98 -5.676 1 98.06 127 TRP B C 1
ATOM 2990 O O . TRP B 1 127 ? -2.996 -9.094 -6.062 1 98.06 127 TRP B O 1
ATOM 3000 N N . TYR B 1 128 ? -4.602 -7.742 -5.293 1 98.5 128 TYR B N 1
ATOM 3001 C CA . TYR B 1 128 ? -5.652 -8.75 -5.41 1 98.5 128 TYR B CA 1
ATOM 3002 C C . TYR B 1 128 ? -6.801 -8.242 -6.27 1 98.5 128 TYR B C 1
ATOM 3004 O O . TYR B 1 128 ? -7.301 -7.133 -6.062 1 98.5 128 TYR B O 1
ATOM 3012 N N . GLY B 1 129 ? -7.215 -9.055 -7.133 1 98 129 GLY B N 1
ATOM 3013 C CA . GLY B 1 129 ? -8.328 -8.82 -8.039 1 98 129 GLY B CA 1
ATOM 3014 C C . GLY B 1 129 ? -8.625 -10.008 -8.945 1 98 129 GLY B C 1
ATOM 3015 O O . GLY B 1 129 ? -8.422 -11.156 -8.547 1 98 129 GLY B O 1
ATOM 3016 N N . TRP B 1 130 ? -9.227 -9.648 -10.094 1 98.56 130 TRP B N 1
ATOM 3017 C CA . TRP B 1 130 ? -9.547 -10.727 -11.023 1 98.56 130 TRP B CA 1
ATOM 3018 C C . TRP B 1 130 ? -9.625 -10.203 -12.453 1 98.56 130 TRP B C 1
ATOM 3020 O O . TRP B 1 130 ? -9.789 -9 -12.672 1 98.56 130 TRP B O 1
ATOM 3030 N N . LEU B 1 131 ? -9.32 -11.117 -13.383 1 98.62 131 LEU B N 1
ATOM 3031 C CA . LEU B 1 131 ? -9.539 -10.797 -14.789 1 98.62 131 LEU B CA 1
ATOM 3032 C C . LEU B 1 131 ? -10.984 -10.391 -15.039 1 98.62 131 LEU B C 1
ATOM 3034 O O . LEU B 1 131 ? -11.906 -11.023 -14.516 1 98.62 131 LEU B O 1
ATOM 3038 N N . GLU B 1 132 ? -11.164 -9.336 -15.852 1 97.31 132 GLU B N 1
ATOM 3039 C CA . GLU B 1 132 ? -12.508 -8.836 -16.125 1 97.31 132 GLU B CA 1
ATOM 3040 C C . GLU B 1 132 ? -13.477 -9.977 -16.406 1 97.31 132 GLU B C 1
ATOM 3042 O O . GLU B 1 132 ? -13.141 -10.922 -17.125 1 97.31 132 GLU B O 1
ATOM 3047 N N . GLY B 1 133 ? -14.727 -9.82 -15.852 1 97.06 133 GLY B N 1
ATOM 3048 C CA . GLY B 1 133 ? -15.727 -10.875 -15.859 1 97.06 133 GLY B CA 1
ATOM 3049 C C . GLY B 1 133 ? -16.25 -11.219 -14.477 1 97.06 133 GLY B C 1
ATOM 3050 O O . GLY B 1 133 ? -15.883 -10.562 -13.492 1 97.06 133 GLY B O 1
ATOM 3051 N N . THR B 1 134 ? -17.125 -12.25 -14.398 1 96.88 134 THR B N 1
ATOM 3052 C CA . THR B 1 134 ? -17.656 -12.688 -13.117 1 96.88 134 THR B CA 1
ATOM 3053 C C . THR B 1 134 ? -16.594 -13.469 -12.336 1 96.88 134 THR B C 1
ATOM 3055 O O . THR B 1 134 ? -15.992 -14.406 -12.867 1 96.88 134 THR B O 1
ATOM 3058 N N . ARG B 1 135 ? -16.406 -13.156 -11.133 1 96.56 135 ARG B N 1
ATOM 3059 C CA . ARG B 1 135 ? -15.43 -13.828 -10.281 1 96.56 135 ARG B CA 1
ATOM 3060 C C . ARG B 1 135 ? -15.641 -15.336 -10.297 1 96.56 135 ARG B C 1
ATOM 3062 O O . ARG B 1 135 ? -16.766 -15.82 -10.102 1 96.56 135 ARG B O 1
ATOM 3069 N N . LEU B 1 136 ? -14.555 -16.031 -10.43 1 97.69 136 LEU B N 1
ATOM 3070 C CA . LEU B 1 136 ? -14.648 -17.484 -10.484 1 97.69 136 LEU B CA 1
ATOM 3071 C C . LEU B 1 136 ? -14.805 -18.078 -9.094 1 97.69 136 LEU B C 1
ATOM 3073 O O . LEU B 1 136 ? -15.461 -19.109 -8.922 1 97.69 136 LEU B O 1
ATOM 3077 N N . CYS B 1 137 ? -14.133 -17.406 -8.117 1 96.44 137 CYS B N 1
ATOM 3078 C CA . CYS B 1 137 ? -14.148 -17.953 -6.77 1 96.44 137 CYS B CA 1
ATOM 3079 C C . CYS B 1 137 ? -14.094 -16.844 -5.727 1 96.44 137 CYS B C 1
ATOM 3081 O O . CYS B 1 137 ? -13.062 -16.641 -5.098 1 96.44 137 CYS B O 1
ATOM 3083 N N . PRO B 1 138 ? -15.18 -16.188 -5.473 1 92.19 138 PRO B N 1
ATOM 3084 C CA . PRO B 1 138 ? -15.195 -15.188 -4.406 1 92.19 138 PRO B CA 1
ATOM 3085 C C . PRO B 1 138 ? -15.031 -15.805 -3.018 1 92.19 138 PRO B C 1
ATOM 3087 O O . PRO B 1 138 ? -15.406 -16.969 -2.807 1 92.19 138 PRO B O 1
ATOM 3090 N N . LEU B 1 139 ? -14.438 -15.055 -2.141 1 93.12 139 LEU B N 1
ATOM 3091 C CA . LEU B 1 139 ? -14.227 -15.555 -0.787 1 93.12 139 LEU B CA 1
ATOM 3092 C C . LEU B 1 139 ? -15.547 -15.953 -0.142 1 93.12 139 LEU B C 1
ATOM 3094 O O . LEU B 1 139 ? -16.547 -15.234 -0.26 1 93.12 139 LEU B O 1
ATOM 3098 N N . LYS B 1 140 ? -15.547 -17.062 0.485 1 84.94 140 LYS B N 1
ATOM 3099 C CA . LYS B 1 140 ? -16.766 -17.562 1.127 1 84.94 140 LYS B CA 1
ATOM 3100 C C . LYS B 1 140 ? -16.906 -17.016 2.541 1 84.94 140 LYS B C 1
ATOM 3102 O O . LYS B 1 140 ? -18.016 -16.641 2.959 1 84.94 140 LYS B O 1
ATOM 3107 N N . ASP B 1 141 ? -15.781 -16.844 3.199 1 85.88 141 ASP B N 1
ATOM 3108 C CA . ASP B 1 141 ? -15.844 -16.391 4.586 1 85.88 141 ASP B CA 1
ATOM 3109 C C . ASP B 1 141 ? -15.719 -14.867 4.668 1 85.88 141 ASP B C 1
ATOM 3111 O O . ASP B 1 141 ? -14.945 -14.266 3.922 1 85.88 141 ASP B O 1
ATOM 3115 N N . ARG B 1 142 ? -16.547 -14.156 5.27 1 87.06 142 ARG B N 1
ATOM 3116 C CA . ARG B 1 142 ? -16.547 -12.711 5.441 1 87.06 142 ARG B CA 1
ATOM 3117 C C . ARG B 1 142 ? -15.773 -12.312 6.695 1 87.06 142 ARG B C 1
ATOM 3119 O O . ARG B 1 142 ? -16.203 -11.438 7.445 1 87.06 142 ARG B O 1
ATOM 3126 N N . LYS B 1 143 ? -14.602 -12.984 6.879 1 91.38 143 LYS B N 1
ATOM 3127 C CA . LYS B 1 143 ? -13.836 -12.703 8.086 1 91.38 143 LYS B CA 1
ATOM 3128 C C . LYS B 1 143 ? -12.391 -12.336 7.75 1 91.38 143 LYS B C 1
ATOM 3130 O O . LYS B 1 143 ? -11.602 -12.016 8.641 1 91.38 143 LYS B O 1
ATOM 3135 N N . GLN B 1 144 ? -12.125 -12.383 6.473 1 95.5 144 GLN B N 1
ATOM 3136 C CA . GLN B 1 144 ? -10.734 -12.234 6.062 1 95.5 144 GLN B CA 1
ATOM 3137 C C . GLN B 1 144 ? -10.305 -10.773 6.055 1 95.5 144 GLN B C 1
ATOM 3139 O O . GLN B 1 144 ? -11.062 -9.906 5.602 1 95.5 144 GLN B O 1
ATOM 3144 N N . SER B 1 145 ? -9.141 -10.516 6.551 1 97 145 SER B N 1
ATOM 3145 C CA . SER B 1 145 ? -8.523 -9.195 6.59 1 97 145 SER B CA 1
ATOM 3146 C C . SER B 1 145 ? -7.57 -8.992 5.418 1 97 145 SER B C 1
ATOM 3148 O O . SER B 1 145 ? -7.043 -9.961 4.867 1 97 145 SER B O 1
ATOM 3150 N N . ASP B 1 146 ? -7.375 -7.727 5.027 1 97.94 146 ASP B N 1
ATOM 3151 C CA . ASP B 1 146 ? -6.387 -7.41 4 1 97.94 146 ASP B CA 1
ATOM 3152 C C . ASP B 1 146 ? -4.996 -7.25 4.609 1 97.94 146 ASP B C 1
ATOM 3154 O O . ASP B 1 146 ? -4.062 -6.82 3.928 1 97.94 146 ASP B O 1
ATOM 3158 N N . VAL B 1 147 ? -4.793 -7.547 5.832 1 98.38 147 VAL B N 1
ATOM 3159 C CA . VAL B 1 147 ? -3.48 -7.648 6.461 1 98.38 147 VAL B CA 1
ATOM 3160 C C . VAL B 1 147 ? -3.209 -9.102 6.859 1 98.38 147 VAL B C 1
ATOM 3162 O O . VAL B 1 147 ? -3.934 -9.672 7.676 1 98.38 147 VAL B O 1
ATOM 3165 N N . TRP B 1 148 ? -2.211 -9.695 6.25 1 98.38 148 TRP B N 1
ATOM 3166 C CA . TRP B 1 148 ? -1.797 -11.062 6.527 1 98.38 148 TRP B CA 1
ATOM 3167 C C . TRP B 1 148 ? -0.493 -11.086 7.32 1 98.38 148 TRP B C 1
ATOM 3169 O O . TRP B 1 148 ? 0.574 -10.789 6.781 1 98.38 148 TRP B O 1
ATOM 3179 N N . GLU B 1 149 ? -0.554 -11.453 8.578 1 97.44 149 GLU B N 1
ATOM 3180 C CA . GLU B 1 149 ? 0.643 -11.578 9.398 1 97.44 149 GLU B CA 1
ATOM 3181 C C . GLU B 1 149 ? 1.222 -12.984 9.328 1 97.44 149 GLU B C 1
ATOM 3183 O O . GLU B 1 149 ? 0.677 -13.914 9.922 1 97.44 149 GLU B O 1
ATOM 3188 N N . MET B 1 150 ? 2.289 -13.125 8.594 1 96.75 150 MET B N 1
ATOM 3189 C CA . MET B 1 150 ? 2.926 -14.422 8.383 1 96.75 150 MET B CA 1
ATOM 3190 C C . MET B 1 150 ? 4.445 -14.289 8.359 1 96.75 150 MET B C 1
ATOM 3192 O O . MET B 1 150 ? 4.98 -13.32 7.816 1 96.75 150 MET B O 1
ATOM 3196 N N . PRO B 1 151 ? 5.137 -15.234 8.938 1 94.19 151 PRO B N 1
ATOM 3197 C CA . PRO B 1 151 ? 6.594 -15.133 8.992 1 94.19 151 PRO B CA 1
ATOM 3198 C C . PRO B 1 151 ? 7.258 -15.367 7.637 1 94.19 151 PRO B C 1
ATOM 3200 O O . PRO B 1 151 ? 6.707 -16.078 6.789 1 94.19 151 PRO B O 1
ATOM 3203 N N . ARG B 1 152 ? 8.398 -14.75 7.508 1 90.12 152 ARG B N 1
ATOM 3204 C CA . ARG B 1 152 ? 9.242 -15.07 6.355 1 90.12 152 ARG B CA 1
ATOM 3205 C C . ARG B 1 152 ? 9.875 -16.453 6.512 1 90.12 152 ARG B C 1
ATOM 3207 O O . ARG B 1 152 ? 10.109 -16.906 7.629 1 90.12 152 ARG B O 1
ATOM 3214 N N . PRO B 1 153 ? 10.039 -17.031 5.332 1 84.44 153 PRO B N 1
ATOM 3215 C CA . PRO B 1 153 ? 10.766 -18.297 5.453 1 84.44 153 PRO B CA 1
ATOM 3216 C C . PRO B 1 153 ? 12.211 -18.109 5.918 1 84.44 153 PRO B C 1
ATOM 3218 O O . PRO B 1 153 ? 12.773 -17.031 5.754 1 84.44 153 PRO B O 1
ATOM 3221 N N . LYS B 1 154 ? 12.656 -19.078 6.66 1 74.19 154 LYS B N 1
ATOM 3222 C CA . LYS B 1 154 ? 14.078 -19.047 6.996 1 74.19 154 LYS B CA 1
ATOM 3223 C C . LYS B 1 154 ? 14.93 -18.906 5.742 1 74.19 154 LYS B C 1
ATOM 3225 O O . LYS B 1 154 ? 14.625 -19.5 4.703 1 74.19 154 LYS B O 1
ATOM 3230 N N . VAL B 1 155 ? 15.797 -17.891 5.82 1 65.19 155 VAL B N 1
ATOM 3231 C CA . VAL B 1 155 ? 16.641 -17.578 4.676 1 65.19 155 VAL B CA 1
ATOM 3232 C C . VAL B 1 155 ? 17.469 -18.812 4.293 1 65.19 155 VAL B C 1
ATOM 3234 O O . VAL B 1 155 ? 17.938 -19.547 5.164 1 65.19 155 VAL B O 1
ATOM 3237 N N . SER B 1 156 ? 17.203 -19.234 3.012 1 60.62 156 SER B N 1
ATOM 3238 C CA . SER B 1 156 ? 18.109 -20.234 2.465 1 60.62 156 SER B CA 1
ATOM 3239 C C . SER B 1 156 ? 18.938 -19.656 1.317 1 60.62 156 SER B C 1
ATOM 3241 O O . SER B 1 156 ? 18.531 -18.688 0.681 1 60.62 156 SER B O 1
ATOM 3243 N N . GLU B 1 157 ? 20.219 -20.016 1.271 1 58.25 157 GLU B N 1
ATOM 3244 C CA . GLU B 1 157 ? 21.156 -19.594 0.23 1 58.25 157 GLU B CA 1
ATOM 3245 C C . GLU B 1 157 ? 20.531 -19.75 -1.158 1 58.25 157 GLU B C 1
ATOM 3247 O O . GLU B 1 157 ? 20.766 -18.922 -2.047 1 58.25 157 GLU B O 1
ATOM 3252 N N . GLU B 1 158 ? 19.781 -20.766 -1.316 1 54.19 158 GLU B N 1
ATOM 3253 C CA . GLU B 1 158 ? 19.266 -21.109 -2.639 1 54.19 158 GLU B CA 1
ATOM 3254 C C . GLU B 1 158 ? 18.109 -20.188 -3.039 1 54.19 158 GLU B C 1
ATOM 3256 O O . GLU B 1 158 ? 17.906 -19.938 -4.227 1 54.19 158 GLU B O 1
ATOM 3261 N N . HIS B 1 159 ? 17.578 -19.75 -2.006 1 62.5 159 HIS B N 1
ATOM 3262 C CA . HIS B 1 159 ? 16.422 -18.922 -2.33 1 62.5 159 HIS B CA 1
ATOM 3263 C C . HIS B 1 159 ? 16.297 -17.734 -1.386 1 62.5 159 HIS B C 1
ATOM 3265 O O . HIS B 1 159 ? 15.492 -17.75 -0.452 1 62.5 159 HIS B O 1
ATOM 3271 N N . PRO B 1 160 ? 17.031 -16.703 -1.729 1 61.66 160 PRO B N 1
ATOM 3272 C CA . PRO B 1 160 ? 17.125 -15.578 -0.8 1 61.66 160 PRO B CA 1
ATOM 3273 C C . PRO B 1 160 ? 15.797 -14.836 -0.639 1 61.66 160 PRO B C 1
ATOM 3275 O O . PRO B 1 160 ? 15.508 -14.305 0.437 1 61.66 160 PRO B O 1
ATOM 3278 N N . THR B 1 161 ? 14.961 -14.836 -1.664 1 70.75 161 THR B N 1
ATOM 3279 C CA . THR B 1 161 ? 13.75 -14.031 -1.537 1 70.75 161 THR B CA 1
ATOM 3280 C C . THR B 1 161 ? 12.5 -14.883 -1.755 1 70.75 161 THR B C 1
ATOM 3282 O O . THR B 1 161 ? 11.562 -14.461 -2.43 1 70.75 161 THR B O 1
ATOM 3285 N N . MET B 1 162 ? 12.602 -16.031 -1.151 1 84 162 MET B N 1
ATOM 3286 C CA . MET B 1 162 ? 11.508 -16.984 -1.346 1 84 162 MET B CA 1
ATOM 3287 C C . MET B 1 162 ? 10.297 -16.594 -0.509 1 84 162 MET B C 1
ATOM 3289 O O . MET B 1 162 ? 10.43 -16.25 0.667 1 84 162 MET B O 1
ATOM 3293 N N . LYS B 1 163 ? 9.109 -16.562 -1.122 1 92.88 163 LYS B N 1
ATOM 3294 C CA . LYS B 1 163 ? 7.859 -16.359 -0.397 1 92.88 163 LYS B CA 1
ATOM 3295 C C . LYS B 1 163 ? 7.473 -17.594 0.404 1 92.88 163 LYS B C 1
ATOM 3297 O O . LYS B 1 163 ? 7.754 -18.719 -0.011 1 92.88 163 LYS B O 1
ATOM 3302 N N . PRO B 1 164 ? 6.859 -17.438 1.581 1 94.94 164 PRO B N 1
ATOM 3303 C CA . PRO B 1 164 ? 6.398 -18.609 2.322 1 94.94 164 PRO B CA 1
ATOM 3304 C C . PRO B 1 164 ? 5.316 -19.391 1.577 1 94.94 164 PRO B C 1
ATOM 3306 O O . PRO B 1 164 ? 4.418 -18.797 0.979 1 94.94 164 PRO B O 1
ATOM 3309 N N . VAL B 1 165 ? 5.398 -20.688 1.678 1 96.44 165 VAL B N 1
ATOM 3310 C CA . VAL B 1 165 ? 4.402 -21.547 1.046 1 96.44 165 VAL B CA 1
ATOM 3311 C C . VAL B 1 165 ? 3.021 -21.266 1.626 1 96.44 165 VAL B C 1
ATOM 3313 O O . VAL B 1 165 ? 2.025 -21.234 0.898 1 96.44 165 VAL B O 1
ATOM 3316 N N . SER B 1 166 ? 2.945 -20.969 2.928 1 97.31 166 SER B N 1
ATOM 3317 C CA . SER B 1 166 ? 1.686 -20.703 3.615 1 97.31 166 SER B CA 1
ATOM 3318 C C . SER B 1 166 ? 1 -19.469 3.055 1 97.31 166 SER B C 1
ATOM 3320 O O . SER B 1 166 ? -0.229 -19.391 3.025 1 97.31 166 SER B O 1
ATOM 3322 N N . LEU B 1 167 ? 1.752 -18.516 2.609 1 98.12 167 LEU B N 1
ATOM 3323 C CA . LEU B 1 167 ? 1.215 -17.297 2.02 1 98.12 167 LEU B CA 1
ATOM 3324 C C . LEU B 1 167 ? 0.429 -17.609 0.75 1 98.12 167 LEU B C 1
ATOM 3326 O O . LEU B 1 167 ? -0.717 -17.172 0.604 1 98.12 167 LEU B O 1
ATOM 3330 N N . VAL B 1 168 ? 1.056 -18.359 -0.114 1 98.5 168 VAL B N 1
ATOM 3331 C CA . VAL B 1 168 ? 0.437 -18.734 -1.383 1 98.5 168 VAL B CA 1
ATOM 3332 C C . VAL B 1 168 ? -0.749 -19.656 -1.131 1 98.5 168 VAL B C 1
ATOM 3334 O O . VAL B 1 168 ? -1.799 -19.516 -1.763 1 98.5 168 VAL B O 1
ATOM 3337 N N . ALA B 1 169 ? -0.554 -20.578 -0.187 1 98.56 169 ALA B N 1
ATOM 3338 C CA . ALA B 1 169 ? -1.621 -21.516 0.161 1 98.56 169 ALA B CA 1
ATOM 3339 C C . ALA B 1 169 ? -2.855 -20.781 0.666 1 98.56 169 ALA B C 1
ATOM 3341 O O . ALA B 1 169 ? -3.984 -21.125 0.321 1 98.56 169 ALA B O 1
ATOM 3342 N N . LYS B 1 170 ? -2.648 -19.797 1.476 1 98 170 LYS B N 1
ATOM 3343 C CA . LYS B 1 170 ? -3.773 -19.016 1.973 1 98 170 LYS B CA 1
ATOM 3344 C C . LYS B 1 170 ? -4.555 -18.375 0.823 1 98 170 LYS B C 1
ATOM 3346 O O . LYS B 1 170 ? -5.789 -18.406 0.812 1 98 170 LYS B O 1
ATOM 3351 N N . ALA B 1 171 ? -3.867 -17.812 -0.14 1 98.38 171 ALA B N 1
ATOM 3352 C CA . ALA B 1 171 ? -4.512 -17.219 -1.311 1 98.38 171 ALA B CA 1
ATOM 3353 C C . ALA B 1 171 ? -5.32 -18.266 -2.072 1 98.38 171 ALA B C 1
ATOM 3355 O O . ALA B 1 171 ? -6.465 -18.016 -2.463 1 98.38 171 ALA B O 1
ATOM 3356 N N . MET B 1 172 ? -4.73 -19.438 -2.256 1 98.38 172 MET B N 1
ATOM 3357 C CA . MET B 1 172 ? -5.383 -20.516 -3.002 1 98.38 172 MET B CA 1
ATOM 3358 C C . MET B 1 172 ? -6.633 -21 -2.275 1 98.38 172 MET B C 1
ATOM 3360 O O . MET B 1 172 ? -7.676 -21.203 -2.9 1 98.38 172 MET B O 1
ATOM 3364 N N . LEU B 1 173 ? -6.5 -21.141 -0.994 1 97.81 173 LEU B N 1
ATOM 3365 C CA . LEU B 1 173 ? -7.629 -21.625 -0.204 1 97.81 173 LEU B CA 1
ATOM 3366 C C . LEU B 1 173 ? -8.766 -20.609 -0.209 1 97.81 173 LEU B C 1
ATOM 3368 O O . LEU B 1 173 ? -9.938 -20.984 -0.177 1 97.81 173 LEU B O 1
ATOM 3372 N N . ASN B 1 174 ? -8.438 -19.391 -0.267 1 97.38 174 ASN B N 1
ATOM 3373 C CA . ASN B 1 174 ? -9.438 -18.328 -0.249 1 97.38 174 ASN B CA 1
ATOM 3374 C C . ASN B 1 174 ? -10.125 -18.172 -1.602 1 97.38 174 ASN B C 1
ATOM 3376 O O . ASN B 1 174 ? -11.305 -17.828 -1.666 1 97.38 174 ASN B O 1
ATOM 3380 N N . SER B 1 175 ? -9.367 -18.469 -2.723 1 98 175 SER B N 1
ATOM 3381 C CA . SER B 1 175 ? -9.859 -17.938 -3.99 1 98 175 SER B CA 1
ATOM 3382 C C . SER B 1 175 ? -9.812 -19 -5.086 1 98 175 SER B C 1
ATOM 3384 O O . SER B 1 175 ? -9.711 -18.672 -6.27 1 98 175 SER B O 1
ATOM 3386 N N . SER B 1 176 ? -9.719 -20.266 -4.805 1 98.19 176 SER B N 1
ATOM 3387 C CA . SER B 1 176 ? -9.781 -21.344 -5.781 1 98.19 176 SER B CA 1
ATOM 3388 C C . SER B 1 176 ? -10.367 -22.609 -5.164 1 98.19 176 SER B C 1
ATOM 3390 O O . SER B 1 176 ? -10.562 -22.688 -3.949 1 98.19 176 SER B O 1
ATOM 3392 N N . HIS B 1 177 ? -10.703 -23.562 -6.016 1 98.12 177 HIS B N 1
ATOM 3393 C CA . HIS B 1 177 ? -11.219 -24.859 -5.602 1 98.12 177 HIS B CA 1
ATOM 3394 C C . HIS B 1 177 ? -10.211 -25.969 -5.879 1 98.12 177 HIS B C 1
ATOM 3396 O O . HIS B 1 177 ? -9.328 -25.812 -6.73 1 98.12 177 HIS B O 1
ATOM 3402 N N . ILE B 1 178 ? -10.383 -27.078 -5.098 1 98.31 178 ILE B N 1
ATOM 3403 C CA . ILE B 1 178 ? -9.562 -28.25 -5.371 1 98.31 178 ILE B CA 1
ATOM 3404 C C . ILE B 1 178 ? -9.68 -28.625 -6.844 1 98.31 178 ILE B C 1
ATOM 3406 O O . ILE B 1 178 ? -10.781 -28.625 -7.41 1 98.31 178 ILE B O 1
ATOM 3410 N N . GLY B 1 179 ? -8.562 -28.828 -7.477 1 98.5 179 GLY B N 1
ATOM 3411 C CA . GLY B 1 179 ? -8.547 -29.234 -8.875 1 98.5 179 GLY B CA 1
ATOM 3412 C C . GLY B 1 179 ? -8.375 -28.062 -9.828 1 98.5 179 GLY B C 1
ATOM 3413 O O . GLY B 1 179 ? -8.07 -28.266 -11.008 1 98.5 179 GLY B O 1
ATOM 3414 N N . ASP B 1 180 ? -8.547 -26.859 -9.328 1 98.81 180 ASP B N 1
ATOM 3415 C CA . ASP B 1 180 ? -8.414 -25.688 -10.195 1 98.81 180 ASP B CA 1
ATOM 3416 C C . ASP B 1 180 ? -7 -25.578 -10.758 1 98.81 180 ASP B C 1
ATOM 3418 O O . ASP B 1 180 ? -6.027 -25.938 -10.094 1 98.81 180 ASP B O 1
ATOM 3422 N N . LEU B 1 181 ? -6.891 -25.062 -12.008 1 98.88 181 LEU B N 1
ATOM 3423 C CA . LEU B 1 181 ? -5.613 -24.812 -12.664 1 98.88 181 LEU B CA 1
ATOM 3424 C C . LEU B 1 181 ? -5.051 -23.453 -12.25 1 98.88 181 LEU B C 1
ATOM 3426 O O . LEU B 1 181 ? -5.719 -22.422 -12.391 1 98.88 181 LEU B O 1
ATOM 3430 N N . THR B 1 182 ? -3.846 -23.5 -11.703 1 98.81 182 THR B N 1
ATOM 3431 C CA . THR B 1 182 ? -3.168 -22.297 -11.242 1 98.81 182 THR B CA 1
ATOM 3432 C C . THR B 1 182 ? -1.997 -21.953 -12.156 1 98.81 182 THR B C 1
ATOM 3434 O O . THR B 1 182 ? -1.347 -22.844 -12.703 1 98.81 182 THR B O 1
ATOM 3437 N N . LEU B 1 183 ? -1.733 -20.625 -12.305 1 98.88 183 LEU B N 1
ATOM 3438 C CA . LEU B 1 183 ? -0.686 -20.156 -13.203 1 98.88 183 LEU B CA 1
ATOM 3439 C C . LEU B 1 183 ? 0.298 -19.25 -12.461 1 98.88 183 LEU B C 1
ATOM 3441 O O . LEU B 1 183 ? -0.109 -18.406 -11.672 1 98.88 183 LEU B O 1
ATOM 3445 N N . ASP B 1 184 ? 1.563 -19.484 -12.688 1 98.81 184 ASP B N 1
ATOM 3446 C CA . ASP B 1 184 ? 2.646 -18.625 -12.25 1 98.81 184 ASP B CA 1
ATOM 3447 C C . ASP B 1 184 ? 3.734 -18.516 -13.312 1 98.81 184 ASP B C 1
ATOM 3449 O O . ASP B 1 184 ? 4.5 -19.453 -13.523 1 98.81 184 ASP B O 1
ATOM 3453 N N . LEU B 1 185 ? 3.875 -17.359 -13.914 1 98.56 185 LEU B N 1
ATOM 3454 C CA . LEU B 1 185 ? 4.812 -17.219 -15.023 1 98.56 185 LEU B CA 1
ATOM 3455 C C . LEU B 1 185 ? 6.16 -16.703 -14.531 1 98.56 185 LEU B C 1
ATOM 3457 O O . LEU B 1 185 ? 7.062 -16.453 -15.336 1 98.56 185 LEU B O 1
ATOM 3461 N N . PHE B 1 186 ? 6.25 -16.531 -13.266 1 97.19 186 PHE B N 1
ATOM 3462 C CA . PHE B 1 186 ? 7.5 -16.188 -12.594 1 97.19 186 PHE B CA 1
ATOM 3463 C C . PHE B 1 186 ? 7.793 -17.156 -11.461 1 97.19 186 PHE B C 1
ATOM 3465 O O . PHE B 1 186 ? 7.613 -16.828 -10.289 1 97.19 186 PHE B O 1
ATOM 3472 N N . GLY B 1 187 ? 8.367 -18.266 -11.812 1 96 187 GLY B N 1
ATOM 3473 C CA . GLY B 1 187 ? 8.398 -19.438 -10.938 1 96 187 GLY B CA 1
ATOM 3474 C C . GLY B 1 187 ? 9.352 -19.281 -9.766 1 96 187 GLY B C 1
ATOM 3475 O O . GLY B 1 187 ? 9.094 -19.812 -8.68 1 96 187 GLY B O 1
ATOM 3476 N N . GLY B 1 188 ? 10.508 -18.594 -10.07 1 92.19 188 GLY B N 1
ATOM 3477 C CA . GLY B 1 188 ? 11.469 -18.391 -8.992 1 92.19 188 GLY B CA 1
ATOM 3478 C C . GLY B 1 188 ? 11.867 -19.672 -8.297 1 92.19 188 GLY B C 1
ATOM 3479 O O . GLY B 1 188 ? 12.375 -20.594 -8.93 1 92.19 188 GLY B O 1
ATOM 3480 N N . SER B 1 189 ? 11.508 -19.812 -7.023 1 91.25 189 SER B N 1
ATOM 3481 C CA . SER B 1 189 ? 11.883 -20.969 -6.219 1 91.25 189 SER B CA 1
ATOM 3482 C C . SER B 1 189 ? 10.805 -22.047 -6.258 1 91.25 189 SER B C 1
ATOM 3484 O O . SER B 1 189 ? 10.922 -23.078 -5.594 1 91.25 189 SER B O 1
ATOM 3486 N N . GLY B 1 190 ? 9.758 -21.828 -6.926 1 95.31 190 GLY B N 1
ATOM 3487 C CA . GLY B 1 190 ? 8.734 -22.844 -7.129 1 95.31 190 GLY B CA 1
ATOM 3488 C C . GLY B 1 190 ? 7.711 -22.891 -6.012 1 95.31 190 GLY B C 1
ATOM 3489 O O . GLY B 1 190 ? 7.004 -23.875 -5.852 1 95.31 190 GLY B O 1
ATOM 3490 N N . THR B 1 191 ? 7.602 -21.812 -5.246 1 95.81 191 THR B N 1
ATOM 3491 C CA . THR B 1 191 ? 6.727 -21.797 -4.078 1 95.81 191 THR B CA 1
ATOM 3492 C C . THR B 1 191 ? 5.273 -22.031 -4.484 1 95.81 191 THR B C 1
ATOM 3494 O O . THR B 1 191 ? 4.559 -22.797 -3.824 1 95.81 191 THR B O 1
ATOM 3497 N N . THR B 1 192 ? 4.844 -21.469 -5.566 1 98.12 192 THR B N 1
ATOM 3498 C CA . THR B 1 192 ? 3.471 -21.609 -6.035 1 98.12 192 THR B CA 1
ATOM 3499 C C . THR B 1 192 ? 3.168 -23.062 -6.379 1 98.12 192 THR B C 1
ATOM 3501 O O . THR B 1 192 ? 2.076 -23.562 -6.09 1 98.12 192 THR B O 1
ATOM 3504 N N . MET B 1 193 ? 4.109 -23.75 -6.969 1 97.88 193 MET B N 1
ATOM 3505 C CA . MET B 1 193 ? 3.943 -25.172 -7.316 1 97.88 193 MET B CA 1
ATOM 3506 C C . MET B 1 193 ? 3.799 -26.031 -6.066 1 97.88 193 MET B C 1
ATOM 3508 O O . MET B 1 193 ? 2.947 -26.906 -6.012 1 97.88 193 MET B O 1
ATOM 3512 N N . ILE B 1 194 ? 4.621 -25.781 -5.109 1 96.94 194 ILE B N 1
ATOM 3513 C CA . ILE B 1 194 ? 4.57 -26.516 -3.854 1 96.94 194 ILE B CA 1
ATOM 3514 C C . ILE B 1 194 ? 3.217 -26.297 -3.182 1 96.94 194 ILE B C 1
ATOM 3516 O O . ILE B 1 194 ? 2.564 -27.266 -2.762 1 96.94 194 ILE B O 1
ATOM 3520 N N . ALA B 1 195 ? 2.758 -25.047 -3.064 1 98.25 195 ALA B N 1
ATOM 3521 C CA . ALA B 1 195 ? 1.475 -24.719 -2.447 1 98.25 195 ALA B CA 1
ATOM 3522 C C . ALA B 1 195 ? 0.323 -25.391 -3.193 1 98.25 195 ALA B C 1
ATOM 3524 O O . ALA B 1 195 ? -0.613 -25.906 -2.574 1 98.25 195 ALA B O 1
ATOM 3525 N N . ALA B 1 196 ? 0.406 -25.359 -4.512 1 98.62 196 ALA B N 1
ATOM 3526 C CA . ALA B 1 196 ? -0.643 -25.969 -5.32 1 98.62 196 ALA B CA 1
ATOM 3527 C C . ALA B 1 196 ? -0.753 -27.469 -5.039 1 98.62 196 ALA B C 1
ATOM 3529 O O . ALA B 1 196 ? -1.855 -28 -4.855 1 98.62 196 ALA B O 1
ATOM 3530 N N . GLN B 1 197 ? 0.401 -28.125 -5.031 1 97.81 197 GLN B N 1
ATOM 3531 C CA . GLN B 1 197 ? 0.41 -29.562 -4.738 1 97.81 197 GLN B CA 1
ATOM 3532 C C . GLN B 1 197 ? -0.192 -29.844 -3.367 1 97.81 197 GLN B C 1
ATOM 3534 O O . GLN B 1 197 ? -1.014 -30.75 -3.221 1 97.81 197 GLN B O 1
ATOM 3539 N N . GLN B 1 198 ? 0.153 -29.062 -2.369 1 98 198 GLN B N 1
ATOM 3540 C CA . GLN B 1 198 ? -0.284 -29.266 -0.992 1 98 198 GLN B CA 1
ATOM 3541 C C . GLN B 1 198 ? -1.775 -28.984 -0.839 1 98 198 GLN B C 1
ATOM 3543 O O . GLN B 1 198 ? -2.434 -29.547 0.04 1 98 198 GLN B O 1
ATOM 3548 N N . THR B 1 199 ? -2.314 -28.094 -1.658 1 98.19 199 THR B N 1
ATOM 3549 C CA . THR B 1 199 ? -3.707 -27.688 -1.509 1 98.19 199 THR B CA 1
ATOM 3550 C C . THR B 1 199 ? -4.59 -28.375 -2.541 1 98.19 199 THR B C 1
ATOM 3552 O O . THR B 1 199 ? -5.781 -28.094 -2.645 1 98.19 199 THR B O 1
ATOM 3555 N N . GLY B 1 200 ? -4.023 -29.219 -3.357 1 98.38 200 GLY B N 1
ATOM 3556 C CA . GLY B 1 200 ? -4.785 -30.016 -4.309 1 98.38 200 GLY B CA 1
ATOM 3557 C C . GLY B 1 200 ? -5.145 -29.266 -5.57 1 98.38 200 GLY B C 1
ATOM 3558 O O . GLY B 1 200 ? -6.215 -29.469 -6.145 1 98.38 200 GLY B O 1
ATOM 3559 N N . ARG B 1 201 ? -4.367 -28.312 -5.914 1 98.62 201 ARG B N 1
ATOM 3560 C CA . ARG B 1 201 ? -4.516 -27.594 -7.18 1 98.62 201 ARG B CA 1
ATOM 3561 C C . ARG B 1 201 ? -3.459 -28.047 -8.188 1 98.62 201 ARG B C 1
ATOM 3563 O O . ARG B 1 201 ? -2.518 -28.75 -7.828 1 98.62 201 ARG B O 1
ATOM 3570 N N . VAL B 1 202 ? -3.654 -27.703 -9.445 1 98.38 202 VAL B N 1
ATOM 3571 C CA . VAL B 1 202 ? -2.701 -28.047 -10.5 1 98.38 202 VAL B CA 1
ATOM 3572 C C . VAL B 1 202 ? -1.984 -26.781 -10.969 1 98.38 202 VAL B C 1
ATOM 3574 O O . VAL B 1 202 ? -2.623 -25.812 -11.406 1 98.38 202 VAL B O 1
ATOM 3577 N N . CYS B 1 203 ? -0.651 -26.781 -10.898 1 98.56 203 CYS B N 1
ATOM 3578 C CA . CYS B 1 203 ? 0.099 -25.562 -11.172 1 98.56 203 CYS B CA 1
ATOM 3579 C C . CYS B 1 203 ? 0.814 -25.641 -12.516 1 98.56 203 CYS B C 1
ATOM 3581 O O . CYS B 1 203 ? 1.501 -26.625 -12.797 1 98.56 203 CYS B O 1
ATOM 3583 N N . PHE B 1 204 ? 0.544 -24.734 -13.398 1 98.69 204 PHE B N 1
ATOM 3584 C CA . PHE B 1 204 ? 1.356 -24.469 -14.578 1 98.69 204 PHE B CA 1
ATOM 3585 C C . PHE B 1 204 ? 2.334 -23.328 -14.305 1 98.69 204 PHE B C 1
ATOM 3587 O O . PHE B 1 204 ? 1.924 -22.219 -13.969 1 98.69 204 PHE B O 1
ATOM 3594 N N . MET B 1 205 ? 3.623 -23.609 -14.406 1 98.5 205 MET B N 1
ATOM 3595 C CA . MET B 1 205 ? 4.633 -22.641 -13.984 1 98.5 205 MET B CA 1
ATOM 3596 C C . MET B 1 205 ? 5.707 -22.484 -15.055 1 98.5 205 MET B C 1
ATOM 3598 O O . MET B 1 205 ? 6.109 -23.453 -15.688 1 98.5 205 MET B O 1
ATOM 3602 N N . MET B 1 206 ? 6.141 -21.234 -15.219 1 98.12 206 MET B N 1
ATOM 3603 C CA . MET B 1 206 ? 7.223 -20.891 -16.141 1 98.12 206 MET B CA 1
ATOM 3604 C C . MET B 1 206 ? 8.359 -20.188 -15.406 1 98.12 206 MET B C 1
ATOM 3606 O O . MET B 1 206 ? 8.125 -19.484 -14.43 1 98.12 206 MET B O 1
ATOM 3610 N N . GLU B 1 207 ? 9.516 -20.484 -15.781 1 96.62 207 GLU B N 1
ATOM 3611 C CA . GLU B 1 207 ? 10.727 -19.812 -15.312 1 96.62 207 GLU B CA 1
ATOM 3612 C C . GLU B 1 207 ? 11.703 -19.562 -16.469 1 96.62 207 GLU B C 1
ATOM 3614 O O . GLU B 1 207 ? 11.914 -20.438 -17.312 1 96.62 207 GLU B O 1
ATOM 3619 N N . LEU B 1 208 ? 12.219 -18.344 -16.438 1 95.56 208 LEU B N 1
ATOM 3620 C CA . LEU B 1 208 ? 13.07 -17.906 -17.547 1 95.56 208 LEU B CA 1
ATOM 3621 C C . LEU B 1 208 ? 14.438 -18.578 -17.469 1 95.56 208 LEU B C 1
ATOM 3623 O O . LEU B 1 208 ? 14.984 -19 -18.5 1 95.56 208 LEU B O 1
ATOM 3627 N N . ASP B 1 209 ? 15.047 -18.609 -16.281 1 92.75 209 ASP B N 1
ATOM 3628 C CA . ASP B 1 209 ? 16.406 -19.109 -16.078 1 92.75 209 ASP B CA 1
ATOM 3629 C C . ASP B 1 209 ? 16.391 -20.625 -15.867 1 92.75 209 ASP B C 1
ATOM 3631 O O . ASP B 1 209 ? 15.797 -21.125 -14.914 1 92.75 209 ASP B O 1
ATOM 3635 N N . SER B 1 210 ? 17.125 -21.328 -16.672 1 92 210 SER B N 1
ATOM 3636 C CA . SER B 1 210 ? 17.172 -22.781 -16.609 1 92 210 SER B CA 1
ATOM 3637 C C . SER B 1 210 ? 17.719 -23.25 -15.266 1 92 210 SER B C 1
ATOM 3639 O O . SER B 1 210 ? 17.312 -24.312 -14.766 1 92 210 SER B O 1
ATOM 3641 N N . LYS B 1 211 ? 18.609 -22.469 -14.742 1 90.06 211 LYS B N 1
ATOM 3642 C CA . LYS B 1 211 ? 19.156 -22.828 -13.43 1 90.06 211 LYS B CA 1
ATOM 3643 C C . LYS B 1 211 ? 18.062 -22.875 -12.375 1 90.06 211 LYS B C 1
ATOM 3645 O O . LYS B 1 211 ? 18.031 -23.766 -11.539 1 90.06 211 LYS B O 1
ATOM 3650 N N . TYR B 1 212 ? 17.125 -21.906 -12.438 1 90.62 212 TYR B N 1
ATOM 3651 C CA . TYR B 1 212 ? 16.047 -21.859 -11.461 1 90.62 212 TYR B CA 1
ATOM 3652 C C . TYR B 1 212 ? 15.008 -22.922 -11.75 1 90.62 212 TYR B C 1
ATOM 3654 O O . TYR B 1 212 ? 14.359 -23.438 -10.836 1 90.62 212 TYR B O 1
ATOM 3662 N N . CYS B 1 213 ? 14.875 -23.297 -13.008 1 93.12 213 CYS B N 1
ATOM 3663 C CA . CYS B 1 213 ? 14.016 -24.438 -13.32 1 93.12 213 CYS B CA 1
ATOM 3664 C C . CYS B 1 213 ? 14.484 -25.703 -12.609 1 93.12 213 CYS B C 1
ATOM 3666 O O . CYS B 1 213 ? 13.672 -26.438 -12.062 1 93.12 213 CYS B O 1
ATOM 3668 N N . ASP B 1 214 ? 15.773 -25.844 -12.609 1 91.31 214 ASP B N 1
ATOM 3669 C CA . ASP B 1 214 ? 16.344 -27 -11.93 1 91.31 214 ASP B CA 1
ATOM 3670 C C . ASP B 1 214 ? 16.094 -26.938 -10.422 1 91.31 214 ASP B C 1
ATOM 3672 O O . ASP B 1 214 ? 15.766 -27.953 -9.805 1 91.31 214 ASP B O 1
ATOM 3676 N N . VAL B 1 215 ? 16.219 -25.75 -9.883 1 89.75 215 VAL B N 1
ATOM 3677 C CA . VAL B 1 215 ? 16.016 -25.531 -8.453 1 89.75 215 VAL B CA 1
ATOM 3678 C C . VAL B 1 215 ? 14.57 -25.875 -8.094 1 89.75 215 VAL B C 1
ATOM 3680 O O . VAL B 1 215 ? 14.32 -26.531 -7.074 1 89.75 215 VAL B O 1
ATOM 3683 N N . ILE B 1 216 ? 13.641 -25.484 -8.906 1 93.75 216 ILE B N 1
ATOM 3684 C CA . ILE B 1 216 ? 12.219 -25.719 -8.672 1 93.75 216 ILE B CA 1
ATOM 3685 C C . ILE B 1 216 ? 11.938 -27.219 -8.672 1 93.75 216 ILE B C 1
ATOM 3687 O O . ILE B 1 216 ? 11.258 -27.719 -7.777 1 93.75 216 ILE B O 1
ATOM 3691 N N . VAL B 1 217 ? 12.484 -27.938 -9.656 1 94.12 217 VAL B N 1
ATOM 3692 C CA . VAL B 1 217 ? 12.234 -29.375 -9.773 1 94.12 217 VAL B CA 1
ATOM 3693 C C . VAL B 1 217 ? 12.867 -30.109 -8.594 1 94.12 217 VAL B C 1
ATOM 3695 O O . VAL B 1 217 ? 12.25 -31 -8.016 1 94.12 217 VAL B O 1
ATOM 3698 N N . LYS B 1 218 ? 14.055 -29.734 -8.273 1 92.12 218 LYS B N 1
ATOM 3699 C CA . LYS B 1 218 ? 14.727 -30.344 -7.133 1 92.12 218 LYS B CA 1
ATOM 3700 C C . LYS B 1 218 ? 13.93 -30.141 -5.848 1 92.12 218 LYS B C 1
ATOM 3702 O O . LYS B 1 218 ? 13.789 -31.062 -5.039 1 92.12 218 LYS B O 1
ATOM 3707 N N . ARG B 1 219 ? 13.461 -28.906 -5.656 1 91.12 219 ARG B N 1
ATOM 3708 C CA . ARG B 1 219 ? 12.641 -28.609 -4.484 1 91.12 219 ARG B CA 1
ATOM 3709 C C . ARG B 1 219 ? 11.383 -29.469 -4.461 1 91.12 219 ARG B C 1
ATOM 3711 O O . ARG B 1 219 ? 11.031 -30.031 -3.42 1 91.12 219 ARG B O 1
ATOM 3718 N N . TYR B 1 220 ? 10.766 -29.594 -5.559 1 94.5 220 TYR B N 1
ATOM 3719 C CA . TYR B 1 220 ? 9.562 -30.406 -5.664 1 94.5 220 TYR B CA 1
ATOM 3720 C C . TYR B 1 220 ? 9.852 -31.859 -5.32 1 94.5 220 TYR B C 1
ATOM 3722 O O . TYR B 1 220 ? 9.148 -32.469 -4.512 1 94.5 220 TYR B O 1
ATOM 3730 N N . VAL B 1 221 ? 10.891 -32.406 -5.875 1 94.38 221 VAL B N 1
ATOM 3731 C CA . VAL B 1 221 ? 11.258 -33.812 -5.699 1 94.38 221 VAL B CA 1
ATOM 3732 C C . VAL B 1 221 ? 11.609 -34.062 -4.234 1 94.38 221 VAL B C 1
ATOM 3734 O O . VAL B 1 221 ? 11.281 -35.125 -3.686 1 94.38 221 VAL B O 1
ATOM 3737 N N . SER B 1 222 ? 12.273 -33.156 -3.658 1 93.06 222 SER B N 1
ATOM 3738 C CA . SER B 1 222 ? 12.672 -33.312 -2.262 1 93.06 222 SER B CA 1
ATOM 3739 C C . SER B 1 222 ? 11.461 -33.406 -1.346 1 93.06 222 SER B C 1
ATOM 3741 O O . SER B 1 222 ? 11.516 -34.062 -0.305 1 93.06 222 SER B O 1
ATOM 3743 N N . GLN B 1 223 ? 10.398 -32.812 -1.72 1 93 223 GLN B N 1
ATOM 3744 C CA . GLN B 1 223 ? 9.227 -32.75 -0.846 1 93 223 GLN B CA 1
ATOM 3745 C C . GLN B 1 223 ? 8.227 -33.844 -1.201 1 93 223 GLN B C 1
ATOM 3747 O O . GLN B 1 223 ? 7.527 -34.375 -0.325 1 93 223 GLN B O 1
ATOM 3752 N N . PHE B 1 224 ? 8.18 -34.188 -2.51 1 94.88 224 PHE B N 1
ATOM 3753 C CA . PHE B 1 224 ? 7.07 -35.062 -2.92 1 94.88 224 PHE B CA 1
ATOM 3754 C C . PHE B 1 224 ? 7.578 -36.312 -3.615 1 94.88 224 PHE B C 1
ATOM 3756 O O . PHE B 1 224 ? 6.793 -37.188 -3.977 1 94.88 224 PHE B O 1
ATOM 3763 N N . GLY B 1 225 ? 8.852 -36.438 -3.832 1 92.25 225 GLY B N 1
ATOM 3764 C CA . GLY B 1 225 ? 9.422 -37.625 -4.492 1 92.25 225 GLY B CA 1
ATOM 3765 C C . GLY B 1 225 ? 9.562 -37.438 -5.996 1 92.25 225 GLY B C 1
ATOM 3766 O O . GLY B 1 225 ? 8.992 -36.5 -6.57 1 92.25 225 GLY B O 1
ATOM 3767 N N . ALA B 1 226 ? 10.242 -38.312 -6.598 1 90.62 226 ALA B N 1
ATOM 3768 C CA . ALA B 1 226 ? 10.602 -38.188 -8.008 1 90.62 226 ALA B CA 1
ATOM 3769 C C . ALA B 1 226 ? 9.75 -39.094 -8.883 1 90.62 226 ALA B C 1
ATOM 3771 O O . ALA B 1 226 ? 9.805 -39.031 -10.109 1 90.62 226 ALA B O 1
ATOM 3772 N N . ASP B 1 227 ? 8.953 -39.875 -8.328 1 88.5 227 ASP B N 1
ATOM 3773 C CA . ASP B 1 227 ? 8.305 -40.969 -9.047 1 88.5 227 ASP B CA 1
ATOM 3774 C C . ASP B 1 227 ? 7.402 -40.438 -10.156 1 88.5 227 ASP B C 1
ATOM 3776 O O . ASP B 1 227 ? 7.281 -41.062 -11.219 1 88.5 227 ASP B O 1
ATOM 3780 N N . SER B 1 228 ? 6.863 -39.281 -9.938 1 87.44 228 SER B N 1
ATOM 3781 C CA . SER B 1 228 ? 5.914 -38.75 -10.906 1 87.44 228 SER B CA 1
ATOM 3782 C C . SER B 1 228 ? 6.477 -37.5 -11.594 1 87.44 228 SER B C 1
ATOM 3784 O O . SER B 1 228 ? 5.719 -36.656 -12.055 1 87.44 228 SER B O 1
ATOM 3786 N N . VAL B 1 229 ? 7.809 -37.469 -11.586 1 91.06 229 VAL B N 1
ATOM 3787 C CA . VAL B 1 229 ? 8.445 -36.312 -12.18 1 91.06 229 VAL B CA 1
ATOM 3788 C C . VAL B 1 229 ? 9.156 -36.719 -13.469 1 91.06 229 VAL B C 1
ATOM 3790 O O . VAL B 1 229 ? 9.945 -37.656 -13.477 1 91.06 229 VAL B O 1
ATOM 3793 N N . PHE B 1 230 ? 8.875 -35.969 -14.609 1 89.75 230 PHE B N 1
ATOM 3794 C CA . PHE B 1 230 ? 9.414 -36.312 -15.922 1 89.75 230 PHE B CA 1
ATOM 3795 C C . PHE B 1 230 ? 9.93 -35.062 -16.641 1 89.75 230 PHE B C 1
ATOM 3797 O O . PHE B 1 230 ? 9.383 -33.969 -16.453 1 89.75 230 PHE B O 1
ATOM 3804 N N . LEU B 1 231 ? 10.945 -35.281 -17.422 1 86.69 231 LEU B N 1
ATOM 3805 C CA . LEU B 1 231 ? 11.367 -34.281 -18.406 1 86.69 231 LEU B CA 1
ATOM 3806 C C . LEU B 1 231 ? 10.703 -34.531 -19.75 1 86.69 231 LEU B C 1
ATOM 3808 O O . LEU B 1 231 ? 10.758 -35.625 -20.281 1 86.69 231 LEU B O 1
ATOM 3812 N N . VAL B 1 232 ? 10.07 -33.531 -20.234 1 85.44 232 VAL B N 1
ATOM 3813 C CA . VAL B 1 232 ? 9.438 -33.656 -21.531 1 85.44 232 VAL B CA 1
ATOM 3814 C C . VAL B 1 232 ? 10.164 -32.75 -22.547 1 85.44 232 VAL B C 1
ATOM 3816 O O . VAL B 1 232 ? 10.258 -31.547 -22.359 1 85.44 232 VAL B O 1
ATOM 3819 N N . THR B 1 233 ? 10.797 -33.375 -23.469 1 80 233 THR B N 1
ATOM 3820 C CA . THR B 1 233 ? 11.477 -32.688 -24.578 1 80 233 THR B CA 1
ATOM 3821 C C . THR B 1 233 ? 10.977 -33.219 -25.906 1 80 233 THR B C 1
ATOM 3823 O O . THR B 1 233 ? 11.211 -34.375 -26.25 1 80 233 THR B O 1
ATOM 3826 N N . GLY B 1 234 ? 10.32 -32.344 -26.578 1 78.88 234 GLY B N 1
ATOM 3827 C CA . GLY B 1 234 ? 9.703 -32.812 -27.797 1 78.88 234 GLY B CA 1
ATOM 3828 C C . GLY B 1 234 ? 8.727 -33.969 -27.562 1 78.88 234 GLY B C 1
ATOM 3829 O O . GLY B 1 234 ? 7.789 -33.812 -26.766 1 78.88 234 GLY B O 1
ATOM 3830 N N . SER B 1 235 ? 8.992 -35.125 -28.125 1 82.88 235 SER B N 1
ATOM 3831 C CA . SER B 1 235 ? 8.094 -36.281 -28 1 82.88 235 SER B CA 1
ATOM 3832 C C . SER B 1 235 ? 8.578 -37.25 -26.938 1 82.88 235 SER B C 1
ATOM 3834 O O . SER B 1 235 ? 7.891 -38.219 -26.609 1 82.88 235 SER B O 1
ATOM 3836 N N . GLU B 1 236 ? 9.609 -36.875 -26.281 1 85.56 236 GLU B N 1
ATOM 3837 C CA . GLU B 1 236 ? 10.188 -37.812 -25.328 1 85.56 236 GLU B CA 1
ATOM 3838 C C . GLU B 1 236 ? 9.82 -37.438 -23.891 1 85.56 236 GLU B C 1
ATOM 3840 O O . GLU B 1 236 ? 9.766 -36.25 -23.562 1 85.56 236 GLU B O 1
ATOM 3845 N N . LYS B 1 237 ? 9.461 -38.438 -23.188 1 89.06 237 LYS B N 1
ATOM 3846 C CA . LYS B 1 237 ? 9.211 -38.312 -21.75 1 89.06 237 LYS B CA 1
ATOM 3847 C C . LYS B 1 237 ? 10.219 -39.156 -20.969 1 89.06 237 LYS B C 1
ATOM 3849 O O . LYS B 1 237 ? 10.203 -40.375 -21.031 1 89.06 237 LYS B O 1
ATOM 3854 N N . ILE B 1 238 ? 11.109 -38.406 -20.219 1 89.38 238 ILE B N 1
ATOM 3855 C CA . ILE B 1 238 ? 12.195 -39.062 -19.5 1 89.38 238 ILE B CA 1
ATOM 3856 C C . ILE B 1 238 ? 11.984 -38.906 -18 1 89.38 238 ILE B C 1
ATOM 3858 O O . ILE B 1 238 ? 11.812 -37.812 -17.5 1 89.38 238 ILE B O 1
ATOM 3862 N N . PRO B 1 239 ? 11.953 -40.062 -17.297 1 89.81 239 PRO B N 1
ATOM 3863 C CA . PRO B 1 239 ? 11.852 -39.969 -15.836 1 89.81 239 PRO B CA 1
ATOM 3864 C C . PRO B 1 239 ? 12.984 -39.125 -15.227 1 89.81 239 PRO B C 1
ATOM 3866 O O . PRO B 1 239 ? 14.125 -39.188 -15.688 1 89.81 239 PRO B O 1
ATOM 3869 N N . TYR B 1 240 ? 12.648 -38.312 -14.203 1 89 240 TYR B N 1
ATOM 3870 C CA . TYR B 1 240 ? 13.609 -37.406 -13.555 1 89 240 TYR B CA 1
ATOM 3871 C C . TYR B 1 240 ? 14.844 -38.188 -13.094 1 89 240 TYR B C 1
ATOM 3873 O O . TYR B 1 240 ? 15.961 -37.688 -13.211 1 89 240 TYR B O 1
ATOM 3881 N N . ALA B 1 241 ? 14.703 -39.312 -12.562 1 83.88 241 ALA B N 1
ATOM 3882 C CA . ALA B 1 241 ? 15.797 -40.125 -12.047 1 83.88 241 ALA B CA 1
ATOM 3883 C C . ALA B 1 241 ? 16.844 -40.375 -13.117 1 83.88 241 ALA B C 1
ATOM 3885 O O . ALA B 1 241 ? 18.031 -40.562 -12.812 1 83.88 241 ALA B O 1
ATOM 3886 N N . GLU B 1 242 ? 16.391 -40.281 -14.367 1 84.44 242 GLU B N 1
ATOM 3887 C CA . GLU B 1 242 ? 17.281 -40.562 -15.484 1 84.44 242 GLU B CA 1
ATOM 3888 C C . GLU B 1 242 ? 17.922 -39.312 -16.031 1 84.44 242 GLU B C 1
ATOM 3890 O O . GLU B 1 242 ? 18.766 -39.375 -16.938 1 84.44 242 GLU B O 1
ATOM 3895 N N . THR B 1 243 ? 17.422 -38.219 -15.547 1 80.12 243 THR B N 1
ATOM 3896 C CA . THR B 1 243 ? 17.938 -36.938 -16.062 1 80.12 243 THR B CA 1
ATOM 3897 C C . THR B 1 243 ? 19.109 -36.469 -15.227 1 80.12 243 THR B C 1
ATOM 3899 O O . THR B 1 243 ? 19.812 -35.5 -15.617 1 80.12 243 THR B O 1
ATOM 3902 N N . GLN B 1 244 ? 19.266 -36.938 -14.031 1 69.5 244 GLN B N 1
ATOM 3903 C CA . GLN B 1 244 ? 20.312 -36.5 -13.117 1 69.5 244 GLN B CA 1
ATOM 3904 C C . GLN B 1 244 ? 21.688 -36.875 -13.641 1 69.5 244 GLN B C 1
ATOM 3906 O O . GLN B 1 244 ? 21.891 -37.969 -14.141 1 69.5 244 GLN B O 1
ATOM 3911 N N . ILE B 1 245 ? 22.266 -35.844 -14.172 1 51.84 245 ILE B N 1
ATOM 3912 C CA . ILE B 1 245 ? 23.609 -36.094 -14.688 1 51.84 245 ILE B CA 1
ATOM 3913 C C . ILE B 1 245 ? 24.562 -36.375 -13.523 1 51.84 245 ILE B C 1
ATOM 3915 O O . ILE B 1 245 ? 24.562 -35.656 -12.531 1 51.84 245 ILE B O 1
ATOM 3919 N N . ASP B 1 246 ? 24.984 -37.625 -13.461 1 44.16 246 ASP B N 1
ATOM 3920 C CA . ASP B 1 246 ? 26.125 -37.969 -12.625 1 44.16 246 ASP B CA 1
ATOM 3921 C C . ASP B 1 246 ? 27.25 -36.938 -12.773 1 44.16 246 ASP B C 1
ATOM 3923 O O . ASP B 1 246 ? 27.469 -36.406 -13.867 1 44.16 246 ASP B O 1
#